Protein AF-0000000080410438 (afdb_homodimer)

Secondary structure (DSSP, 8-state):
-----------------SS-TTTTTTTTTTT-----------S-----EEEEETTEEEEHHHHHHHHHHHHHHHHHHHHHHHHHHHHHHGGGS-HHHHHHHHHHHHHTSS-HHHHHHHHHHTT--SHHHHHHHHHHHHHHHHHHHHH----HHHHHHHHHHHTEEEEEEEEEESSHHHHHHHHHHHHTT--HHHHHHHH-S-HHHHTTTTEEEEEETTSS-HHHHHHHTSTT-BT-BPPPEEETTEEEEEEEEEEEE----HHHHHHHHHHHHHHHHHHHS-HHHHHHHHHHHTT-EE-SGGGHHHHHHHHHHHHHHHHHHHHS---------/-----------------SS-S-TTTTTTTTT-----------S-----EEEEETTEEEEHHHHHHHHHHHHHHHHHHHHHHHHHHHHHHGGGS-HHHHHHHHHHHHHTSS-HHHHHHHHHHTT--SHHHHHHHHHHHHHHHHHHHHH----HHHHHHHHHHHTEEEEEEEEEESSHHHHHHHHHHHHTT--HHHHHHHH-S-HHHHTTTTEEEEEETTSS-HHHHHHHTSTT-BT-BPPPEEETTEEEEEEEEEEEE----HHHHHHHHHHHHHHHHHHHS-HHHHHHHHHHHTT-EE-SGGGHHHHHHHHHHHHHHHHHHHHS---------

Nearest PDB structures (foldseek):
  6vj4-assembly1_A-2  TM=6.585E-01  e=4.713E-17  Bacillus anthracis
  5htf-assembly1_A  TM=5.754E-01  e=9.029E-16  Listeria monocytogenes EGD-e
  5htf-assembly1_B  TM=5.781E-01  e=7.211E-15  Listeria monocytogenes EGD-e
  5tvl-assembly1_D  TM=5.453E-01  e=3.719E-14  Streptococcus pneumoniae str. Canada MDR_19A
  5tvl-assembly1_C  TM=5.413E-01  e=2.812E-13  Streptococcus pneumoniae str. Canada MDR_19A

Structure (mmCIF, N/CA/C/O backbone):
data_AF-0000000080410438-model_v1
#
loop_
_entity.id
_entity.type
_entity.pdbx_description
1 polymer 'Foldase protein PrsA'
#
loop_
_atom_site.group_PDB
_atom_site.id
_atom_site.type_symbol
_atom_site.label_atom_id
_atom_site.label_alt_id
_atom_site.label_comp_id
_atom_site.label_asym_id
_atom_site.label_entity_id
_atom_site.label_seq_id
_atom_site.pdbx_PDB_ins_code
_atom_site.Cartn_x
_atom_site.Cartn_y
_atom_site.Cartn_z
_atom_site.occupancy
_atom_site.B_iso_or_equiv
_atom_site.auth_seq_id
_atom_site.auth_comp_id
_atom_site.auth_asym_id
_atom_site.auth_atom_id
_atom_site.pdbx_PDB_model_num
ATOM 1 N N . MET A 1 1 ? 34.015 -36.234 30.697 1 20.5 1 MET A N 1
ATOM 2 C CA . MET A 1 1 ? 33.192 -35.289 31.447 1 20.5 1 MET A CA 1
ATOM 3 C C . MET A 1 1 ? 32.713 -34.153 30.55 1 20.5 1 MET A C 1
ATOM 5 O O . MET A 1 1 ? 33.515 -33.519 29.862 1 20.5 1 MET A O 1
ATOM 9 N N . SER A 1 2 ? 31.456 -34 30.269 1 19.2 2 SER A N 1
ATOM 10 C CA . SER A 1 2 ? 30.779 -33.982 28.977 1 19.2 2 SER A CA 1
ATOM 11 C C . SER A 1 2 ? 30.586 -32.555 28.474 1 19.2 2 SER A C 1
ATOM 13 O O . SER A 1 2 ? 30.468 -31.621 29.27 1 19.2 2 SER A O 1
ATOM 15 N N . ASN A 1 3 ? 31.039 -32.286 27.281 1 20.47 3 ASN A N 1
ATOM 16 C CA . ASN A 1 3 ? 31.175 -31.364 26.158 1 20.47 3 ASN A CA 1
ATOM 17 C C . ASN A 1 3 ? 29.82 -30.827 25.706 1 20.47 3 ASN A C 1
ATOM 19 O O . ASN A 1 3 ? 29.184 -31.401 24.821 1 20.47 3 ASN A O 1
ATOM 23 N N . GLY A 1 4 ? 28.988 -30.579 26.669 1 21.41 4 GLY A N 1
ATOM 24 C CA . GLY A 1 4 ? 27.605 -30.345 26.282 1 21.41 4 GLY A CA 1
ATOM 25 C C . GLY A 1 4 ? 27.459 -29.295 25.197 1 21.41 4 GLY A C 1
ATOM 26 O O . GLY A 1 4 ? 28.009 -28.197 25.311 1 21.41 4 GLY A O 1
ATOM 27 N N . MET A 1 5 ? 27.24 -29.725 23.943 1 23.32 5 MET A N 1
ATOM 28 C CA . MET A 1 5 ? 26.803 -29.248 22.634 1 23.32 5 MET A CA 1
ATOM 29 C C . MET A 1 5 ? 25.538 -28.406 22.755 1 23.32 5 MET A C 1
ATOM 31 O O . MET A 1 5 ? 24.428 -28.942 22.758 1 23.32 5 MET A O 1
ATOM 35 N N . THR A 1 6 ? 25.28 -27.749 23.751 1 24.56 6 THR A N 1
ATOM 36 C CA . THR A 1 6 ? 24.048 -26.98 23.884 1 24.56 6 THR A CA 1
ATOM 37 C C . THR A 1 6 ? 23.838 -26.079 22.67 1 24.56 6 THR A C 1
ATOM 39 O O . THR A 1 6 ? 24.539 -25.079 22.504 1 24.56 6 THR A O 1
ATOM 42 N N . ASN A 1 7 ? 23.684 -26.614 21.545 1 21.63 7 ASN A N 1
ATOM 43 C CA . ASN A 1 7 ? 23.092 -26.256 20.26 1 21.63 7 ASN A CA 1
ATOM 44 C C . ASN A 1 7 ? 21.861 -25.372 20.438 1 21.63 7 ASN A C 1
ATOM 46 O O . ASN A 1 7 ? 21.003 -25.656 21.275 1 21.63 7 ASN A O 1
ATOM 50 N N . GLU A 1 8 ? 21.847 -24.176 19.941 1 25.31 8 GLU A N 1
ATOM 51 C CA . GLU A 1 8 ? 21.476 -22.8 19.624 1 25.31 8 GLU A CA 1
ATOM 52 C C . GLU A 1 8 ? 20.144 -22.745 18.881 1 25.31 8 GLU A C 1
ATOM 54 O O . GLU A 1 8 ? 19.912 -23.523 17.953 1 25.31 8 GLU A O 1
ATOM 59 N N . PRO A 1 9 ? 19.005 -22.203 19.509 1 25.84 9 PRO A N 1
ATOM 60 C CA . PRO A 1 9 ? 17.63 -22.326 19.021 1 25.84 9 PRO A CA 1
ATOM 61 C C . PRO A 1 9 ? 17.516 -22.108 17.514 1 25.84 9 PRO A C 1
ATOM 63 O O . PRO A 1 9 ? 18.207 -21.251 16.957 1 25.84 9 PRO A O 1
ATOM 66 N N . ASN A 1 10 ? 17.39 -23.109 16.776 1 22.1 10 ASN A N 1
ATOM 67 C CA . ASN A 1 10 ? 16.962 -23.25 15.389 1 22.1 10 ASN A CA 1
ATOM 68 C C . ASN A 1 10 ? 15.738 -22.39 15.089 1 22.1 10 ASN A C 1
ATOM 70 O O . ASN A 1 10 ? 14.613 -22.763 15.429 1 22.1 10 ASN A O 1
ATOM 74 N N . LYS A 1 11 ? 15.887 -21.123 15.423 1 24.16 11 LYS A N 1
ATOM 75 C CA . LYS A 1 11 ? 14.76 -20.284 15.027 1 24.16 11 LYS A CA 1
ATOM 76 C C . LYS A 1 11 ? 14.205 -20.714 13.672 1 24.16 11 LYS A C 1
ATOM 78 O O . LYS A 1 11 ? 14.955 -20.854 12.704 1 24.16 11 LYS A O 1
ATOM 83 N N . GLN A 1 12 ? 13.316 -21.728 13.655 1 21.21 12 GLN A N 1
ATOM 84 C CA . GLN A 1 12 ? 12.568 -21.89 12.413 1 21.21 12 GLN A CA 1
ATOM 85 C C . GLN A 1 12 ? 12.676 -20.642 11.54 1 21.21 12 GLN A C 1
ATOM 87 O O . GLN A 1 12 ? 12.636 -19.519 12.046 1 21.2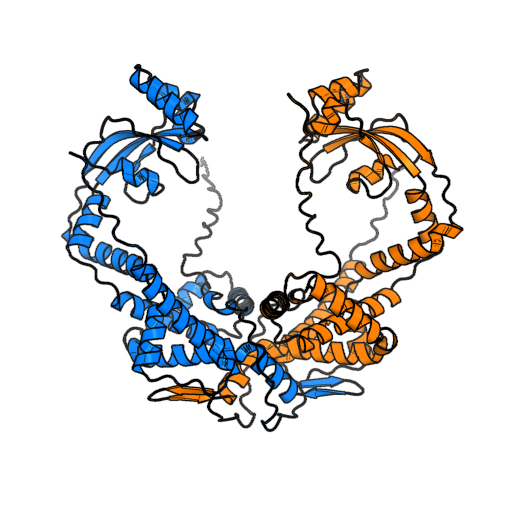1 12 GLN A O 1
ATOM 92 N N . ASN A 1 13 ? 13.247 -20.846 10.369 1 22.33 13 ASN A N 1
ATOM 93 C CA . ASN A 1 13 ? 12.982 -20.256 9.061 1 22.33 13 ASN A CA 1
ATOM 94 C C . ASN A 1 13 ? 11.501 -19.939 8.879 1 22.33 13 ASN A C 1
ATOM 96 O O . ASN A 1 13 ? 10.639 -20.721 9.285 1 22.33 13 ASN A O 1
ATOM 100 N N . LYS A 1 14 ? 11.276 -18.718 8.642 1 31.13 14 LYS A N 1
ATOM 101 C CA . LYS A 1 14 ? 9.969 -18.107 8.416 1 31.13 14 LYS A CA 1
ATOM 102 C C . LYS A 1 14 ? 9.115 -18.965 7.486 1 31.13 14 LYS A C 1
ATOM 104 O O . LYS A 1 14 ? 9 -18.672 6.294 1 31.13 14 LYS A O 1
ATOM 109 N N . LYS A 1 15 ? 9.049 -20.337 7.35 1 26.96 15 LYS A N 1
ATOM 110 C CA . LYS A 1 15 ? 8.586 -20.654 6.002 1 26.96 15 LYS A CA 1
ATOM 111 C C . LYS A 1 15 ? 7.143 -20.202 5.796 1 26.96 15 LYS A C 1
ATOM 113 O O . LYS A 1 15 ? 6.209 -20.853 6.268 1 26.96 15 LYS A O 1
ATOM 118 N N . PHE A 1 16 ? 6.653 -19.183 5.993 1 32.62 16 PHE A N 1
ATOM 119 C CA . PHE A 1 16 ? 5.347 -18.943 5.39 1 32.62 16 PHE A CA 1
ATOM 120 C C . PHE A 1 16 ? 5.301 -19.484 3.966 1 32.62 16 PHE A C 1
ATOM 122 O O . PHE A 1 16 ? 5.962 -18.95 3.072 1 32.62 16 PHE A O 1
ATOM 129 N N . SER A 1 17 ? 5.263 -20.699 3.684 1 30.16 17 SER A N 1
ATOM 130 C CA . SER A 1 17 ? 4.94 -21.173 2.343 1 30.16 17 SER A CA 1
ATOM 131 C C . SER A 1 17 ? 3.723 -20.448 1.778 1 30.16 17 SER A C 1
ATOM 133 O O . SER A 1 17 ? 2.841 -20.027 2.529 1 30.16 17 SER A O 1
ATOM 135 N N . THR A 1 18 ? 3.624 -20.331 0.123 1 38.05 18 THR A N 1
ATOM 136 C CA . THR A 1 18 ? 3.554 -19.263 -0.868 1 38.05 18 THR A CA 1
ATOM 137 C C . THR A 1 18 ? 2.113 -18.805 -1.068 1 38.05 18 THR A C 1
ATOM 139 O O . THR A 1 18 ? 1.843 -17.604 -1.147 1 38.05 18 THR A O 1
ATOM 142 N N . GLY A 1 19 ? 1.079 -19.666 -1.703 1 37.58 19 GLY A N 1
ATOM 143 C CA . GLY A 1 19 ? -0.008 -18.784 -2.097 1 37.58 19 GLY A CA 1
ATOM 144 C C . GLY A 1 19 ? -0.508 -17.91 -0.962 1 37.58 19 GLY A C 1
ATOM 145 O O . GLY A 1 19 ? -0.89 -18.415 0.096 1 37.58 19 GLY A O 1
ATOM 146 N N . ALA A 1 20 ? 0.265 -17.057 -0.066 1 40.5 20 ALA A N 1
ATOM 147 C CA . ALA A 1 20 ? 0.207 -16.09 1.027 1 40.5 20 ALA A CA 1
ATOM 148 C C . ALA A 1 20 ? -1.222 -15.922 1.536 1 40.5 20 ALA A C 1
ATOM 150 O O . ALA A 1 20 ? -2.18 -16.053 0.769 1 40.5 20 ALA A O 1
ATOM 151 N N . LEU A 1 21 ? -1.795 -16.061 2.556 1 39.18 21 LEU A N 1
ATOM 152 C CA . LEU A 1 21 ? -2.909 -15.234 3.005 1 39.18 21 LEU A CA 1
ATOM 153 C C . LEU A 1 21 ? -3.377 -14.3 1.893 1 39.18 21 LEU A C 1
ATOM 155 O O . LEU A 1 21 ? -4.246 -13.453 2.112 1 39.18 21 LEU A O 1
ATOM 159 N N . VAL A 1 22 ? -2.935 -14.433 0.427 1 41.75 22 VAL A N 1
ATOM 160 C CA . VAL A 1 22 ? -2.245 -13.536 -0.494 1 41.75 22 VAL A CA 1
ATOM 161 C C . VAL A 1 22 ? -3.115 -13.289 -1.724 1 41.75 22 VAL A C 1
ATOM 163 O O . VAL A 1 22 ? -3.135 -12.181 -2.265 1 41.75 22 VAL A O 1
ATOM 166 N N . GLY A 1 23 ? -3.868 -14.016 -2.456 1 38.9 23 GLY A N 1
ATOM 167 C CA . GLY A 1 23 ? -4.722 -13.001 -3.052 1 38.9 23 GLY A CA 1
ATOM 168 C C . GLY A 1 23 ? -5.356 -12.078 -2.028 1 38.9 23 GLY A C 1
ATOM 169 O O . GLY A 1 23 ? -6.527 -12.24 -1.68 1 38.9 23 GLY A O 1
ATOM 170 N N . ALA A 1 24 ? -5.014 -12.273 -0.898 1 35.73 24 ALA A N 1
ATOM 171 C CA . ALA A 1 24 ? -5.922 -11.847 0.163 1 35.73 24 ALA A CA 1
ATOM 172 C C . ALA A 1 24 ? -6.709 -10.607 -0.253 1 35.73 24 ALA A C 1
ATOM 174 O O . ALA A 1 24 ? -7.878 -10.455 0.11 1 35.73 24 ALA A O 1
ATOM 175 N N . SER A 1 25 ? -5.762 -9.582 -0.963 1 36.81 25 SER A N 1
ATOM 176 C CA . SER A 1 25 ? -5.374 -8.501 -1.862 1 36.81 25 SER A CA 1
ATOM 177 C C . SER A 1 25 ? -5.969 -8.697 -3.252 1 36.81 25 SER A C 1
ATOM 179 O O . SER A 1 25 ? -6.307 -7.725 -3.931 1 36.81 25 SER A O 1
ATOM 181 N N . ALA A 1 26 ? -5.593 -9.812 -3.996 1 33.51 26 ALA A N 1
ATOM 182 C CA . ALA A 1 26 ? -5.456 -9.582 -5.431 1 33.51 26 ALA A CA 1
ATOM 183 C C . ALA A 1 26 ? -6.465 -8.546 -5.919 1 33.51 26 ALA A C 1
ATOM 185 O O . ALA A 1 26 ? -6.134 -7.688 -6.742 1 33.51 26 ALA A O 1
ATOM 186 N N . ILE A 1 27 ? -7.597 -8.79 -5.535 1 33.72 27 ILE A N 1
ATOM 187 C CA . ILE A 1 27 ? -8.71 -7.932 -5.928 1 33.72 27 ILE A CA 1
ATOM 188 C C . ILE A 1 27 ? -8.837 -6.77 -4.946 1 33.72 27 ILE A C 1
ATOM 190 O O . ILE A 1 27 ? -9.448 -5.746 -5.262 1 33.72 27 ILE A O 1
ATOM 194 N N . ALA A 1 28 ? -8.445 -6.85 -3.785 1 33.36 28 ALA A N 1
ATOM 195 C CA . ALA A 1 28 ? -9.034 -5.715 -3.081 1 33.36 28 ALA A CA 1
ATOM 196 C C . ALA A 1 28 ? -8.782 -4.412 -3.834 1 33.36 28 ALA A C 1
ATOM 198 O O . ALA A 1 28 ? -9.592 -3.483 -3.769 1 33.36 28 ALA A O 1
ATOM 199 N N . LEU A 1 29 ? -7.653 -4.301 -4.486 1 32.92 29 LEU A N 1
ATOM 200 C CA . LEU A 1 29 ? -7.036 -3.114 -5.068 1 32.92 29 LEU A CA 1
ATOM 201 C C . LEU A 1 29 ? -7.701 -2.748 -6.39 1 32.92 29 LEU A C 1
ATOM 203 O O . LEU A 1 29 ? -7.394 -1.709 -6.978 1 32.92 29 LEU A O 1
ATOM 207 N N . LEU A 1 30 ? -8.089 -3.56 -7.282 1 30.68 30 LEU A N 1
ATOM 208 C CA . LEU A 1 30 ? -8.256 -2.843 -8.541 1 30.68 30 LEU A CA 1
ATOM 209 C C . LEU A 1 30 ? -9.224 -1.675 -8.377 1 30.68 30 LEU A C 1
ATOM 211 O O . LEU A 1 30 ? -10.44 -1.853 -8.474 1 30.68 30 LEU A O 1
ATOM 215 N N . ILE A 1 31 ? -8.844 -0.864 -7.345 1 30.83 31 ILE A N 1
ATOM 216 C CA . ILE A 1 31 ? -9.482 0.367 -6.891 1 30.83 31 ILE A CA 1
ATOM 217 C C . ILE A 1 31 ? -9.844 1.235 -8.095 1 30.83 31 ILE A C 1
ATOM 219 O O . ILE A 1 31 ? -10.886 1.894 -8.102 1 30.83 31 ILE A O 1
ATOM 223 N N . GLY A 1 32 ? -8.919 1.557 -9.046 1 28.65 32 GLY A N 1
ATOM 224 C CA . GLY A 1 32 ? -9.043 2.938 -9.484 1 28.65 32 GLY A CA 1
ATOM 225 C C . GLY A 1 32 ? -10.254 3.178 -10.366 1 28.65 32 GLY A C 1
ATOM 226 O O . GLY A 1 32 ? -10.394 4.25 -10.959 1 28.65 32 GLY A O 1
ATOM 227 N N . VAL A 1 33 ? -10.857 2.184 -10.862 1 27.11 33 VAL A N 1
ATOM 228 C CA . VAL A 1 33 ? -11.489 2.732 -12.058 1 27.11 33 VAL A CA 1
ATOM 229 C C . VAL A 1 33 ? -12.61 3.688 -11.658 1 27.11 33 VAL A C 1
ATOM 231 O O . VAL A 1 33 ? -13.504 3.321 -10.892 1 27.11 33 VAL A O 1
ATOM 234 N N . GLY A 1 34 ? -12.368 4.952 -11.701 1 27.59 34 GLY A N 1
ATOM 235 C CA . GLY A 1 34 ? -13.079 6.191 -11.428 1 27.59 34 GLY A CA 1
ATOM 236 C C . GLY A 1 34 ? -14.457 6.239 -12.061 1 27.59 34 GLY A C 1
ATOM 237 O O . GLY A 1 34 ? -15.068 7.307 -12.151 1 27.59 34 GLY A O 1
ATOM 238 N N . GLY A 1 35 ? -15.227 5.19 -12.276 1 25.68 35 GLY A N 1
ATOM 239 C CA . GLY A 1 35 ? -16.416 5.663 -12.965 1 25.68 35 GLY A CA 1
ATOM 240 C C . GLY A 1 35 ? -17.32 6.506 -12.085 1 25.68 35 GLY A C 1
ATOM 241 O O . GLY A 1 35 ? -17.439 6.251 -10.884 1 25.68 35 GLY A O 1
A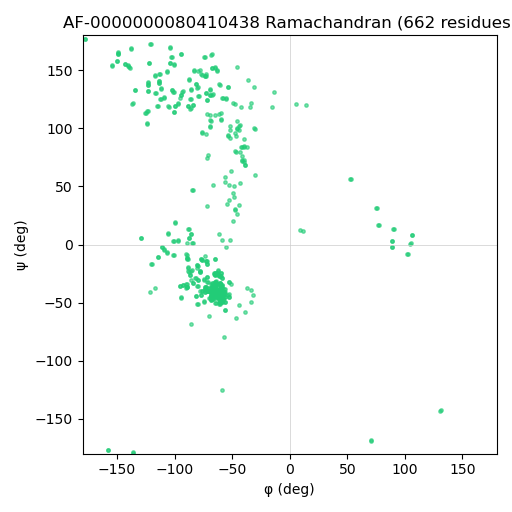TOM 242 N N . THR A 1 36 ? -17.472 7.712 -12.264 1 27.91 36 THR A N 1
ATOM 243 C CA . THR A 1 36 ? -18.354 8.737 -11.715 1 27.91 36 THR A CA 1
ATOM 244 C C . THR A 1 36 ? -19.803 8.261 -11.716 1 27.91 36 THR A C 1
ATOM 246 O O . THR A 1 36 ? -20.712 9.021 -11.377 1 27.91 36 THR A O 1
ATOM 249 N N . TYR A 1 37 ? -20.275 7.027 -11.393 1 27.54 37 TYR A N 1
ATOM 250 C CA . TYR A 1 37 ? -21.704 6.916 -11.661 1 27.54 37 TYR A CA 1
ATOM 251 C C . TYR A 1 37 ? -22.519 7.599 -10.569 1 27.54 37 TYR A C 1
ATOM 253 O O . TYR A 1 37 ? -22.055 7.738 -9.435 1 27.54 37 TYR A O 1
ATOM 261 N N . ALA A 1 38 ? -23.687 8.115 -10.878 1 27.91 38 ALA A N 1
ATOM 262 C CA . ALA A 1 38 ? -24.839 8.781 -10.276 1 27.91 38 ALA A CA 1
ATOM 263 C C . ALA A 1 38 ? -25.495 7.896 -9.221 1 27.91 38 ALA A C 1
ATOM 265 O O . ALA A 1 38 ? -25.687 6.697 -9.439 1 27.91 38 ALA A O 1
ATOM 266 N N . ALA A 1 39 ? -25.468 8.245 -7.945 1 30.03 39 ALA A N 1
ATOM 267 C CA . ALA A 1 39 ? -26.16 7.76 -6.754 1 30.03 39 ALA A CA 1
ATOM 268 C C . ALA A 1 39 ? -27.655 7.598 -7.014 1 30.03 39 ALA A C 1
ATOM 270 O O . ALA A 1 39 ? -28.353 8.577 -7.289 1 30.03 39 ALA A O 1
ATOM 271 N N . THR A 1 40 ? -28.162 6.554 -7.645 1 30.97 40 THR A N 1
ATOM 272 C CA . THR A 1 40 ? -29.612 6.402 -7.626 1 30.97 40 THR A CA 1
ATOM 273 C C . THR A 1 40 ? -30.102 6.061 -6.221 1 30.97 40 THR A C 1
ATOM 275 O O . THR A 1 40 ? -29.584 5.142 -5.583 1 30.97 40 THR A O 1
ATOM 278 N N . SER A 1 41 ? -30.744 6.922 -5.409 1 32.32 41 SER A N 1
ATOM 279 C CA . SER A 1 41 ? -31.371 7.029 -4.096 1 32.32 41 SER A CA 1
ATOM 280 C C . SER A 1 41 ? -32.512 6.028 -3.945 1 32.32 41 SER A C 1
ATOM 282 O O . SER A 1 41 ? -33.285 6.1 -2.988 1 32.32 41 SER A O 1
ATOM 284 N N . GLY A 1 42 ? -32.915 5.117 -4.741 1 34.46 42 GLY A N 1
ATOM 285 C CA . GLY A 1 42 ? -34.301 4.715 -4.559 1 34.46 42 GLY A CA 1
ATOM 286 C C . GLY A 1 42 ? -34.543 3.984 -3.253 1 34.46 42 GLY A C 1
ATOM 287 O O . GLY A 1 42 ? -35.68 3.625 -2.938 1 34.46 42 GLY A O 1
ATOM 288 N N . GLY A 1 43 ? -33.705 3.002 -2.796 1 40.08 43 GLY A N 1
ATOM 289 C CA . GLY A 1 43 ? -34.324 1.968 -1.98 1 40.08 43 GLY A CA 1
ATOM 290 C C . GLY A 1 43 ? -34.708 2.452 -0.595 1 40.08 43 GLY A C 1
ATOM 291 O O . GLY A 1 43 ? -34.299 3.536 -0.174 1 40.08 43 GLY A O 1
ATOM 292 N N . SER A 1 44 ? -35.797 2.014 0.058 1 47.59 44 SER A N 1
ATOM 293 C CA . SER A 1 44 ? -36.353 2.166 1.399 1 47.59 44 SER A CA 1
ATOM 294 C C . SER A 1 44 ? -35.263 2.089 2.462 1 47.59 44 SER A C 1
ATOM 296 O O . SER A 1 44 ? -34.588 1.065 2.594 1 47.59 44 SER A O 1
ATOM 298 N N . SER A 1 45 ? -34.541 3.224 2.768 1 58.43 45 SER A N 1
ATOM 299 C CA . SER A 1 45 ? -33.372 3.469 3.606 1 58.43 45 SER A CA 1
ATOM 300 C C . SER A 1 45 ? -33.583 2.934 5.019 1 58.43 45 SER A C 1
ATOM 302 O O . SER A 1 45 ? -34.613 3.201 5.642 1 58.43 45 SER A O 1
ATOM 304 N N . ASP A 1 46 ? -33.198 1.733 5.397 1 72.23 46 ASP A N 1
ATOM 305 C CA . ASP A 1 46 ? -33.052 1.257 6.77 1 72.23 46 ASP A CA 1
ATOM 306 C C . ASP A 1 46 ? -32.661 2.397 7.708 1 72.23 46 ASP A C 1
ATOM 308 O O . ASP A 1 46 ? -31.53 2.886 7.661 1 72.23 46 ASP A O 1
ATOM 312 N N . ASN A 1 47 ? -33.769 2.905 8.431 1 83.48 47 ASN A N 1
ATOM 313 C CA . ASN A 1 47 ? -33.564 4.073 9.281 1 83.48 47 ASN A CA 1
ATOM 314 C C . ASN A 1 47 ? -33.124 3.673 10.686 1 83.48 47 ASN A C 1
ATOM 316 O O . ASN A 1 47 ? -33.159 4.49 11.608 1 83.48 47 ASN A O 1
ATOM 320 N N . SER A 1 48 ? -32.722 2.311 10.796 1 91.05 48 SER A N 1
ATOM 321 C CA . SER A 1 48 ? -32.192 1.916 12.096 1 91.05 48 SER A CA 1
ATOM 322 C C . SER A 1 48 ? -30.937 2.709 12.447 1 91.05 48 SER A C 1
ATOM 324 O O . SER A 1 48 ? -30.115 2.997 11.575 1 91.05 48 SER A O 1
ATOM 326 N N . THR A 1 49 ? -30.889 3.113 13.731 1 95.27 49 THR A N 1
ATOM 327 C CA . THR A 1 49 ? -29.794 3.961 14.19 1 95.27 49 THR A CA 1
ATOM 328 C C . THR A 1 49 ? -28.542 3.131 14.457 1 95.27 49 THR A C 1
ATOM 330 O O . THR A 1 49 ? -28.603 2.109 15.144 1 95.27 49 THR A O 1
ATOM 333 N N . VAL A 1 50 ? -27.464 3.501 13.902 1 96.81 50 VAL A N 1
ATOM 334 C CA . VAL A 1 50 ? -26.173 2.849 14.094 1 96.81 50 VAL A CA 1
ATOM 335 C C . VAL A 1 50 ? -25.397 3.557 15.203 1 96.81 50 VAL A C 1
ATOM 337 O O . VAL A 1 50 ? -24.79 2.906 16.057 1 96.81 50 VAL A O 1
ATOM 340 N N . VAL A 1 51 ? -25.39 4.89 15.148 1 97.89 51 VAL A N 1
ATOM 341 C CA . VAL A 1 51 ? -24.769 5.739 16.16 1 97.89 51 VAL A CA 1
ATOM 342 C C . VAL A 1 51 ? -25.71 6.886 16.521 1 97.89 51 VAL A C 1
ATOM 344 O O . VAL A 1 51 ? -26.305 7.51 15.639 1 97.89 51 VAL A O 1
ATOM 347 N N . SER A 1 52 ? -25.878 7.125 17.775 1 97.94 52 SER A N 1
ATOM 348 C CA . SER A 1 52 ? -26.648 8.279 18.226 1 97.94 52 SER A CA 1
ATOM 349 C C . SER A 1 52 ? -25.777 9.249 19.017 1 97.94 52 SER A C 1
ATOM 351 O O . SER A 1 52 ? -24.794 8.842 19.64 1 97.94 52 SER A O 1
ATOM 353 N N . PHE A 1 53 ? -26.046 10.503 18.886 1 97.61 53 PHE A N 1
ATOM 354 C CA . PHE A 1 53 ? -25.392 11.566 19.639 1 97.61 53 PHE A CA 1
ATOM 355 C C . PHE A 1 53 ? -26.344 12.735 19.864 1 97.61 53 PHE A C 1
ATOM 357 O O . PHE A 1 53 ? -27.419 12.792 19.262 1 97.61 53 PHE A O 1
ATOM 364 N N . GLU A 1 54 ? -26.004 13.613 20.789 1 96.85 54 GLU A N 1
ATOM 365 C CA . GLU A 1 54 ? -26.875 14.747 21.084 1 96.85 54 GLU A CA 1
ATOM 366 C C . GLU A 1 54 ? -27.081 15.621 19.851 1 96.85 54 GLU A C 1
ATOM 368 O O . GLU A 1 54 ? -26.139 16.251 19.365 1 96.85 54 GLU A O 1
ATOM 373 N N . GLY A 1 55 ? -28.239 15.56 19.293 1 94.91 55 GLY A N 1
ATOM 374 C CA . GLY A 1 55 ? -28.576 16.433 18.18 1 94.91 55 GLY A CA 1
ATOM 375 C C . GLY A 1 55 ? -28.575 15.72 16.841 1 94.91 55 GLY A C 1
ATOM 376 O O . GLY A 1 55 ? -28.78 16.345 15.798 1 94.91 55 GLY A O 1
ATOM 377 N N . GLY A 1 56 ? -28.276 14.362 16.921 1 96.08 56 GLY A N 1
ATOM 378 C CA . GLY A 1 56 ? -28.303 13.692 15.631 1 96.08 56 GLY A CA 1
ATOM 379 C C . GLY A 1 56 ? -28.031 12.203 15.727 1 96.08 56 GLY A C 1
ATOM 380 O O . GLY A 1 56 ? -27.976 11.646 16.825 1 96.08 56 GLY A O 1
ATOM 381 N N . GLU A 1 57 ? -28.107 11.515 14.589 1 97.14 57 GLU A N 1
ATOM 382 C CA . GLU A 1 57 ? -27.821 10.086 14.505 1 97.14 57 GLU A CA 1
ATOM 383 C C . GLU A 1 57 ? -27.279 9.712 13.128 1 97.14 57 GLU A C 1
ATOM 385 O O . GLU A 1 57 ? -27.426 10.473 12.17 1 97.14 57 GLU A O 1
ATOM 390 N N . VAL A 1 58 ? -26.613 8.657 13.069 1 96.24 58 VAL A N 1
ATOM 391 C CA . VAL A 1 58 ? -26.192 7.999 11.836 1 96.24 58 VAL A CA 1
ATOM 392 C C . VAL A 1 58 ? -26.974 6.701 11.65 1 96.24 58 VAL A C 1
ATOM 394 O O . VAL A 1 58 ? -27.034 5.869 12.559 1 96.24 58 VAL A O 1
ATOM 397 N N . THR A 1 59 ? -27.606 6.564 10.474 1 95.91 59 THR A N 1
ATOM 398 C CA . THR A 1 59 ? -28.51 5.44 10.261 1 95.91 59 THR A CA 1
ATOM 399 C C . THR A 1 59 ? -27.839 4.357 9.421 1 95.91 59 THR A C 1
ATOM 401 O O . THR A 1 59 ? -26.847 4.62 8.739 1 95.91 59 THR A O 1
ATOM 404 N N . ARG A 1 60 ? -28.406 3.17 9.507 1 94 60 ARG A N 1
ATOM 405 C CA . ARG A 1 60 ? -27.913 2.046 8.718 1 94 60 ARG A CA 1
ATOM 406 C C . ARG A 1 60 ? -28.052 2.322 7.225 1 94 60 ARG A C 1
ATOM 408 O O . ARG A 1 60 ? -27.174 1.964 6.437 1 94 60 ARG A O 1
ATOM 415 N N . GLY A 1 61 ? -29.156 2.92 6.834 1 90.84 61 GLY A N 1
ATOM 416 C CA . GLY A 1 61 ? -29.388 3.252 5.438 1 90.84 61 GLY A CA 1
ATOM 417 C C . GLY A 1 61 ? -28.317 4.154 4.854 1 90.84 61 GLY A C 1
ATOM 418 O O . GLY A 1 61 ? -27.851 3.929 3.735 1 90.84 61 GLY A O 1
ATOM 419 N N . GLU A 1 62 ? -27.912 5.12 5.643 1 91.52 62 GLU A N 1
ATOM 420 C CA . GLU A 1 62 ? -26.87 6.043 5.204 1 91.52 62 GLU A CA 1
ATOM 421 C C . GLU A 1 62 ? -25.549 5.314 4.974 1 91.52 62 GLU A C 1
ATOM 423 O O . GLU A 1 62 ? -24.908 5.493 3.936 1 91.52 62 GLU A O 1
ATOM 428 N N . ILE A 1 63 ? -25.239 4.434 5.855 1 92.64 63 ILE A N 1
ATOM 429 C CA . ILE A 1 63 ? -23.979 3.706 5.754 1 92.64 63 ILE A CA 1
ATOM 430 C C . ILE A 1 63 ? -24.062 2.685 4.621 1 92.64 63 ILE A C 1
ATOM 432 O O . ILE A 1 63 ? -23.101 2.502 3.87 1 92.64 63 ILE A O 1
ATOM 436 N N . ALA A 1 64 ? -25.173 2.068 4.558 1 90.82 64 ALA A N 1
ATOM 437 C CA . ALA A 1 64 ? -25.366 1.056 3.523 1 90.82 64 ALA A CA 1
ATOM 438 C C . ALA A 1 64 ? -25.224 1.662 2.13 1 90.82 64 ALA A C 1
ATOM 440 O O . ALA A 1 64 ? -24.59 1.072 1.251 1 90.82 64 ALA A O 1
ATOM 441 N N . ASP A 1 65 ? -25.739 2.849 1.957 1 89.23 65 ASP A N 1
ATOM 442 C CA . ASP A 1 65 ? -25.666 3.508 0.656 1 89.23 65 ASP A CA 1
ATOM 443 C C . ASP A 1 65 ? -24.227 3.887 0.313 1 89.23 65 ASP A C 1
ATOM 445 O O . ASP A 1 65 ? -23.764 3.64 -0.802 1 89.23 65 ASP A O 1
ATOM 449 N N . MET A 1 66 ? -23.585 4.395 1.266 1 88.09 66 MET A N 1
ATOM 450 C CA . MET A 1 66 ? -22.203 4.805 1.036 1 88.09 66 MET A CA 1
ATOM 451 C C . MET A 1 66 ? -21.312 3.595 0.773 1 88.09 66 MET A C 1
ATOM 453 O O . MET A 1 66 ? -20.45 3.633 -0.106 1 88.09 66 MET A O 1
ATOM 457 N N . SER A 1 67 ? -21.576 2.527 1.578 1 91.19 67 SER A N 1
ATOM 458 C CA . SER A 1 67 ? -20.794 1.308 1.407 1 91.19 67 SER A CA 1
ATOM 459 C C . SER A 1 67 ? -21.046 0.676 0.042 1 91.19 67 SER A C 1
ATOM 461 O O . SER A 1 67 ? -20.11 0.23 -0.624 1 91.19 67 SER A O 1
ATOM 463 N N . TYR A 1 68 ? -22.314 0.656 -0.332 1 91.07 68 TYR A N 1
ATOM 464 C CA . TYR A 1 68 ? -22.696 0.088 -1.62 1 91.07 68 TYR A CA 1
ATOM 465 C C . TYR A 1 68 ? -22.002 0.817 -2.764 1 91.07 68 TYR A C 1
ATOM 467 O O . TYR A 1 68 ? -21.412 0.186 -3.644 1 91.07 68 TYR A O 1
ATOM 475 N N . ASP A 1 69 ? -22.05 2.089 -2.723 1 88.48 69 ASP A N 1
ATOM 476 C CA . ASP A 1 69 ? -21.481 2.897 -3.797 1 88.48 69 ASP A CA 1
ATOM 477 C C . ASP A 1 69 ? -19.981 2.646 -3.939 1 88.48 69 ASP A C 1
ATOM 479 O O . ASP A 1 69 ? -19.458 2.59 -5.054 1 88.48 69 ASP A O 1
ATOM 483 N N . ARG A 1 70 ? -19.387 2.396 -2.844 1 85.36 70 ARG A N 1
ATOM 484 C CA . ARG A 1 70 ? -17.936 2.24 -2.837 1 85.36 70 ARG A CA 1
ATOM 485 C C . ARG A 1 70 ? -17.534 0.834 -3.268 1 85.36 70 ARG A C 1
ATOM 487 O O . ARG A 1 70 ? -16.494 0.646 -3.902 1 85.36 70 ARG A O 1
ATOM 494 N N . MET A 1 71 ? -18.433 -0.166 -3.002 1 89.02 71 MET A N 1
ATOM 495 C CA . MET A 1 71 ? -17.944 -1.538 -3.101 1 89.02 71 MET A CA 1
ATOM 496 C C . MET A 1 71 ? -18.632 -2.281 -4.241 1 89.02 71 MET A C 1
ATOM 498 O O . MET A 1 71 ? -18.186 -3.356 -4.646 1 89.02 71 MET A O 1
ATOM 502 N N . VAL A 1 72 ? -19.684 -1.725 -4.825 1 92.54 72 VAL A N 1
ATOM 503 C CA . VAL A 1 72 ? -20.528 -2.467 -5.755 1 92.54 72 VAL A CA 1
ATOM 504 C C . VAL A 1 72 ? -19.707 -2.899 -6.967 1 92.54 72 VAL A C 1
ATOM 506 O O . VAL A 1 72 ? -19.851 -4.023 -7.454 1 92.54 72 VAL A O 1
ATOM 509 N N . PRO A 1 73 ? -18.8 -2.095 -7.532 1 89.85 73 PRO A N 1
ATOM 510 C CA . PRO A 1 73 ? -18.056 -2.584 -8.695 1 89.85 73 PRO A CA 1
ATOM 511 C C . PRO A 1 73 ? -17.28 -3.866 -8.402 1 89.85 73 PRO A C 1
ATOM 513 O O . PRO A 1 73 ? -17.337 -4.819 -9.183 1 89.85 73 PRO A O 1
ATOM 516 N N . GLN A 1 74 ? -16.693 -3.926 -7.289 1 89.36 74 GLN A N 1
ATOM 517 C CA . GLN A 1 74 ? -15.84 -5.062 -6.952 1 89.36 74 GLN A CA 1
ATOM 518 C C . GLN A 1 74 ? -16.67 -6.249 -6.471 1 89.36 74 GLN A C 1
ATOM 520 O O . GLN A 1 74 ? -16.458 -7.38 -6.911 1 89.36 74 GLN A O 1
ATOM 525 N N . LEU A 1 75 ? -17.648 -6.031 -5.622 1 92.63 75 LEU A N 1
ATOM 526 C CA . LEU A 1 75 ? -18.389 -7.121 -4.996 1 92.63 75 LEU A CA 1
ATOM 527 C C . LEU A 1 75 ? -19.337 -7.777 -5.995 1 92.63 75 LEU A C 1
ATOM 529 O O . LEU A 1 75 ? -19.56 -8.988 -5.942 1 92.63 75 LEU A O 1
ATOM 533 N N . ALA A 1 76 ? -19.902 -6.918 -6.867 1 95.03 76 ALA A N 1
ATOM 534 C CA . ALA A 1 76 ? -20.768 -7.491 -7.894 1 95.03 76 ALA A CA 1
ATOM 535 C C . ALA A 1 76 ? -19.998 -8.465 -8.781 1 95.03 76 ALA A C 1
ATOM 537 O O . ALA A 1 76 ? -20.488 -9.555 -9.087 1 95.03 76 ALA A O 1
ATOM 538 N N . PHE A 1 77 ? -18.826 -8.067 -9.183 1 95.25 77 PHE A N 1
ATOM 539 C CA . PHE A 1 77 ? -17.986 -8.924 -10.011 1 95.25 77 PHE A CA 1
ATOM 540 C C . PHE A 1 77 ? -17.577 -10.179 -9.249 1 95.25 77 PHE A C 1
ATOM 542 O O . PHE A 1 77 ? -17.724 -11.294 -9.755 1 95.25 77 PHE A O 1
ATOM 549 N N . GLN A 1 78 ? -17.094 -9.967 -8.108 1 93.48 78 GLN A N 1
ATOM 550 C CA . GLN A 1 78 ? -16.603 -11.078 -7.301 1 93.48 78 GLN A CA 1
ATOM 551 C C . GLN A 1 78 ? -17.705 -12.104 -7.049 1 93.48 78 GLN A C 1
ATOM 553 O O . GLN A 1 78 ? -17.492 -13.306 -7.222 1 93.48 78 GLN A O 1
ATOM 558 N N . GLU A 1 79 ? -18.849 -11.66 -6.628 1 94.24 79 GLU A N 1
ATOM 559 C CA . GLU A 1 79 ? -19.952 -12.567 -6.324 1 94.24 79 GLU A CA 1
ATOM 560 C C . GLU A 1 79 ? -20.421 -13.305 -7.575 1 94.24 79 GLU A C 1
ATOM 562 O O . GLU A 1 79 ? -20.714 -14.501 -7.523 1 94.24 79 GLU A O 1
ATOM 567 N N . THR A 1 80 ? -20.5 -12.566 -8.662 1 97.08 80 THR A N 1
ATOM 568 C CA . THR A 1 80 ? -20.895 -13.192 -9.919 1 97.08 80 THR A CA 1
ATOM 569 C C . THR A 1 80 ? -19.905 -14.283 -10.314 1 97.08 80 THR A C 1
ATOM 571 O O . THR A 1 80 ? -20.302 -15.413 -10.606 1 97.08 80 THR A O 1
ATOM 574 N N . MET A 1 81 ? -18.599 -13.935 -10.277 1 96.63 81 MET A N 1
ATOM 575 C CA . MET A 1 81 ? -17.568 -14.883 -10.689 1 96.63 81 MET A CA 1
ATOM 576 C C . MET A 1 81 ? -17.514 -16.075 -9.739 1 96.63 81 MET A C 1
ATOM 578 O O . MET A 1 81 ? -17.331 -17.213 -10.173 1 96.63 81 MET A O 1
ATOM 582 N N . ASN A 1 82 ? -17.669 -15.826 -8.487 1 95.88 82 ASN A N 1
ATOM 583 C CA . ASN A 1 82 ? -17.695 -16.925 -7.528 1 95.88 82 ASN A CA 1
ATOM 584 C C . ASN A 1 82 ? -18.816 -17.913 -7.837 1 95.88 82 ASN A C 1
ATOM 586 O O . ASN A 1 82 ? -18.609 -19.127 -7.795 1 95.88 82 ASN A O 1
ATOM 590 N N . GLU A 1 83 ? -19.967 -17.384 -8.124 1 96.43 83 GLU A N 1
ATOM 591 C CA . GLU A 1 83 ? -21.104 -18.246 -8.431 1 96.43 83 GLU A CA 1
ATOM 592 C C . GLU A 1 83 ? -20.86 -19.049 -9.705 1 96.43 83 GLU A C 1
ATOM 594 O O . GLU A 1 83 ? -21.136 -20.25 -9.751 1 96.43 83 GLU A O 1
ATOM 599 N N . LEU A 1 84 ? -20.318 -18.391 -10.722 1 97.74 84 LEU A N 1
ATOM 600 C CA . LEU A 1 84 ? -20.097 -19.054 -12.002 1 97.74 84 LEU A CA 1
ATOM 601 C C . LEU A 1 84 ? -18.981 -20.089 -11.893 1 97.74 84 LEU A C 1
ATOM 603 O O . LEU A 1 84 ? -19.07 -21.168 -12.483 1 97.74 84 LEU A O 1
ATOM 607 N N . LEU A 1 85 ? -17.913 -19.731 -11.141 1 97.47 85 LEU A N 1
ATOM 608 C CA . LEU A 1 85 ? -16.838 -20.688 -10.903 1 97.47 85 LEU A CA 1
ATOM 609 C C . LEU A 1 85 ? -17.358 -21.917 -10.166 1 97.47 85 LEU A C 1
ATOM 611 O O . LEU A 1 85 ? -16.972 -23.045 -10.483 1 97.47 85 LEU A O 1
ATOM 615 N N . GLU A 1 86 ? -18.222 -21.711 -9.224 1 96.77 86 GLU A N 1
ATOM 616 C CA . GLU A 1 86 ? -18.813 -22.825 -8.489 1 96.77 86 GLU A CA 1
ATOM 617 C C . GLU A 1 86 ? -19.65 -23.71 -9.407 1 96.77 86 GLU A C 1
ATOM 619 O O . GLU A 1 86 ? -19.587 -24.938 -9.321 1 96.77 86 GLU A O 1
ATOM 624 N N . LYS A 1 87 ? -20.36 -23.139 -10.295 1 96.23 87 LYS A N 1
ATOM 625 C CA . LYS A 1 87 ? -21.208 -23.871 -11.231 1 96.23 87 LYS A CA 1
ATOM 626 C C . LYS A 1 87 ? -20.369 -24.698 -12.201 1 96.23 87 LYS A C 1
ATOM 628 O O . LYS A 1 87 ? -20.705 -25.847 -12.496 1 96.23 87 LYS A O 1
ATOM 633 N N . GLU A 1 88 ? -19.293 -24.142 -12.636 1 96.24 88 GLU A N 1
ATOM 634 C CA . GLU A 1 88 ? -18.522 -24.767 -13.706 1 96.24 88 GLU A CA 1
ATOM 635 C C . GLU A 1 88 ? -17.476 -25.727 -13.145 1 96.24 88 GLU A C 1
ATOM 637 O O . GLU A 1 88 ? -17.213 -26.779 -13.732 1 96.24 88 GLU A O 1
ATOM 642 N N . TYR A 1 89 ? -16.928 -25.34 -11.927 1 95.92 89 TYR A N 1
ATOM 643 C CA . TYR A 1 89 ? -15.752 -26.074 -11.471 1 95.92 89 TYR A CA 1
ATOM 644 C C . TYR A 1 89 ? -15.936 -26.563 -10.039 1 95.92 89 TYR A C 1
ATOM 646 O O . TYR A 1 89 ? -14.992 -27.06 -9.421 1 95.92 89 TYR A O 1
ATOM 654 N N . GLY A 1 90 ? -17.088 -26.4 -9.448 1 96.4 90 GLY A N 1
ATOM 655 C CA . GLY A 1 90 ? -17.345 -26.771 -8.066 1 96.4 90 GLY A CA 1
ATOM 656 C C . GLY A 1 90 ? -16.977 -28.209 -7.755 1 96.4 90 GLY A C 1
ATOM 657 O O . GLY A 1 90 ? -16.481 -28.507 -6.667 1 96.4 90 GLY A O 1
ATOM 658 N N . ASP A 1 91 ? -17.117 -29.076 -8.728 1 95.41 91 ASP A N 1
ATOM 659 C CA . ASP A 1 91 ? -16.869 -30.502 -8.541 1 95.41 91 ASP A CA 1
ATOM 660 C C . ASP A 1 91 ? -15.371 -30.801 -8.521 1 95.41 91 ASP A C 1
ATOM 662 O O . ASP A 1 91 ? -14.954 -31.88 -8.093 1 95.41 91 ASP A O 1
ATOM 666 N N . LYS A 1 92 ? -14.617 -29.791 -8.922 1 93.32 92 LYS A N 1
ATOM 667 C CA . LYS A 1 92 ? -13.174 -30.003 -9.001 1 93.32 92 LYS A CA 1
ATOM 668 C C . LYS A 1 92 ? -12.496 -29.664 -7.676 1 93.32 92 LYS A C 1
ATOM 670 O O . LYS A 1 92 ? -11.322 -29.981 -7.475 1 93.32 92 LYS A O 1
ATOM 675 N N . VAL A 1 93 ? -13.275 -29.014 -6.771 1 94.92 93 VAL A N 1
ATOM 676 C CA . VAL A 1 93 ? -12.701 -28.598 -5.496 1 94.92 93 VAL A CA 1
ATOM 677 C C . VAL A 1 93 ? -13.521 -29.18 -4.346 1 94.92 93 VAL A C 1
ATOM 679 O O . VAL A 1 93 ? -14.573 -28.644 -3.992 1 94.92 93 VAL A O 1
ATOM 682 N N . GLU A 1 94 ? -12.969 -30.144 -3.771 1 95.27 94 GLU A N 1
ATOM 683 C CA . GLU A 1 94 ? -13.645 -30.783 -2.645 1 95.27 94 GLU A CA 1
ATOM 684 C C . GLU A 1 94 ? -13.522 -29.942 -1.378 1 95.27 94 GLU A C 1
ATOM 686 O O . GLU A 1 94 ? -12.478 -29.336 -1.128 1 95.27 94 GLU A O 1
ATOM 691 N N . GLN A 1 95 ? -14.551 -30.004 -0.584 1 94.29 95 GLN A N 1
ATOM 692 C CA . GLN A 1 95 ? -14.58 -29.204 0.635 1 94.29 95 GLN A CA 1
ATOM 693 C C . GLN A 1 95 ? -13.472 -29.626 1.597 1 94.29 95 GLN A C 1
ATOM 695 O O . GLN A 1 95 ? -12.911 -28.792 2.31 1 94.29 95 GLN A O 1
ATOM 700 N N . GLU A 1 96 ? -13.206 -30.878 1.602 1 95.56 96 GLU A N 1
ATOM 701 C CA . GLU A 1 96 ? -12.158 -31.384 2.483 1 95.56 96 GLU A CA 1
ATOM 702 C C . GLU A 1 96 ? -10.812 -30.737 2.168 1 95.56 96 GLU A C 1
ATOM 704 O O . GLU A 1 96 ? -10.037 -30.43 3.077 1 95.56 96 GLU A O 1
ATOM 709 N N . LYS A 1 97 ? -10.575 -30.542 0.906 1 93.68 97 LYS A N 1
ATOM 710 C CA . LYS A 1 97 ? -9.323 -29.913 0.496 1 93.68 97 LYS A CA 1
ATOM 711 C C . LYS A 1 97 ? -9.274 -28.451 0.929 1 93.68 97 LYS A C 1
ATOM 713 O O . LYS A 1 97 ? -8.211 -27.94 1.289 1 93.68 97 LYS A O 1
ATOM 718 N N . VAL A 1 98 ? -10.445 -27.797 0.904 1 95.38 98 VAL A N 1
ATOM 719 C CA . VAL A 1 98 ? -10.528 -26.407 1.34 1 95.38 98 VAL A CA 1
ATOM 720 C C . VAL A 1 98 ? -10.22 -26.314 2.833 1 95.38 98 VAL A C 1
ATOM 722 O O . VAL A 1 98 ? -9.462 -25.442 3.264 1 95.38 98 VAL A O 1
ATOM 725 N N . ASP A 1 99 ? -10.77 -27.238 3.578 1 95.68 99 ASP A N 1
ATOM 726 C CA . ASP A 1 99 ? -10.545 -27.258 5.021 1 95.68 99 ASP A CA 1
ATOM 727 C C . ASP A 1 99 ? -9.078 -27.533 5.344 1 95.68 99 ASP A C 1
ATOM 729 O O . ASP A 1 99 ? -8.521 -26.945 6.273 1 95.68 99 ASP A O 1
ATOM 733 N N . GLU A 1 100 ? -8.533 -28.436 4.613 1 94.72 100 GLU A N 1
ATOM 734 C CA . GLU A 1 100 ? -7.121 -28.758 4.797 1 94.72 100 GLU A CA 1
ATOM 735 C C . GLU A 1 100 ? -6.238 -27.543 4.53 1 94.72 100 GLU A C 1
ATOM 737 O O . GLU A 1 100 ? -5.335 -27.24 5.313 1 94.72 100 GLU A O 1
ATOM 742 N N . GLU A 1 101 ? -6.545 -26.928 3.405 1 92.61 101 GLU A N 1
ATOM 743 C CA . GLU A 1 101 ? -5.775 -25.734 3.072 1 92.61 101 GLU A CA 1
ATOM 744 C C . GLU A 1 101 ? -5.967 -24.642 4.12 1 92.61 101 GLU A C 1
ATOM 746 O O . GLU A 1 101 ? -5.025 -23.921 4.454 1 92.61 101 GLU A O 1
ATOM 751 N N . PHE A 1 102 ? -7.192 -24.494 4.584 1 94.1 102 PHE A N 1
ATOM 752 C CA . PHE A 1 102 ? -7.49 -23.533 5.64 1 94.1 102 PHE A CA 1
ATOM 753 C C . PHE A 1 102 ? -6.655 -23.819 6.883 1 94.1 102 PHE A C 1
ATOM 755 O O . PHE A 1 102 ? -6.033 -22.912 7.44 1 94.1 102 PHE A O 1
ATOM 762 N N . SER A 1 103 ? -6.62 -25.055 7.277 1 93.58 103 SER A N 1
ATOM 763 C CA . SER A 1 103 ? -5.883 -25.454 8.471 1 93.58 103 SER A CA 1
ATOM 764 C C . SER A 1 103 ? -4.388 -25.202 8.308 1 93.58 103 SER A C 1
ATOM 766 O O . SER A 1 103 ? -3.731 -24.713 9.23 1 93.58 103 SER A O 1
ATOM 768 N N . LYS A 1 104 ? -3.893 -25.529 7.2 1 92.4 104 LYS A N 1
ATOM 769 C CA . LYS A 1 104 ? -2.481 -25.29 6.916 1 92.4 104 LYS A CA 1
ATOM 770 C C . LYS A 1 104 ? -2.144 -23.805 7.015 1 92.4 104 LYS A C 1
ATOM 772 O O . LYS A 1 104 ? -1.099 -23.435 7.553 1 92.4 104 LYS A O 1
ATOM 777 N N . THR A 1 105 ? -3.047 -22.998 6.535 1 92.23 105 THR A N 1
ATOM 778 C CA . THR A 1 105 ? -2.828 -21.556 6.569 1 92.23 105 THR A CA 1
ATOM 779 C C . THR A 1 105 ? -2.889 -21.034 8.002 1 92.23 105 THR A C 1
ATOM 781 O O . THR A 1 105 ? -2.061 -20.215 8.405 1 92.23 105 THR A O 1
ATOM 784 N N . GLU A 1 106 ? -3.878 -21.486 8.684 1 91.93 106 GLU A N 1
ATOM 785 C CA . GLU A 1 106 ? -4.052 -21.071 10.072 1 91.93 106 GLU A CA 1
ATOM 786 C C . GLU A 1 106 ? -2.835 -21.44 10.915 1 91.93 106 GLU A C 1
ATOM 788 O O . GLU A 1 106 ? -2.417 -20.671 11.783 1 91.93 106 GLU A O 1
ATOM 793 N N . GLU A 1 107 ? -2.217 -22.576 10.592 1 91.98 107 GLU A N 1
ATOM 794 C CA . GLU A 1 107 ? -1.1 -23.103 11.37 1 91.98 107 GLU A CA 1
ATOM 795 C C . GLU A 1 107 ? 0.158 -22.262 11.17 1 91.98 107 GLU A C 1
ATOM 797 O O . GLU A 1 107 ? 1.11 -22.366 11.945 1 91.98 107 GLU A O 1
ATOM 802 N N . GLN A 1 108 ? 0.146 -21.537 10.205 1 87.66 108 GLN A N 1
ATOM 803 C CA . GLN A 1 108 ? 1.308 -20.699 9.932 1 87.66 108 GLN A CA 1
ATOM 804 C C . GLN A 1 108 ? 1.355 -19.499 10.874 1 87.66 108 GLN A C 1
ATOM 806 O O . GLN A 1 108 ? 2.354 -18.778 10.921 1 87.66 108 GLN A O 1
ATOM 811 N N . PHE A 1 109 ? 0.264 -19.323 11.507 1 89.4 109 PHE A N 1
ATOM 812 C CA . PHE A 1 109 ? 0.186 -18.225 12.463 1 89.4 109 PHE A CA 1
ATOM 813 C C . PHE A 1 109 ? 0.357 -18.735 13.889 1 89.4 109 PHE A C 1
ATOM 815 O O . PHE A 1 109 ? 0.108 -19.91 14.167 1 89.4 109 PHE A O 1
ATOM 822 N N . ASN A 1 110 ? 0.81 -17.826 14.739 1 88.61 110 ASN A N 1
ATOM 823 C CA . ASN A 1 110 ? 1.161 -18.215 16.1 1 88.61 110 ASN A CA 1
ATOM 824 C C . ASN A 1 110 ? -0.082 -18.456 16.952 1 88.61 110 ASN A C 1
ATOM 826 O O . ASN A 1 110 ? -0.005 -19.095 18.003 1 88.61 110 ASN A O 1
ATOM 830 N N . SER A 1 111 ? -1.166 -17.732 16.633 1 90.44 111 SER A N 1
ATOM 831 C CA . SER A 1 111 ? -2.404 -17.867 17.393 1 90.44 111 SER A CA 1
ATOM 832 C C . SER A 1 111 ? -3.623 -17.609 16.515 1 90.44 111 SER A C 1
ATOM 834 O O . SER A 1 111 ? -3.5 -17.065 15.416 1 90.44 111 SER A O 1
ATOM 836 N N . LYS A 1 112 ? -4.754 -18.033 17.107 1 88.9 112 LYS A N 1
ATOM 837 C CA . LYS A 1 112 ? -6.013 -17.79 16.408 1 88.9 112 LYS A CA 1
ATOM 838 C C . LYS A 1 112 ? -6.299 -16.296 16.292 1 88.9 112 LYS A C 1
ATOM 840 O O . LYS A 1 112 ? -6.828 -15.836 15.278 1 88.9 112 LYS A O 1
ATOM 845 N N . GLU A 1 113 ? -5.868 -15.622 17.245 1 87.22 113 GLU A N 1
ATOM 846 C CA . GLU A 1 113 ? -6.071 -14.177 17.265 1 87.22 113 GLU A CA 1
ATOM 847 C C . GLU A 1 113 ? -5.245 -13.489 16.181 1 87.22 113 GLU A C 1
ATOM 849 O O . GLU A 1 113 ? -5.735 -12.587 15.499 1 87.22 113 GLU A O 1
ATOM 854 N N . GLU A 1 114 ? -4.081 -13.91 16.115 1 86.75 114 GLU A N 1
ATOM 855 C CA . GLU A 1 114 ? -3.205 -13.359 15.085 1 86.75 114 GLU A CA 1
ATOM 856 C C . GLU A 1 114 ? -3.743 -13.653 13.688 1 86.75 114 GLU A C 1
ATOM 858 O O . GLU A 1 114 ? -3.677 -12.8 12.8 1 86.75 114 GLU A O 1
ATOM 863 N N . PHE A 1 115 ? -4.19 -14.879 13.599 1 89.84 115 PHE A N 1
ATOM 864 C CA . PHE A 1 115 ? -4.78 -15.277 12.326 1 89.84 115 PHE A CA 1
ATOM 865 C C . PHE A 1 115 ? -5.991 -14.413 11.997 1 89.84 115 PHE A C 1
ATOM 867 O O . PHE A 1 115 ? -6.123 -13.92 10.875 1 89.84 115 PHE A O 1
ATOM 874 N N . GLU A 1 116 ? -6.822 -14.089 12.898 1 87.51 116 GLU A N 1
ATOM 875 C CA . GLU A 1 116 ? -8.011 -13.264 12.706 1 87.51 116 GLU A CA 1
ATOM 876 C C . GLU A 1 116 ? -7.635 -11.822 12.376 1 87.51 116 GLU A C 1
ATOM 878 O O . GLU A 1 116 ? -8.284 -11.18 11.548 1 87.51 116 GLU A O 1
ATOM 883 N N . GLN A 1 117 ? -6.64 -11.389 12.959 1 80.86 117 GLN A N 1
ATOM 884 C CA . GLN A 1 117 ? -6.17 -10.036 12.678 1 80.86 117 GLN A CA 1
ATOM 885 C C . GLN A 1 117 ? -5.654 -9.919 11.247 1 80.86 117 GLN A C 1
ATOM 887 O O . GLN A 1 117 ? -5.91 -8.922 10.569 1 80.86 117 GLN A O 1
ATOM 892 N N . ALA A 1 118 ? -5.005 -10.972 10.891 1 81.88 118 ALA A N 1
ATOM 893 C CA . ALA A 1 118 ? -4.495 -10.992 9.522 1 81.88 118 ALA A CA 1
ATOM 894 C C . ALA A 1 118 ? -5.638 -10.995 8.511 1 81.88 118 ALA A C 1
ATOM 896 O O . ALA A 1 118 ? -5.562 -10.325 7.478 1 81.88 118 ALA A O 1
ATOM 897 N N . ILE A 1 119 ? -6.669 -11.687 8.807 1 86.58 119 ILE A N 1
ATOM 898 C CA . ILE A 1 119 ? -7.844 -11.771 7.947 1 86.58 119 ILE A CA 1
ATOM 899 C C . ILE A 1 119 ? -8.502 -10.398 7.837 1 86.58 119 ILE A C 1
ATOM 901 O O . ILE A 1 119 ? -8.86 -9.96 6.741 1 86.58 119 ILE A O 1
ATOM 905 N N . GLN A 1 120 ? -8.491 -9.72 8.918 1 76.83 120 GLN A N 1
ATOM 906 C CA . GLN A 1 120 ? -9.085 -8.387 8.934 1 76.83 120 GLN A CA 1
ATOM 907 C C . GLN A 1 120 ? -8.231 -7.395 8.151 1 76.83 120 GLN A C 1
ATOM 909 O O . GLN A 1 120 ? -8.759 -6.563 7.41 1 76.83 120 GLN A O 1
ATOM 914 N N . GLN A 1 121 ? -6.98 -7.538 8.322 1 75.26 121 GLN A N 1
ATOM 915 C CA . GLN A 1 121 ? -6.057 -6.652 7.621 1 75.26 121 GLN A CA 1
ATOM 916 C C . GLN A 1 121 ? -6.144 -6.85 6.11 1 75.26 121 GLN A C 1
ATOM 918 O O . GLN A 1 121 ? -5.897 -5.919 5.341 1 75.26 121 GLN A O 1
ATOM 923 N N . ALA A 1 122 ? -6.568 -8.058 5.881 1 76.56 122 ALA A N 1
ATOM 924 C CA . ALA A 1 122 ? -6.728 -8.367 4.463 1 76.56 122 ALA A CA 1
ATOM 925 C C . ALA A 1 122 ? -8.081 -7.885 3.946 1 76.56 122 ALA A C 1
ATOM 927 O O . ALA A 1 122 ? -8.4 -8.059 2.767 1 76.56 122 ALA A O 1
ATOM 928 N N . GLY A 1 123 ? -8.827 -7.274 4.816 1 72.06 123 GLY A N 1
ATOM 929 C CA . GLY A 1 123 ? -10.084 -6.671 4.4 1 72.06 123 GLY A CA 1
ATOM 930 C C . GLY A 1 123 ? -11.262 -7.621 4.498 1 72.06 123 GLY A C 1
ATOM 931 O O . GLY A 1 123 ? -12.309 -7.385 3.892 1 72.06 123 GLY A O 1
ATOM 932 N N . MET A 1 124 ? -11.008 -8.728 5.198 1 81.39 124 MET A N 1
ATOM 933 C CA . MET A 1 124 ? -12.09 -9.692 5.377 1 81.39 124 MET A CA 1
ATOM 934 C C . MET A 1 124 ? -12.668 -9.605 6.786 1 81.39 124 MET A C 1
ATOM 936 O O . MET A 1 124 ? -11.982 -9.182 7.718 1 81.39 124 MET A O 1
ATOM 940 N N . THR A 1 125 ? -13.915 -10.045 6.929 1 76.67 125 THR A N 1
ATOM 941 C CA . THR A 1 125 ? -14.641 -9.797 8.17 1 76.67 125 THR A CA 1
ATOM 942 C C . THR A 1 125 ? -14.406 -10.927 9.168 1 76.67 125 THR A C 1
ATOM 944 O O . THR A 1 125 ? -14.421 -10.703 10.381 1 76.67 125 THR A O 1
ATOM 947 N N . ASN A 1 126 ? -14.329 -12.136 8.602 1 84.62 126 ASN A N 1
ATOM 948 C CA . ASN A 1 126 ? -14.233 -13.286 9.495 1 84.62 126 ASN A CA 1
ATOM 949 C C . ASN A 1 126 ? -13.624 -14.494 8.788 1 84.62 126 ASN A C 1
ATOM 951 O O . ASN A 1 126 ? -13.284 -14.421 7.606 1 84.62 126 ASN A O 1
ATOM 955 N N . THR A 1 127 ? -13.566 -15.591 9.501 1 88.85 127 THR A N 1
ATOM 956 C CA . THR A 1 127 ? -12.939 -16.811 9.004 1 88.85 127 THR A CA 1
ATOM 957 C C . THR A 1 127 ? -13.798 -17.459 7.923 1 88.85 127 THR A C 1
ATOM 959 O O . THR A 1 127 ? -13.275 -18.105 7.012 1 88.85 127 THR A O 1
ATOM 962 N N . ASP A 1 128 ? -15.063 -17.249 7.996 1 88.62 128 ASP A N 1
ATOM 963 C CA . ASP A 1 128 ? -15.943 -17.8 6.97 1 88.62 128 ASP A CA 1
ATOM 964 C C . ASP A 1 128 ? -15.693 -17.136 5.617 1 88.62 128 ASP A C 1
ATOM 966 O O . ASP A 1 128 ? -15.648 -17.812 4.587 1 88.62 128 ASP A O 1
ATOM 970 N N . GLU A 1 129 ? -15.531 -15.852 5.714 1 86.6 129 GLU A N 1
ATOM 971 C CA . GLU A 1 129 ? -15.223 -15.13 4.483 1 86.6 129 GLU A CA 1
ATOM 972 C C . GLU A 1 129 ? -13.882 -15.572 3.904 1 86.6 129 GLU A C 1
ATOM 974 O O . GLU A 1 129 ? -13.724 -15.656 2.685 1 86.6 129 GLU A O 1
ATOM 979 N N . PHE A 1 130 ? -12.922 -15.809 4.762 1 89.8 130 PHE A N 1
ATOM 980 C CA . PHE A 1 130 ? -11.619 -16.282 4.309 1 89.8 130 PHE A CA 1
ATOM 981 C C . PHE A 1 130 ? -11.742 -17.641 3.63 1 89.8 130 PHE A C 1
ATOM 983 O O . PHE A 1 130 ? -11.142 -17.872 2.579 1 89.8 130 PHE A O 1
ATOM 990 N N . LYS A 1 131 ? -12.495 -18.524 4.188 1 93.45 131 LYS A N 1
ATOM 991 C CA . LYS A 1 131 ? -12.697 -19.851 3.612 1 93.45 131 LYS A CA 1
ATOM 992 C C . LYS A 1 131 ? -13.34 -19.759 2.231 1 93.45 131 LYS A C 1
ATOM 994 O O . LYS A 1 131 ? -12.961 -20.492 1.314 1 93.45 131 LYS A O 1
ATOM 999 N N . GLU A 1 132 ? -14.299 -18.869 2.137 1 90.94 132 GLU A N 1
ATOM 1000 C CA . GLU A 1 132 ? -14.939 -18.659 0.842 1 90.94 132 GLU A CA 1
ATOM 1001 C C . GLU A 1 132 ? -13.942 -18.137 -0.189 1 90.94 132 GLU A C 1
ATOM 1003 O O . GLU A 1 132 ? -13.958 -18.563 -1.346 1 90.94 132 GLU A O 1
ATOM 1008 N N . ALA A 1 133 ? -13.144 -17.237 0.275 1 90.68 133 ALA A N 1
ATOM 1009 C CA . ALA A 1 133 ? -12.122 -16.688 -0.613 1 90.68 133 ALA A CA 1
ATOM 1010 C C . ALA A 1 133 ? -11.126 -17.765 -1.034 1 90.68 133 ALA A C 1
ATOM 1012 O O . ALA A 1 133 ? -10.711 -17.816 -2.194 1 90.68 133 ALA A O 1
ATOM 1013 N N . LEU A 1 134 ? -10.782 -18.575 -0.093 1 93.26 134 LEU A N 1
ATOM 1014 C CA . LEU A 1 134 ? -9.876 -19.688 -0.36 1 93.26 134 LEU A CA 1
ATOM 1015 C C . LEU A 1 134 ? -10.469 -20.633 -1.399 1 93.26 134 LEU A C 1
ATOM 1017 O O . LEU A 1 134 ? -9.79 -21.017 -2.355 1 93.26 134 LEU A O 1
ATOM 1021 N N . ARG A 1 135 ? -11.711 -21.033 -1.19 1 95.69 135 ARG A N 1
ATOM 1022 C CA . ARG A 1 135 ? -12.366 -21.901 -2.162 1 95.69 135 ARG A CA 1
ATOM 1023 C C . ARG A 1 135 ? -12.414 -21.246 -3.538 1 95.69 135 ARG A C 1
ATOM 1025 O O . ARG A 1 135 ? -12.16 -21.899 -4.552 1 95.69 135 ARG A O 1
ATOM 1032 N N . GLY A 1 136 ? -12.741 -19.933 -3.588 1 94.84 136 GLY A N 1
ATOM 1033 C CA . GLY A 1 136 ? -12.746 -19.214 -4.852 1 94.84 136 GLY A CA 1
ATOM 1034 C C . GLY A 1 136 ? -11.417 -19.277 -5.58 1 94.84 136 GLY A C 1
ATOM 1035 O O . GLY A 1 136 ? -11.376 -19.507 -6.79 1 94.84 136 GLY A O 1
ATOM 1036 N N . GLN A 1 137 ? -10.375 -19.128 -4.842 1 93.38 137 GLN A N 1
ATOM 1037 C CA . GLN A 1 137 ? -9.042 -19.185 -5.432 1 93.38 137 GLN A CA 1
ATOM 1038 C C . GLN A 1 137 ? -8.738 -20.579 -5.973 1 93.38 137 GLN A C 1
ATOM 1040 O O . GLN A 1 137 ? -8.158 -20.72 -7.051 1 93.38 137 GLN A O 1
ATOM 1045 N N . MET A 1 138 ? -9.115 -21.577 -5.206 1 93.89 138 MET A N 1
ATOM 1046 C CA . MET A 1 138 ? -8.882 -22.956 -5.624 1 93.89 138 MET A CA 1
ATOM 1047 C C . MET A 1 138 ? -9.688 -23.289 -6.876 1 93.89 138 MET A C 1
ATOM 1049 O O . MET A 1 138 ? -9.233 -24.054 -7.727 1 93.89 138 MET A O 1
ATOM 1053 N N . LEU A 1 139 ? -10.874 -22.693 -6.995 1 96.25 139 LEU A N 1
ATOM 1054 C CA . LEU A 1 139 ? -11.681 -22.875 -8.196 1 96.25 139 LEU A CA 1
ATOM 1055 C C . LEU A 1 139 ? -11.01 -22.231 -9.405 1 96.25 139 LEU A C 1
ATOM 1057 O O . LEU A 1 139 ? -11.004 -22.805 -10.496 1 96.25 139 LEU A O 1
ATOM 1061 N N . VAL A 1 140 ? -10.427 -21.062 -9.202 1 95.84 140 VAL A N 1
ATOM 1062 C CA . VAL A 1 140 ? -9.705 -20.396 -10.282 1 95.84 140 VAL A CA 1
ATOM 1063 C C . VAL A 1 140 ? -8.514 -21.25 -10.71 1 95.84 140 VAL A C 1
ATOM 1065 O O . VAL A 1 140 ? -8.265 -21.425 -11.905 1 95.84 140 VAL A O 1
ATOM 1068 N N . ASP A 1 141 ? -7.829 -21.797 -9.723 1 92.54 141 ASP A N 1
ATOM 1069 C CA . ASP A 1 141 ? -6.678 -22.644 -10.02 1 92.54 141 ASP A CA 1
ATOM 1070 C C . ASP A 1 141 ? -7.096 -23.886 -10.804 1 92.54 141 ASP A C 1
ATOM 1072 O O . ASP A 1 141 ? -6.402 -24.304 -11.732 1 92.54 141 ASP A O 1
ATOM 1076 N N . ALA A 1 142 ? -8.213 -24.462 -10.376 1 92.58 142 ALA A N 1
ATOM 1077 C CA . ALA A 1 142 ? -8.743 -25.616 -11.098 1 92.58 142 ALA A CA 1
ATOM 1078 C C . ALA A 1 142 ? -9.095 -25.248 -12.537 1 92.58 142 ALA A C 1
ATOM 1080 O O . ALA A 1 142 ? -8.809 -26.006 -13.466 1 92.58 142 ALA A O 1
ATOM 1081 N N . ALA A 1 143 ? -9.666 -24.079 -12.727 1 94.97 143 ALA A N 1
ATOM 1082 C CA . ALA A 1 143 ? -10.019 -23.602 -14.062 1 94.97 143 ALA A CA 1
ATOM 1083 C C . ALA A 1 143 ? -8.773 -23.405 -14.921 1 94.97 143 ALA A C 1
ATOM 1085 O O . ALA A 1 143 ? -8.743 -23.81 -16.085 1 94.97 143 ALA A O 1
ATOM 1086 N N . LYS A 1 144 ? -7.767 -22.806 -14.335 1 94.36 144 LYS A N 1
ATOM 1087 C CA . LYS A 1 144 ? -6.517 -22.574 -15.052 1 94.36 144 LYS A CA 1
ATOM 1088 C C . LYS A 1 144 ? -5.875 -23.891 -15.48 1 94.36 144 LYS A C 1
ATOM 1090 O O . LYS A 1 144 ? -5.339 -23.996 -16.585 1 94.36 144 LYS A O 1
ATOM 1095 N N . SER A 1 145 ? -5.935 -24.863 -14.574 1 90.41 145 SER A N 1
ATOM 1096 C CA . SER A 1 145 ? -5.335 -26.162 -14.862 1 90.41 145 SER A CA 1
ATOM 1097 C C . SER A 1 145 ? -6.001 -26.825 -16.063 1 90.41 145 SER A C 1
ATOM 1099 O O . SER A 1 145 ? -5.359 -27.578 -16.798 1 90.41 145 SER A O 1
ATOM 1101 N N . GLU A 1 146 ? -7.21 -26.464 -16.265 1 89.1 146 GLU A N 1
ATOM 1102 C CA . GLU A 1 146 ? -7.94 -27.065 -17.377 1 89.1 146 GLU A CA 1
ATOM 1103 C C . GLU A 1 146 ? -7.58 -26.395 -18.7 1 89.1 146 GLU A C 1
ATOM 1105 O O . GLU A 1 146 ? -7.83 -26.951 -19.771 1 89.1 146 GLU A O 1
ATOM 1110 N N . LEU A 1 147 ? -7.026 -25.244 -18.528 1 88.83 147 LEU A N 1
ATOM 1111 C CA . LEU A 1 147 ? -6.698 -24.506 -19.743 1 88.83 147 LEU A CA 1
ATOM 1112 C C . LEU A 1 147 ? -5.298 -24.861 -20.234 1 88.83 147 LEU A C 1
ATOM 1114 O O . LEU A 1 147 ? -4.9 -24.46 -21.33 1 88.83 147 LEU A O 1
ATOM 1118 N N . VAL A 1 148 ? -4.576 -25.591 -19.426 1 89.78 148 VAL A N 1
ATOM 1119 C CA . VAL A 1 148 ? -3.202 -25.891 -19.815 1 89.78 148 VAL A CA 1
ATOM 1120 C C . VAL A 1 148 ? -3.056 -27.386 -20.086 1 89.78 148 VAL A C 1
ATOM 1122 O O . VAL A 1 148 ? -3.706 -28.208 -19.435 1 89.78 148 VAL A O 1
ATOM 1125 N N . GLU A 1 149 ? -2.352 -27.742 -21.08 1 88.97 149 GLU A N 1
ATOM 1126 C CA . GLU A 1 149 ? -2.032 -29.123 -21.428 1 88.97 149 GLU A CA 1
ATOM 1127 C C . GLU A 1 149 ? -0.545 -29.41 -21.239 1 88.97 149 GLU A C 1
ATOM 1129 O O . GLU A 1 149 ? 0.302 -28.606 -21.632 1 88.97 149 GLU A O 1
ATOM 1134 N N . VAL A 1 150 ? -0.36 -30.465 -20.43 1 91.53 150 VAL A N 1
ATOM 1135 C CA . VAL A 1 150 ? 1.009 -30.949 -20.284 1 91.53 150 VAL A CA 1
ATOM 1136 C C . VAL A 1 150 ? 1.223 -32.172 -21.173 1 91.53 150 VAL A C 1
ATOM 1138 O O . VAL A 1 150 ? 0.621 -33.224 -20.946 1 91.53 150 VAL A O 1
ATOM 1141 N N . THR A 1 151 ? 2.17 -32.042 -22.114 1 93.13 151 THR A N 1
ATOM 1142 C CA . THR A 1 151 ? 2.418 -33.136 -23.047 1 93.13 151 THR A CA 1
ATOM 1143 C C . THR A 1 151 ? 3.559 -34.02 -22.552 1 93.13 151 THR A C 1
ATOM 1145 O O . THR A 1 151 ? 4.299 -33.637 -21.644 1 93.13 151 THR A O 1
ATOM 1148 N N . ASP A 1 152 ? 3.599 -35.147 -23.137 1 92.94 152 ASP A N 1
ATOM 1149 C CA . ASP A 1 152 ? 4.713 -36.036 -22.821 1 92.94 152 ASP A CA 1
ATOM 1150 C C . ASP A 1 152 ? 6.049 -35.391 -23.182 1 92.94 152 ASP A C 1
ATOM 1152 O O . ASP A 1 152 ? 7.051 -35.601 -22.496 1 92.94 152 ASP A O 1
ATOM 1156 N N . GLU A 1 153 ? 5.988 -34.633 -24.202 1 93.52 153 GLU A N 1
ATOM 1157 C CA . GLU A 1 153 ? 7.191 -33.915 -24.612 1 93.52 153 GLU A CA 1
ATOM 1158 C C . GLU A 1 153 ? 7.647 -32.938 -23.531 1 93.52 153 GLU A C 1
ATOM 1160 O O . GLU A 1 153 ? 8.845 -32.804 -23.274 1 93.52 153 GLU A O 1
ATOM 1165 N N . ASP A 1 154 ? 6.67 -32.278 -22.924 1 93.65 154 ASP A N 1
ATOM 1166 C CA . ASP A 1 154 ? 6.983 -31.367 -21.827 1 93.65 154 ASP A CA 1
ATOM 1167 C C . ASP A 1 154 ? 7.662 -32.106 -20.676 1 93.65 154 ASP A C 1
ATOM 1169 O O . ASP A 1 154 ? 8.64 -31.615 -20.108 1 93.65 154 ASP A O 1
ATOM 1173 N N . ILE A 1 155 ? 7.166 -33.239 -20.367 1 93.89 155 ILE A N 1
ATOM 1174 C CA . ILE A 1 155 ? 7.651 -34.03 -19.242 1 93.89 155 ILE A CA 1
ATOM 1175 C C . ILE A 1 155 ? 9.07 -34.518 -19.526 1 93.89 155 ILE A C 1
ATOM 1177 O O . ILE A 1 155 ? 9.95 -34.423 -18.667 1 93.89 155 ILE A O 1
ATOM 1181 N N . GLU A 1 156 ? 9.289 -34.992 -20.731 1 92.45 156 GLU A N 1
ATOM 1182 C CA . GLU A 1 156 ? 10.607 -35.489 -21.117 1 92.45 156 GLU A CA 1
ATOM 1183 C C . GLU A 1 156 ? 11.648 -34.374 -21.085 1 92.45 156 GLU A C 1
ATOM 1185 O O . GLU A 1 156 ? 12.773 -34.58 -20.626 1 92.45 156 GLU A O 1
ATOM 1190 N N . ALA A 1 157 ? 11.238 -33.25 -21.511 1 88.44 157 ALA A N 1
ATOM 1191 C CA . ALA A 1 157 ? 12.155 -32.114 -21.523 1 88.44 157 ALA A CA 1
ATOM 1192 C C . ALA A 1 157 ? 12.528 -31.695 -20.103 1 88.44 157 ALA A C 1
ATOM 1194 O O . ALA A 1 157 ? 13.697 -31.429 -19.814 1 88.44 157 ALA A O 1
ATOM 1195 N N . GLN A 1 158 ? 11.512 -31.638 -19.311 1 89.17 158 GLN A N 1
ATOM 1196 C CA . GLN A 1 158 ? 11.763 -31.274 -17.92 1 89.17 158 GLN A CA 1
ATOM 1197 C C . GLN A 1 158 ? 12.6 -32.338 -17.216 1 89.17 158 GLN A C 1
ATOM 1199 O O . GLN A 1 158 ? 13.486 -32.013 -16.422 1 89.17 158 GLN A O 1
ATOM 1204 N N . PHE A 1 159 ? 12.378 -33.569 -17.452 1 91.16 159 PHE A N 1
ATOM 1205 C CA . PHE A 1 159 ? 13.15 -34.668 -16.884 1 91.16 159 PHE A CA 1
ATOM 1206 C C . PHE A 1 159 ? 14.61 -34.583 -17.313 1 91.16 159 PHE A C 1
ATOM 1208 O O . PHE A 1 159 ? 15.514 -34.799 -16.503 1 91.16 159 PHE A O 1
ATOM 1215 N N . ALA A 1 160 ? 14.817 -34.22 -18.545 1 87.16 160 ALA A N 1
ATOM 1216 C CA . ALA A 1 160 ? 16.177 -34.117 -19.067 1 87.16 160 ALA A CA 1
ATOM 1217 C C . ALA A 1 160 ? 16.974 -33.055 -18.315 1 87.16 160 ALA A C 1
ATOM 1219 O O . ALA A 1 160 ? 18.163 -33.24 -18.042 1 87.16 160 ALA A O 1
ATOM 1220 N N . LYS A 1 161 ? 16.278 -32.058 -17.931 1 84.25 161 LYS A N 1
ATOM 1221 C CA . LYS A 1 161 ? 16.931 -30.986 -17.187 1 84.25 161 LYS A CA 1
ATOM 1222 C C . LYS A 1 161 ? 17.194 -31.4 -15.741 1 84.25 161 LYS A C 1
ATOM 1224 O O . LYS A 1 161 ? 18.265 -31.126 -15.196 1 84.25 161 LYS A O 1
ATOM 1229 N N . GLU A 1 162 ? 16.288 -32.05 -15.212 1 87.43 162 GLU A N 1
ATOM 1230 C CA . GLU A 1 162 ? 16.39 -32.39 -13.796 1 87.43 162 GLU A CA 1
ATOM 1231 C C . GLU A 1 162 ? 17.341 -33.563 -13.576 1 87.43 162 GLU A C 1
ATOM 1233 O O . GLU A 1 162 ? 17.857 -33.753 -12.473 1 87.43 162 GLU A O 1
ATOM 1238 N N . ASN A 1 1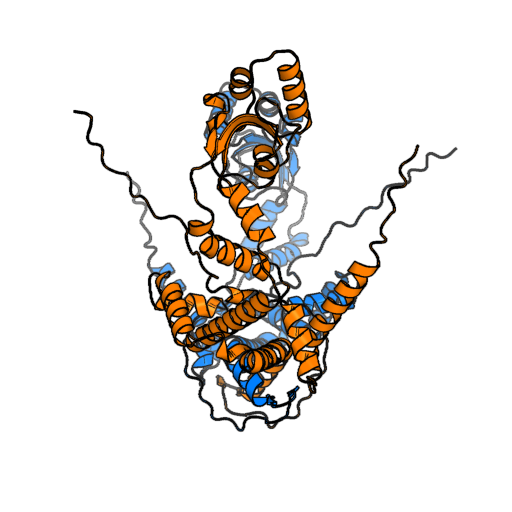63 ? 17.521 -34.311 -14.587 1 90.9 163 ASN A N 1
ATOM 1239 C CA . ASN A 1 163 ? 18.33 -35.519 -14.468 1 90.9 163 ASN A CA 1
ATOM 1240 C C . ASN A 1 163 ? 19.814 -35.221 -14.666 1 90.9 163 ASN A C 1
ATOM 1242 O O . ASN A 1 163 ? 20.622 -36.14 -14.813 1 90.9 163 ASN A O 1
ATOM 1246 N N . VAL A 1 164 ? 20.139 -33.944 -14.717 1 91.86 164 VAL A N 1
ATOM 1247 C CA . VAL A 1 164 ? 21.531 -33.576 -14.949 1 91.86 164 VAL A CA 1
ATOM 1248 C C . VAL A 1 164 ? 22.027 -32.687 -13.811 1 91.86 164 VAL A C 1
ATOM 1250 O O . VAL A 1 164 ? 21.265 -31.889 -13.26 1 91.86 164 VAL A O 1
ATOM 1253 N N . GLU A 1 165 ? 23.161 -32.91 -13.371 1 94.02 165 GLU A N 1
ATOM 1254 C CA . GLU A 1 165 ? 23.906 -32.012 -12.494 1 94.02 165 GLU A CA 1
ATOM 1255 C C . GLU A 1 165 ? 25.137 -31.448 -13.198 1 94.02 165 GLU A C 1
ATOM 1257 O O . GLU A 1 165 ? 25.801 -32.155 -13.96 1 94.02 165 GLU A O 1
ATOM 1262 N N . VAL A 1 166 ? 25.343 -30.221 -12.918 1 95 166 VAL A N 1
ATOM 1263 C CA . VAL A 1 166 ? 26.508 -29.603 -13.541 1 95 166 VAL A CA 1
ATOM 1264 C C . VAL A 1 166 ? 27.429 -29.034 -12.464 1 95 166 VAL A C 1
ATOM 1266 O O . VAL A 1 166 ? 26.965 -28.599 -11.408 1 95 166 VAL A O 1
ATOM 1269 N N . LYS A 1 167 ? 28.646 -29.19 -12.637 1 96.2 167 LYS A N 1
ATOM 1270 C CA . LYS A 1 167 ? 29.672 -28.497 -11.863 1 96.2 167 LYS A CA 1
ATOM 1271 C C . LYS A 1 167 ? 30.185 -27.269 -12.608 1 96.2 167 LYS A C 1
ATOM 1273 O O . LYS A 1 167 ? 30.61 -27.368 -13.761 1 96.2 167 LYS A O 1
ATOM 1278 N N . ALA A 1 168 ? 30.04 -26.135 -11.954 1 96.68 168 ALA A N 1
ATOM 1279 C CA . ALA A 1 168 ? 30.449 -24.925 -12.662 1 96.68 168 ALA A CA 1
ATOM 1280 C C . ALA A 1 168 ? 31.18 -23.964 -11.728 1 96.68 168 ALA A C 1
ATOM 1282 O O . ALA A 1 168 ? 31.074 -24.077 -10.504 1 96.68 168 ALA A O 1
ATOM 1283 N N . SER A 1 169 ? 32.011 -23.193 -12.311 1 97.31 169 SER A N 1
ATOM 1284 C CA . SER A 1 169 ? 32.644 -22.038 -11.683 1 97.31 169 SER A CA 1
ATOM 1285 C C . SER A 1 169 ? 32.179 -20.736 -12.326 1 97.31 169 SER A C 1
ATOM 1287 O O . SER A 1 169 ? 31.798 -20.717 -13.498 1 97.31 169 SER A O 1
ATOM 1289 N N . HIS A 1 170 ? 32.107 -19.73 -11.464 1 98.06 170 HIS A N 1
ATOM 1290 C CA . HIS A 1 170 ? 31.719 -18.469 -12.087 1 98.06 170 HIS A CA 1
ATOM 1291 C C . HIS A 1 170 ? 32.497 -17.3 -11.493 1 98.06 170 HIS A C 1
ATOM 1293 O O . HIS A 1 170 ? 33.081 -17.421 -10.414 1 98.06 170 HIS A O 1
ATOM 1299 N N . ILE A 1 171 ? 32.655 -16.257 -12.239 1 97.25 171 ILE A N 1
ATOM 1300 C CA . ILE A 1 171 ? 33.158 -14.953 -11.82 1 97.25 171 ILE A CA 1
ATOM 1301 C C . ILE A 1 171 ? 32.058 -13.904 -11.971 1 97.25 171 ILE A C 1
ATOM 1303 O O . ILE A 1 171 ? 31.498 -13.735 -13.057 1 97.25 171 ILE A O 1
ATOM 1307 N N . LEU A 1 172 ? 31.701 -13.298 -10.859 1 97.57 172 LEU A N 1
ATOM 1308 C CA . LEU A 1 172 ? 30.65 -12.285 -10.851 1 97.57 172 LEU A CA 1
ATOM 1309 C C . LEU A 1 172 ? 31.248 -10.883 -10.815 1 97.57 172 LEU A C 1
ATOM 1311 O O . LEU A 1 172 ? 32.122 -10.596 -9.993 1 97.57 172 LEU A O 1
ATOM 1315 N N . VAL A 1 173 ? 30.74 -10.048 -11.722 1 96.06 173 VAL A N 1
ATOM 1316 C CA . VAL A 1 173 ? 31.197 -8.662 -11.726 1 96.06 173 VAL A CA 1
ATOM 1317 C C . VAL A 1 173 ? 30.009 -7.727 -11.939 1 96.06 173 VAL A C 1
ATOM 1319 O O . VAL A 1 173 ? 28.921 -8.17 -12.315 1 96.06 173 VAL A O 1
ATOM 1322 N N . GLU A 1 174 ? 30.185 -6.574 -11.765 1 92.96 174 GLU A N 1
ATOM 1323 C CA . GLU A 1 174 ? 29.089 -5.609 -11.759 1 92.96 174 GLU A CA 1
ATOM 1324 C C . GLU A 1 174 ? 28.735 -5.167 -13.177 1 92.96 174 GLU A C 1
ATOM 1326 O O . GLU A 1 174 ? 27.574 -4.88 -13.471 1 92.96 174 GLU A O 1
ATOM 1331 N N . THR A 1 175 ? 29.763 -5.11 -14.059 1 93.32 175 THR A N 1
ATOM 1332 C CA . THR A 1 175 ? 29.505 -4.544 -15.379 1 93.32 175 THR A CA 1
ATOM 1333 C C . THR A 1 175 ? 29.848 -5.549 -16.475 1 93.32 175 THR A C 1
ATOM 1335 O O . THR A 1 175 ? 30.653 -6.458 -16.261 1 93.32 175 THR A O 1
ATOM 1338 N N . GLU A 1 176 ? 29.224 -5.357 -17.597 1 95.38 176 GLU A N 1
ATOM 1339 C CA . GLU A 1 176 ? 29.487 -6.216 -18.747 1 95.38 176 GLU A CA 1
ATOM 1340 C C . GLU A 1 176 ? 30.923 -6.056 -19.238 1 95.38 176 GLU A C 1
ATOM 1342 O O . GLU A 1 176 ? 31.546 -7.026 -19.675 1 95.38 176 GLU A O 1
ATOM 1347 N N . GLU A 1 177 ? 31.391 -4.828 -19.142 1 94.54 177 GLU A N 1
ATOM 1348 C CA . GLU A 1 177 ? 32.754 -4.537 -19.577 1 94.54 177 GLU A CA 1
ATOM 1349 C C . GLU A 1 177 ? 33.772 -5.344 -18.776 1 94.54 177 GLU A C 1
ATOM 1351 O O . GLU A 1 177 ? 34.725 -5.886 -19.34 1 94.54 177 GLU A O 1
ATOM 1356 N N . GLU A 1 178 ? 33.562 -5.387 -17.54 1 95.69 178 GLU A N 1
ATOM 1357 C CA . GLU A 1 178 ? 34.448 -6.168 -16.682 1 95.69 178 GLU A CA 1
ATOM 1358 C C . GLU A 1 178 ? 34.4 -7.65 -17.041 1 95.69 178 GLU A C 1
ATOM 1360 O O . GLU A 1 178 ? 35.432 -8.324 -17.057 1 95.69 178 GLU A O 1
ATOM 1365 N N . ALA A 1 179 ? 33.251 -8.084 -17.331 1 97.41 179 ALA A N 1
ATOM 1366 C CA . ALA A 1 179 ? 33.085 -9.488 -17.695 1 97.41 179 ALA A CA 1
ATOM 1367 C C . ALA A 1 179 ? 33.819 -9.809 -18.994 1 97.41 179 ALA A C 1
ATOM 1369 O O . ALA A 1 179 ? 34.49 -10.839 -19.097 1 97.41 179 ALA A O 1
ATOM 1370 N N . GLN A 1 180 ? 33.713 -8.962 -19.94 1 96.98 180 GLN A N 1
ATOM 1371 C CA . GLN A 1 180 ? 34.384 -9.158 -21.22 1 96.98 180 GLN A CA 1
ATOM 1372 C C . GLN A 1 180 ? 35.901 -9.156 -21.052 1 96.98 180 GLN A C 1
ATOM 1374 O O . GLN A 1 180 ? 36.604 -9.932 -21.704 1 96.98 180 GLN A O 1
ATOM 1379 N N . ALA A 1 181 ? 36.304 -8.262 -20.25 1 96.44 181 ALA A N 1
ATOM 1380 C CA . ALA A 1 181 ? 37.736 -8.206 -19.967 1 96.44 181 ALA A CA 1
ATOM 1381 C C . ALA A 1 181 ? 38.226 -9.517 -19.359 1 96.44 181 ALA A C 1
ATOM 1383 O O . ALA A 1 181 ? 39.312 -9.997 -19.694 1 96.44 181 ALA A O 1
ATOM 1384 N N . ILE A 1 182 ? 37.452 -10.006 -18.506 1 97.1 182 ILE A N 1
ATOM 1385 C CA . ILE A 1 182 ? 37.803 -11.262 -17.852 1 97.1 182 ILE A CA 1
ATOM 1386 C C . ILE A 1 182 ? 37.84 -12.388 -18.883 1 97.1 182 ILE A C 1
ATOM 1388 O O . ILE A 1 182 ? 38.758 -13.211 -18.88 1 97.1 182 ILE A O 1
ATOM 1392 N N . ILE A 1 183 ? 36.895 -12.451 -19.752 1 97.25 183 ILE A N 1
ATOM 1393 C CA . ILE A 1 183 ? 36.835 -13.483 -20.782 1 97.25 183 ILE A CA 1
ATOM 1394 C C . ILE A 1 183 ? 38.074 -13.4 -21.669 1 97.25 183 ILE A C 1
ATOM 1396 O O . ILE A 1 183 ? 38.661 -14.425 -22.025 1 97.25 183 ILE A O 1
ATOM 1400 N N . LYS A 1 184 ? 38.494 -12.202 -21.996 1 96.18 184 LYS A N 1
ATOM 1401 C CA . LYS A 1 184 ? 39.713 -12.008 -22.777 1 96.18 184 LYS A CA 1
ATOM 1402 C C . LYS A 1 184 ? 40.932 -12.55 -22.037 1 96.18 184 LYS A C 1
ATOM 1404 O O . LYS A 1 184 ? 41.771 -13.233 -22.628 1 96.18 184 LYS A O 1
ATOM 1409 N N . GLU A 1 185 ? 40.964 -12.233 -20.814 1 95.92 185 GLU A N 1
ATOM 1410 C CA . GLU A 1 185 ? 42.073 -12.714 -19.996 1 95.92 185 GLU A CA 1
ATOM 1411 C C . GLU A 1 185 ? 42.1 -14.239 -19.945 1 95.92 185 GLU A C 1
ATOM 1413 O O . GLU A 1 185 ? 43.169 -14.849 -20.014 1 95.92 185 GLU A O 1
ATOM 1418 N N . LEU A 1 186 ? 41.044 -14.789 -19.835 1 96.13 186 LEU A N 1
ATOM 1419 C CA . LEU A 1 186 ? 40.944 -16.244 -19.791 1 96.13 186 LEU A CA 1
ATOM 1420 C C . LEU A 1 186 ? 41.342 -16.857 -21.129 1 96.13 186 LEU A C 1
ATOM 1422 O O . LEU A 1 186 ? 42.027 -17.882 -21.169 1 96.13 186 LEU A O 1
ATOM 1426 N N . ASN A 1 187 ? 40.913 -16.265 -22.181 1 93.74 187 ASN A N 1
ATOM 1427 C CA . ASN A 1 187 ? 41.262 -16.746 -23.513 1 93.74 187 ASN A CA 1
ATOM 1428 C C . ASN A 1 187 ? 42.76 -16.626 -23.777 1 93.74 187 ASN A C 1
ATOM 1430 O O . ASN A 1 187 ? 43.316 -17.38 -24.578 1 93.74 187 ASN A O 1
ATOM 1434 N N . ASP A 1 188 ? 43.361 -15.704 -23.065 1 93.92 188 ASP A N 1
ATOM 1435 C CA . ASP A 1 188 ? 44.799 -15.493 -23.207 1 93.92 188 ASP A CA 1
ATOM 1436 C C . ASP A 1 188 ? 45.584 -16.419 -22.28 1 93.92 188 ASP A C 1
ATOM 1438 O O . ASP A 1 188 ? 46.798 -16.268 -22.127 1 93.92 188 ASP A O 1
ATOM 1442 N N . GLY A 1 189 ? 44.892 -17.263 -21.645 1 92.47 189 GLY A N 1
ATOM 1443 C CA . GLY A 1 189 ? 45.571 -18.293 -20.874 1 92.47 189 GLY A CA 1
ATOM 1444 C C . GLY A 1 189 ? 45.508 -18.055 -19.377 1 92.47 189 GLY A C 1
ATOM 1445 O O . GLY A 1 189 ? 46.174 -18.748 -18.604 1 92.47 189 GLY A O 1
ATOM 1446 N N . GLY A 1 190 ? 44.734 -17.089 -18.977 1 93.66 190 GLY A N 1
ATOM 1447 C CA . GLY A 1 190 ? 44.585 -16.863 -17.548 1 93.66 190 GLY A CA 1
ATOM 1448 C C . GLY A 1 190 ? 43.902 -18.012 -16.83 1 93.66 190 GLY A C 1
ATOM 1449 O O . GLY A 1 190 ? 43.112 -18.744 -17.43 1 93.66 190 GLY A O 1
ATOM 1450 N N . ASP A 1 191 ? 44.282 -18.099 -15.556 1 95.21 191 ASP A N 1
ATOM 1451 C CA . ASP A 1 191 ? 43.69 -19.155 -14.74 1 95.21 191 ASP A CA 1
ATOM 1452 C C . ASP A 1 191 ? 42.358 -18.706 -14.143 1 95.21 191 ASP A C 1
ATOM 1454 O O . ASP A 1 191 ? 42.28 -17.652 -13.508 1 95.21 191 ASP A O 1
ATOM 1458 N N . PHE A 1 192 ? 41.364 -19.488 -14.399 1 97.02 192 PHE A N 1
ATOM 1459 C CA . PHE A 1 192 ? 40.014 -19.13 -13.98 1 97.02 192 PHE A CA 1
ATOM 1460 C C . PHE A 1 192 ? 39.953 -18.917 -12.473 1 97.02 192 PHE A C 1
ATOM 1462 O O . PHE A 1 192 ? 39.378 -17.933 -12.002 1 97.02 192 PHE A O 1
ATOM 1469 N N . ALA A 1 193 ? 40.507 -19.76 -11.696 1 96.18 193 ALA A N 1
ATOM 1470 C CA . ALA A 1 193 ? 40.459 -19.711 -10.237 1 96.18 193 ALA A CA 1
ATOM 1471 C C . ALA A 1 193 ? 41.158 -18.462 -9.707 1 96.18 193 ALA A C 1
ATOM 1473 O O . ALA A 1 193 ? 40.661 -17.808 -8.787 1 96.18 193 ALA A O 1
ATOM 1474 N N . ASP A 1 194 ? 42.248 -18.153 -10.287 1 96.23 194 ASP A N 1
ATOM 1475 C CA . ASP A 1 194 ? 43.011 -16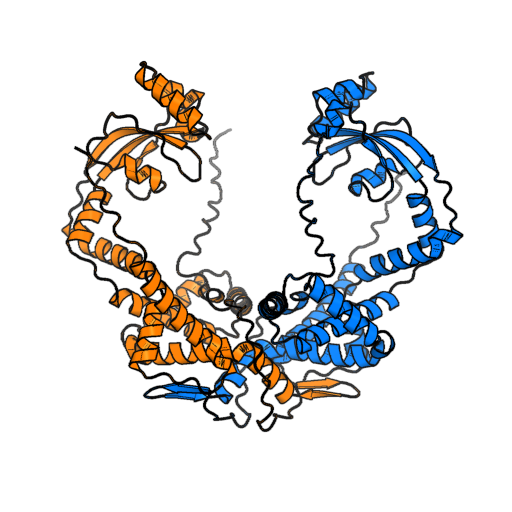.988 -9.849 1 96.23 194 ASP A CA 1
ATOM 1476 C C . ASP A 1 194 ? 42.243 -15.696 -10.119 1 96.23 194 ASP A C 1
ATOM 1478 O O . ASP A 1 194 ? 42.184 -14.813 -9.261 1 96.23 194 ASP A O 1
ATOM 1482 N N . ILE A 1 195 ? 41.684 -15.729 -11.309 1 96.96 195 ILE A N 1
ATOM 1483 C CA . ILE A 1 195 ? 40.958 -14.522 -11.686 1 96.96 195 ILE A CA 1
ATOM 1484 C C . ILE A 1 195 ? 39.715 -14.373 -10.81 1 96.96 195 ILE A C 1
ATOM 1486 O O . ILE A 1 195 ? 39.361 -13.263 -10.407 1 96.96 195 ILE A O 1
ATOM 1490 N N . ALA A 1 196 ? 39.032 -15.436 -10.517 1 96.96 196 ALA A N 1
ATOM 1491 C CA . ALA A 1 196 ? 37.863 -15.415 -9.642 1 96.96 196 ALA A CA 1
ATOM 1492 C C . ALA A 1 196 ? 38.222 -14.879 -8.259 1 96.96 196 ALA A C 1
ATOM 1494 O O . ALA A 1 196 ? 37.499 -14.049 -7.701 1 96.96 196 ALA A O 1
ATOM 1495 N N . LYS A 1 197 ? 39.314 -15.266 -7.709 1 95.08 197 LYS A N 1
ATOM 1496 C CA . LYS A 1 197 ? 39.768 -14.823 -6.394 1 95.08 197 LYS A CA 1
ATOM 1497 C C . LYS A 1 197 ? 40.041 -13.322 -6.383 1 95.08 197 LYS A C 1
ATOM 1499 O O . LYS A 1 197 ? 39.749 -12.639 -5.399 1 95.08 197 LYS A O 1
ATOM 1504 N N . GLU A 1 198 ? 40.435 -12.937 -7.47 1 93.57 198 GLU A N 1
ATOM 1505 C CA . GLU A 1 198 ? 40.905 -11.556 -7.541 1 93.57 198 GLU A CA 1
ATOM 1506 C C . GLU A 1 198 ? 39.762 -10.601 -7.874 1 93.57 198 GLU A C 1
ATOM 1508 O O . GLU A 1 198 ? 39.693 -9.496 -7.332 1 93.57 198 GLU A O 1
ATOM 1513 N N . LYS A 1 199 ? 38.898 -11.11 -8.717 1 94.64 199 LYS A N 1
ATOM 1514 C CA . LYS A 1 199 ? 38.065 -10.096 -9.358 1 94.64 199 LYS A CA 1
ATOM 1515 C C . LYS A 1 199 ? 36.587 -10.333 -9.064 1 94.64 199 LYS A C 1
ATOM 1517 O O . LYS A 1 199 ? 35.759 -9.44 -9.259 1 94.64 199 LYS A O 1
ATOM 1522 N N . SER A 1 200 ? 36.287 -11.486 -8.635 1 96.39 200 SER A N 1
ATOM 1523 C CA . SER A 1 200 ? 34.873 -11.798 -8.455 1 96.39 200 SER A CA 1
ATOM 1524 C C . SER A 1 200 ? 34.276 -11.006 -7.297 1 96.39 200 SER A C 1
ATOM 1526 O O . SER A 1 200 ? 34.885 -10.901 -6.23 1 96.39 200 SER A O 1
ATOM 1528 N N . THR A 1 201 ? 33.121 -10.434 -7.561 1 93.3 201 THR A N 1
ATOM 1529 C CA . THR A 1 201 ? 32.419 -9.716 -6.503 1 93.3 201 THR A CA 1
ATOM 1530 C C . THR A 1 201 ? 31.714 -10.69 -5.564 1 93.3 201 THR A C 1
ATOM 1532 O O . THR A 1 201 ? 31.312 -10.315 -4.46 1 93.3 201 THR A O 1
ATOM 1535 N N . ASP A 1 202 ? 31.447 -11.864 -6.103 1 92.44 202 ASP A N 1
ATOM 1536 C CA . ASP A 1 202 ? 30.973 -12.924 -5.22 1 92.44 202 ASP A CA 1
ATOM 1537 C C . ASP A 1 202 ? 32.122 -13.518 -4.408 1 92.44 202 ASP A C 1
ATOM 1539 O O . ASP A 1 202 ? 32.755 -14.486 -4.834 1 92.44 202 ASP A O 1
ATOM 1543 N N . THR A 1 203 ? 32.256 -13.038 -3.271 1 87.9 203 THR A N 1
ATOM 1544 C CA . THR A 1 203 ? 33.422 -13.404 -2.473 1 87.9 203 THR A CA 1
ATOM 1545 C C . THR A 1 203 ? 33.32 -14.851 -2 1 87.9 203 THR A C 1
ATOM 1547 O O . THR A 1 203 ? 34.338 -15.515 -1.794 1 87.9 203 THR A O 1
ATOM 1550 N N . GLY A 1 204 ? 32.159 -15.327 -1.757 1 87.84 204 GLY A N 1
ATOM 1551 C CA . GLY A 1 204 ? 31.97 -16.702 -1.324 1 87.84 204 GLY A CA 1
ATOM 1552 C C . GLY A 1 204 ? 32.573 -17.716 -2.279 1 87.84 204 GLY A C 1
ATOM 1553 O O . GLY A 1 204 ? 33.435 -18.506 -1.89 1 87.84 204 GLY A O 1
ATOM 1554 N N . SER A 1 205 ? 32.168 -17.655 -3.471 1 92.86 205 SER A N 1
ATOM 1555 C CA . SER A 1 205 ? 32.696 -18.574 -4.474 1 92.86 205 SER A CA 1
ATOM 1556 C C . SER A 1 205 ? 34.066 -18.123 -4.97 1 92.86 205 SER A C 1
ATOM 1558 O O . SER A 1 205 ? 34.884 -18.946 -5.384 1 92.86 205 SER A O 1
ATOM 1560 N N . GLY A 1 206 ? 34.329 -16.82 -4.99 1 91.99 206 GLY A N 1
ATOM 1561 C CA . GLY A 1 206 ? 35.613 -16.292 -5.421 1 91.99 206 GLY A CA 1
ATOM 1562 C C . GLY A 1 206 ? 36.789 -16.917 -4.695 1 91.99 206 GLY A C 1
ATOM 1563 O O . GLY A 1 206 ? 37.772 -17.317 -5.323 1 91.99 206 GLY A O 1
ATOM 1564 N N . GLU A 1 207 ? 36.634 -17.015 -3.421 1 91.72 207 GLU A N 1
ATOM 1565 C CA . GLU A 1 207 ? 37.705 -17.567 -2.597 1 91.72 207 GLU A CA 1
ATOM 1566 C C . GLU A 1 207 ? 37.981 -19.024 -2.956 1 91.72 207 GLU A C 1
ATOM 1568 O O . GLU A 1 207 ? 39.085 -19.526 -2.731 1 91.72 207 GLU A O 1
ATOM 1573 N N . LYS A 1 208 ? 37.033 -19.662 -3.488 1 93.89 208 LYS A N 1
ATOM 1574 C CA . LYS A 1 208 ? 37.178 -21.055 -3.9 1 93.89 208 LYS A CA 1
ATOM 1575 C C . LYS A 1 208 ? 37.438 -21.161 -5.4 1 93.89 208 LYS A C 1
ATOM 1577 O O . LYS A 1 208 ? 37.09 -22.165 -6.026 1 93.89 208 LYS A O 1
ATOM 1582 N N . GLY A 1 209 ? 37.87 -20.038 -5.979 1 94.66 209 GLY A N 1
ATOM 1583 C CA . GLY A 1 209 ? 38.181 -20.028 -7.4 1 94.66 209 GLY A CA 1
ATOM 1584 C C . GLY A 1 209 ? 36.947 -19.971 -8.28 1 94.66 209 GLY A C 1
ATOM 1585 O O . GLY A 1 209 ? 36.981 -20.403 -9.434 1 94.66 209 GLY A O 1
ATOM 1586 N N . GLY A 1 210 ? 35.855 -19.591 -7.662 1 96.48 210 GLY A N 1
ATOM 1587 C CA . GLY A 1 210 ? 34.6 -19.485 -8.388 1 96.48 210 GLY A CA 1
ATOM 1588 C C . GLY A 1 210 ? 33.809 -20.779 -8.404 1 96.48 210 GLY A C 1
ATOM 1589 O O . GLY A 1 210 ? 32.758 -20.863 -9.043 1 96.48 210 GLY A O 1
ATOM 1590 N N . ASP A 1 211 ? 34.309 -21.782 -7.725 1 96.03 211 ASP A N 1
ATOM 1591 C CA . ASP A 1 211 ? 33.726 -23.121 -7.751 1 96.03 211 ASP A CA 1
ATOM 1592 C C . ASP A 1 211 ? 32.38 -23.148 -7.031 1 96.03 211 ASP A C 1
ATOM 1594 O O . ASP A 1 211 ? 32.288 -22.77 -5.861 1 96.03 211 ASP A O 1
ATOM 1598 N N . LEU A 1 212 ? 31.378 -23.651 -7.653 1 96.07 212 LEU A N 1
ATOM 1599 C CA . LEU A 1 212 ? 30.039 -23.723 -7.078 1 96.07 212 LEU A CA 1
ATOM 1600 C C . LEU A 1 212 ? 29.666 -25.164 -6.748 1 96.07 212 LEU A C 1
ATOM 1602 O O . LEU A 1 212 ? 28.597 -25.42 -6.188 1 96.07 212 LEU A O 1
ATOM 1606 N N . GLY A 1 213 ? 30.579 -26.072 -7.132 1 94.32 213 GLY A N 1
ATOM 1607 C CA . GLY A 1 213 ? 30.246 -27.48 -6.98 1 94.32 213 GLY A CA 1
ATOM 1608 C C . GLY A 1 213 ? 29.175 -27.947 -7.947 1 94.32 213 GLY A C 1
ATOM 1609 O O . GLY A 1 213 ? 28.958 -27.325 -8.989 1 94.32 213 GLY A O 1
ATOM 1610 N N . TYR A 1 214 ? 28.659 -29.174 -7.697 1 95.26 214 TYR A N 1
ATOM 1611 C CA . TYR A 1 214 ? 27.569 -29.72 -8.497 1 95.26 214 TYR A CA 1
ATOM 1612 C C . TYR A 1 214 ? 26.229 -29.139 -8.062 1 95.26 214 TYR A C 1
ATOM 1614 O O . TYR A 1 214 ? 25.982 -28.959 -6.867 1 95.26 214 TYR A O 1
ATOM 1622 N N . PHE A 1 215 ? 25.436 -28.767 -8.979 1 94.24 215 PHE A N 1
ATOM 1623 C CA . PHE A 1 215 ? 24.08 -28.326 -8.673 1 94.24 215 PHE A CA 1
ATOM 1624 C C . PHE A 1 215 ? 23.107 -28.78 -9.755 1 94.24 215 PHE A C 1
ATOM 1626 O O . PHE A 1 215 ? 23.51 -29.043 -10.889 1 94.24 215 PHE A O 1
ATOM 1633 N N . SER A 1 216 ? 21.879 -28.88 -9.307 1 90.73 216 SER A N 1
ATOM 1634 C CA . SER A 1 216 ? 20.801 -29.276 -10.207 1 90.73 216 SER A CA 1
ATOM 1635 C C . SER A 1 216 ? 19.948 -28.078 -10.608 1 90.73 216 SER A C 1
ATOM 1637 O O . SER A 1 216 ? 20.113 -26.983 -10.067 1 90.73 216 SER A O 1
ATOM 1639 N N . ALA A 1 217 ? 19.136 -28.378 -11.562 1 87.13 217 ALA A N 1
ATOM 1640 C CA . ALA A 1 217 ? 18.222 -27.326 -12 1 87.13 217 ALA A CA 1
ATOM 1641 C C . ALA A 1 217 ? 17.437 -26.757 -10.822 1 87.13 217 ALA A C 1
ATOM 1643 O O . ALA A 1 217 ? 17.006 -27.501 -9.938 1 87.13 217 ALA A O 1
ATOM 1644 N N . GLY A 1 218 ? 17.336 -25.486 -10.773 1 87.52 218 GLY A N 1
ATOM 1645 C CA . GLY A 1 218 ? 16.572 -24.828 -9.725 1 87.52 218 GLY A CA 1
ATOM 1646 C C . GLY A 1 218 ? 17.444 -24.227 -8.639 1 87.52 218 GLY A C 1
ATOM 1647 O O . GLY A 1 218 ? 16.957 -23.484 -7.785 1 87.52 218 GLY A O 1
ATOM 1648 N N . ALA A 1 219 ? 18.672 -24.485 -8.67 1 88.29 219 ALA A N 1
ATOM 1649 C CA . ALA A 1 219 ? 19.586 -24.053 -7.616 1 88.29 219 ALA A CA 1
ATOM 1650 C C . ALA A 1 219 ? 20.131 -22.656 -7.901 1 88.29 219 ALA A C 1
ATOM 1652 O O . ALA A 1 219 ? 20.599 -21.968 -6.991 1 88.29 219 ALA A O 1
ATOM 1653 N N . MET A 1 220 ? 20.11 -22.272 -9.141 1 90.97 220 MET A N 1
ATOM 1654 C CA . MET A 1 220 ? 20.67 -20.988 -9.554 1 90.97 220 MET A CA 1
ATOM 1655 C C . MET A 1 220 ? 19.611 -20.126 -10.233 1 90.97 220 MET A C 1
ATOM 1657 O O . MET A 1 220 ? 18.52 -20.607 -10.545 1 90.97 220 MET A O 1
ATOM 1661 N N . VAL A 1 221 ? 20.046 -18.895 -10.467 1 90.57 221 VAL A N 1
ATOM 1662 C CA . VAL A 1 221 ? 19.125 -18 -11.16 1 90.57 221 VAL A CA 1
ATOM 1663 C C . VAL A 1 221 ? 18.927 -18.475 -12.598 1 90.57 221 VAL A C 1
ATOM 1665 O O . VAL A 1 221 ? 19.832 -19.063 -13.194 1 90.57 221 VAL A O 1
ATOM 1668 N N . PRO A 1 222 ? 17.847 -18.211 -13.157 1 89.81 222 PRO A N 1
ATOM 1669 C CA . PRO A 1 222 ? 17.464 -18.767 -14.457 1 89.81 222 PRO A CA 1
ATOM 1670 C C . PRO A 1 222 ? 18.488 -18.471 -15.55 1 89.81 222 PRO A C 1
ATOM 1672 O O . PRO A 1 222 ? 18.813 -19.351 -16.352 1 89.81 222 PRO A O 1
ATOM 1675 N N . GLU A 1 223 ? 18.954 -17.262 -15.622 1 93.18 223 GLU A N 1
ATOM 1676 C CA . GLU A 1 223 ? 19.907 -16.877 -16.659 1 93.18 223 GLU A CA 1
ATOM 1677 C C . GLU A 1 223 ? 21.182 -17.71 -16.574 1 93.18 223 GLU A C 1
ATOM 1679 O O . GLU A 1 223 ? 21.753 -18.087 -17.6 1 93.18 223 GLU A O 1
ATOM 1684 N N . PHE A 1 224 ? 21.518 -17.984 -15.375 1 94.94 224 PHE A N 1
ATOM 1685 C CA . PHE A 1 224 ? 22.684 -18.823 -15.126 1 94.94 224 PHE A CA 1
ATOM 1686 C C . PHE A 1 224 ? 22.428 -20.254 -15.585 1 94.94 224 PHE A C 1
ATOM 1688 O O . PHE A 1 224 ? 23.246 -20.838 -16.299 1 94.94 224 PHE A O 1
ATOM 1695 N N . GLU A 1 225 ? 21.356 -20.717 -15.216 1 92.57 225 GLU A N 1
ATOM 1696 C CA . GLU A 1 225 ? 21.017 -22.103 -15.522 1 92.57 225 GLU A CA 1
ATOM 1697 C C . GLU A 1 225 ? 20.818 -22.305 -17.021 1 92.57 225 GLU A C 1
ATOM 1699 O O . GLU A 1 225 ? 21.12 -23.375 -17.554 1 92.57 225 GLU A O 1
ATOM 1704 N N . GLU A 1 226 ? 20.317 -21.314 -17.699 1 91.17 226 GLU A N 1
ATOM 1705 C CA . GLU A 1 226 ? 20.112 -21.408 -19.141 1 91.17 226 GLU A CA 1
ATOM 1706 C C . GLU A 1 226 ? 21.414 -21.74 -19.863 1 91.17 226 GLU A C 1
ATOM 1708 O O . GLU A 1 226 ? 21.425 -22.547 -20.796 1 91.17 226 GLU A O 1
ATOM 1713 N N . TYR A 1 227 ? 22.447 -21.2 -19.426 1 94.37 227 TYR A N 1
ATOM 1714 C CA . TYR A 1 227 ? 23.738 -21.503 -20.034 1 94.37 227 TYR A CA 1
ATOM 1715 C C . TYR A 1 227 ? 24.286 -22.828 -19.518 1 94.37 227 TYR A C 1
ATOM 1717 O O . TYR A 1 227 ? 24.679 -23.693 -20.305 1 94.37 227 TYR A O 1
ATOM 1725 N N . ALA A 1 228 ? 24.329 -22.997 -18.22 1 94.22 228 ALA A N 1
ATOM 1726 C CA . ALA A 1 228 ? 25.046 -24.092 -17.571 1 94.22 228 ALA A CA 1
ATOM 1727 C C . ALA A 1 228 ? 24.487 -25.445 -18.001 1 94.22 228 ALA A C 1
ATOM 1729 O O . ALA A 1 228 ? 25.208 -26.445 -18.017 1 94.22 228 ALA A O 1
ATOM 1730 N N . PHE A 1 229 ? 23.257 -25.46 -18.352 1 91.65 229 PHE A N 1
ATOM 1731 C CA . PHE A 1 229 ? 22.642 -26.75 -18.646 1 91.65 229 PHE A CA 1
ATOM 1732 C C . PHE A 1 229 ? 22.562 -26.981 -20.15 1 91.65 229 PHE A C 1
ATOM 1734 O O . PHE A 1 229 ? 22.022 -27.995 -20.599 1 91.65 229 PHE A O 1
ATOM 1741 N N . GLN A 1 230 ? 23.104 -26.026 -20.9 1 88.76 230 GLN A N 1
ATOM 1742 C CA . GLN A 1 230 ? 23.214 -26.272 -22.334 1 88.76 230 GLN A CA 1
ATOM 1743 C C . GLN A 1 230 ? 24.132 -27.456 -22.62 1 88.76 230 GLN A C 1
ATOM 1745 O O . GLN A 1 230 ? 25.05 -27.738 -21.846 1 88.76 230 GLN A O 1
ATOM 1750 N N . GLU A 1 231 ? 23.701 -28.035 -23.748 1 85.63 231 GLU A N 1
ATOM 1751 C CA . GLU A 1 231 ? 24.562 -29.131 -24.182 1 85.63 231 GLU A CA 1
ATOM 1752 C C . GLU A 1 231 ? 25.871 -28.606 -24.767 1 85.63 231 GLU A C 1
ATOM 1754 O O . GLU A 1 231 ? 25.918 -27.495 -25.299 1 85.63 231 GLU A O 1
ATOM 1759 N N . ASP A 1 232 ? 26.957 -29.22 -24.609 1 90.46 232 ASP A N 1
ATOM 1760 C CA . ASP A 1 232 ? 28.241 -29.016 -25.273 1 90.46 232 ASP A CA 1
ATOM 1761 C C . ASP A 1 232 ? 28.947 -27.774 -24.735 1 90.46 232 ASP A C 1
ATOM 1763 O O . ASP A 1 232 ? 29.639 -27.075 -25.479 1 90.46 232 ASP A O 1
ATOM 1767 N N . VAL A 1 233 ? 28.72 -27.459 -23.428 1 93.46 233 VAL A N 1
ATOM 1768 C CA . VAL A 1 233 ? 29.381 -26.27 -22.898 1 93.46 233 VAL A CA 1
ATOM 1769 C C . VAL A 1 233 ? 30.449 -26.68 -21.887 1 93.46 233 VAL A C 1
ATOM 1771 O O . VAL A 1 233 ? 31.148 -25.828 -21.333 1 93.46 233 VAL A O 1
ATOM 1774 N N . VAL A 1 234 ? 30.539 -27.912 -21.672 1 95.02 234 VAL A N 1
ATOM 1775 C CA . VAL A 1 234 ? 31.543 -28.376 -20.72 1 95.02 234 VAL A CA 1
ATOM 1776 C C . VAL A 1 234 ? 32.931 -27.934 -21.177 1 95.02 234 VAL A C 1
ATOM 1778 O O . VAL A 1 234 ? 33.309 -28.149 -22.331 1 95.02 234 VAL A O 1
ATOM 1781 N N . GLY A 1 235 ? 33.611 -27.279 -20.3 1 93.47 235 GLY A N 1
ATOM 1782 C CA . GLY A 1 235 ? 34.973 -26.858 -20.588 1 93.47 235 GLY A CA 1
ATOM 1783 C C . GLY A 1 235 ? 35.049 -25.498 -21.254 1 93.47 235 GLY A C 1
ATOM 1784 O O . GLY A 1 235 ? 36.137 -24.942 -21.422 1 93.47 235 GLY A O 1
ATOM 1785 N N . LYS A 1 236 ? 33.889 -24.912 -21.511 1 94.24 236 LYS A N 1
ATOM 1786 C CA . LYS A 1 236 ? 33.87 -23.64 -22.227 1 94.24 236 LYS A CA 1
ATOM 1787 C C . LYS A 1 236 ? 33.53 -22.486 -21.288 1 94.24 236 LYS A C 1
ATOM 1789 O O . LYS A 1 236 ? 32.838 -22.677 -20.286 1 94.24 236 LYS A O 1
ATOM 1794 N N . VAL A 1 237 ? 34.073 -21.379 -21.634 1 95.93 237 VAL A N 1
ATOM 1795 C CA . VAL A 1 237 ? 33.765 -20.155 -20.903 1 95.93 237 VAL A CA 1
ATOM 1796 C C . VAL A 1 237 ? 32.612 -19.422 -21.586 1 95.93 237 VAL A C 1
ATOM 1798 O O . VAL A 1 237 ? 32.59 -19.29 -22.812 1 95.93 237 VAL A O 1
ATOM 1801 N N . SER A 1 238 ? 31.678 -19.044 -20.879 1 96.75 238 SER A N 1
ATOM 1802 C CA . SER A 1 238 ? 30.487 -18.399 -21.422 1 96.75 238 SER A CA 1
ATOM 1803 C C . SER A 1 238 ? 30.781 -16.966 -21.851 1 96.75 238 SER A C 1
ATOM 1805 O O . SER A 1 238 ? 31.759 -16.366 -21.4 1 96.75 238 SER A O 1
ATOM 1807 N N . ASP A 1 239 ? 29.847 -16.447 -22.723 1 95.88 239 ASP A N 1
ATOM 1808 C CA . ASP A 1 239 ? 29.712 -14.995 -22.804 1 95.88 239 ASP A CA 1
ATOM 1809 C C . ASP A 1 239 ? 29.145 -14.424 -21.507 1 95.88 239 ASP A C 1
ATOM 1811 O O . ASP A 1 239 ? 28.697 -15.172 -20.636 1 95.88 239 ASP A O 1
ATOM 1815 N N . PRO A 1 240 ? 29.288 -13.111 -21.329 1 97.38 240 PRO A N 1
ATOM 1816 C CA . PRO A 1 240 ? 28.709 -12.541 -20.111 1 97.38 240 PRO A CA 1
ATOM 1817 C C . PRO A 1 240 ? 27.22 -12.848 -19.966 1 97.38 240 PRO A C 1
ATOM 1819 O O . PRO A 1 240 ? 26.447 -12.627 -20.902 1 97.38 240 PRO A O 1
ATOM 1822 N N . VAL A 1 241 ? 26.814 -13.418 -18.871 1 96.49 241 VAL A N 1
ATOM 1823 C CA . VAL A 1 241 ? 25.418 -13.73 -18.584 1 96.49 241 VAL A CA 1
ATOM 1824 C C . VAL A 1 241 ? 24.866 -12.738 -17.563 1 96.49 241 VAL A C 1
ATOM 1826 O O . VAL A 1 241 ? 25.356 -12.662 -16.434 1 96.49 241 VAL A O 1
ATOM 1829 N N . GLN A 1 242 ? 23.927 -12.018 -17.873 1 96.17 242 GLN A N 1
ATOM 1830 C CA . GLN A 1 242 ? 23.37 -10.989 -17.001 1 96.17 242 GLN A CA 1
ATOM 1831 C C . GLN A 1 242 ? 22.32 -11.574 -16.06 1 96.17 242 GLN A C 1
ATOM 1833 O O . GLN A 1 242 ? 21.45 -12.335 -16.489 1 96.17 242 GLN A O 1
ATOM 1838 N N . SER A 1 243 ? 22.379 -11.247 -14.762 1 93.26 243 SER A N 1
ATOM 1839 C CA . SER A 1 243 ? 21.367 -11.546 -13.755 1 93.26 243 SER A CA 1
ATOM 1840 C C . SER A 1 243 ? 21.108 -10.341 -12.857 1 93.26 243 SER A C 1
ATOM 1842 O O . SER A 1 243 ? 21.671 -9.266 -13.074 1 93.26 243 SER A O 1
ATOM 1844 N N . GLN A 1 244 ? 20.251 -10.469 -11.915 1 89.13 244 GLN A N 1
ATOM 1845 C CA . GLN A 1 244 ? 19.945 -9.4 -10.971 1 89.13 244 GLN A CA 1
ATOM 1846 C C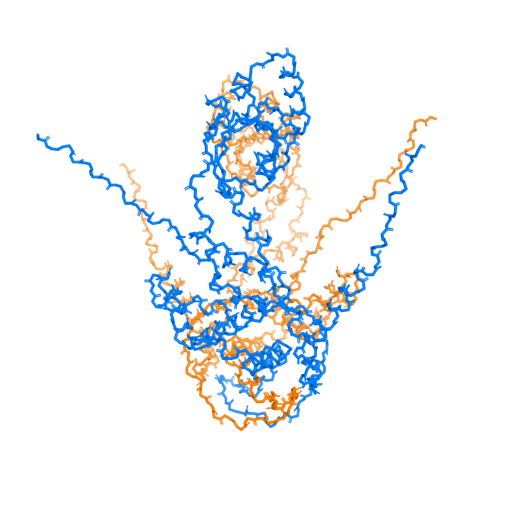 . GLN A 1 244 ? 21.158 -9.064 -10.109 1 89.13 244 GLN A C 1
ATOM 1848 O O . GLN A 1 244 ? 21.215 -7.994 -9.499 1 89.13 244 GLN A O 1
ATOM 1853 N N . PHE A 1 245 ? 22.126 -9.875 -10.146 1 91.09 245 PHE A N 1
ATOM 1854 C CA . PHE A 1 245 ? 23.282 -9.702 -9.275 1 91.09 245 PHE A CA 1
ATOM 1855 C C . PHE A 1 245 ? 24.447 -9.082 -10.038 1 91.09 245 PHE A C 1
ATOM 1857 O O . PHE A 1 245 ? 25.469 -8.731 -9.444 1 91.09 245 PHE A O 1
ATOM 1864 N N . GLY A 1 246 ? 24.253 -9.002 -11.416 1 94.23 246 GLY A N 1
ATOM 1865 C CA . GLY A 1 246 ? 25.315 -8.513 -12.281 1 94.23 246 GLY A CA 1
ATOM 1866 C C . GLY A 1 246 ? 25.568 -9.408 -13.479 1 94.23 246 GLY A C 1
ATOM 1867 O O . GLY A 1 246 ? 24.625 -9.898 -14.105 1 94.23 246 GLY A O 1
ATOM 1868 N N . PHE A 1 247 ? 26.894 -9.469 -13.756 1 96.39 247 PHE A N 1
ATOM 1869 C CA . PHE A 1 247 ? 27.264 -10.269 -14.918 1 96.39 247 PHE A CA 1
ATOM 1870 C C . PHE A 1 247 ? 28.126 -11.456 -14.505 1 96.39 247 PHE A C 1
ATOM 1872 O O . PHE A 1 247 ? 29.11 -11.294 -13.78 1 96.39 247 PHE A O 1
ATOM 1879 N N . HIS A 1 248 ? 27.753 -12.608 -14.976 1 97.92 248 HIS A N 1
ATOM 1880 C CA . HIS A 1 248 ? 28.455 -13.852 -14.684 1 97.92 248 HIS A CA 1
ATOM 1881 C C . HIS A 1 248 ? 29.324 -14.284 -15.86 1 97.92 248 HIS A C 1
ATOM 1883 O O . HIS A 1 248 ? 28.903 -14.19 -17.016 1 97.92 248 HIS A O 1
ATOM 1889 N N . VAL A 1 249 ? 30.561 -14.644 -15.607 1 97.88 249 VAL A N 1
ATOM 1890 C CA . VAL A 1 249 ? 31.379 -15.465 -16.494 1 97.88 249 VAL A CA 1
ATOM 1891 C C . VAL A 1 249 ? 31.396 -16.908 -15.993 1 97.88 249 VAL A C 1
ATOM 1893 O O . VAL A 1 249 ? 31.887 -17.185 -14.896 1 97.88 249 VAL A O 1
ATOM 1896 N N . ILE A 1 250 ? 30.8 -17.82 -16.797 1 97.98 250 ILE A N 1
ATOM 1897 C CA . ILE A 1 250 ? 30.533 -19.174 -16.323 1 97.98 250 ILE A CA 1
ATOM 1898 C C . ILE A 1 250 ? 31.424 -20.166 -17.067 1 97.98 250 ILE A C 1
ATOM 1900 O O . ILE A 1 250 ? 31.601 -20.06 -18.283 1 97.98 250 ILE A O 1
ATOM 1904 N N . LYS A 1 251 ? 32.016 -21.048 -16.393 1 97.23 251 LYS A N 1
ATOM 1905 C CA . LYS A 1 251 ? 32.719 -22.196 -16.959 1 97.23 251 LYS A CA 1
ATOM 1906 C C . LYS A 1 251 ? 32.17 -23.506 -16.401 1 97.23 251 LYS A C 1
ATOM 1908 O O . LYS A 1 251 ? 32.278 -23.771 -15.202 1 97.23 251 LYS A O 1
ATOM 1913 N N . VAL A 1 252 ? 31.58 -24.318 -17.244 1 96.95 252 VAL A N 1
ATOM 1914 C CA . VAL A 1 252 ? 31.063 -25.622 -16.841 1 96.95 252 VAL A CA 1
ATOM 1915 C C . VAL A 1 252 ? 32.188 -26.654 -16.865 1 96.95 252 VAL A C 1
ATOM 1917 O O . VAL A 1 252 ? 32.83 -26.858 -17.897 1 96.95 252 VAL A O 1
ATOM 1920 N N . MET A 1 253 ? 32.401 -27.2 -15.718 1 95.82 253 MET A N 1
ATOM 1921 C CA . MET A 1 253 ? 33.547 -28.092 -15.568 1 95.82 253 MET A CA 1
ATOM 1922 C C . MET A 1 253 ? 33.147 -29.541 -15.828 1 95.82 253 MET A C 1
ATOM 1924 O O . MET A 1 253 ? 33.965 -30.343 -16.281 1 95.82 253 MET A O 1
ATOM 1928 N N . ASP A 1 254 ? 31.953 -29.858 -15.445 1 95.56 254 ASP A N 1
ATOM 1929 C CA . ASP A 1 254 ? 31.513 -31.245 -15.56 1 95.56 254 ASP A CA 1
ATOM 1930 C C . ASP A 1 254 ? 29.993 -31.331 -15.671 1 95.56 254 ASP A C 1
ATOM 1932 O O . ASP A 1 254 ? 29.283 -30.397 -15.293 1 95.56 254 ASP A O 1
ATOM 1936 N N . ARG A 1 255 ? 29.584 -32.373 -16.272 1 94.6 255 ARG A N 1
ATOM 1937 C CA . ARG A 1 255 ? 28.169 -32.698 -16.425 1 94.6 255 ARG A CA 1
ATOM 1938 C C . ARG A 1 255 ? 27.915 -34.177 -16.155 1 94.6 255 ARG A C 1
ATOM 1940 O O . ARG A 1 255 ? 28.559 -35.042 -16.752 1 94.6 255 ARG A O 1
ATOM 1947 N N . LYS A 1 256 ? 27.069 -34.356 -15.18 1 92.02 256 LYS A N 1
ATOM 1948 C CA . LYS A 1 256 ? 26.752 -35.731 -14.807 1 92.02 256 LYS A CA 1
ATOM 1949 C C . LYS A 1 256 ? 25.251 -35.993 -14.893 1 92.02 256 LYS A C 1
ATOM 1951 O O . LYS A 1 256 ? 24.445 -35.141 -14.515 1 92.02 256 LYS A O 1
ATOM 1956 N N . GLU A 1 257 ? 24.945 -37.105 -15.546 1 89.81 257 GLU A N 1
ATOM 1957 C CA . GLU A 1 257 ? 23.549 -37.531 -15.533 1 89.81 257 GLU A CA 1
ATOM 1958 C C . GLU A 1 257 ? 23.211 -38.275 -14.244 1 89.81 257 GLU A C 1
ATOM 1960 O O . GLU A 1 257 ? 24.016 -39.067 -13.749 1 89.81 257 GLU A O 1
ATOM 1965 N N . LYS A 1 258 ? 22.065 -37.897 -13.832 1 86.33 258 LYS A N 1
ATOM 1966 C CA . LYS A 1 258 ? 21.6 -38.639 -12.664 1 86.33 258 LYS A CA 1
ATOM 1967 C C . LYS A 1 258 ? 20.949 -39.958 -13.073 1 86.33 258 LYS A C 1
ATOM 1969 O O . LYS A 1 258 ? 20.661 -40.173 -14.252 1 86.33 258 LYS A O 1
ATOM 1974 N N . ASP A 1 259 ? 21.034 -40.987 -12.218 1 85.71 259 ASP A N 1
ATOM 1975 C CA . ASP A 1 259 ? 20.411 -42.275 -12.506 1 85.71 259 ASP A CA 1
ATOM 1976 C C . ASP A 1 259 ? 18.943 -42.282 -12.084 1 85.71 259 ASP A C 1
ATOM 1978 O O . ASP A 1 259 ? 18.506 -43.171 -11.351 1 85.71 259 ASP A O 1
ATOM 1982 N N . LEU A 1 260 ? 18.245 -41.139 -12.511 1 85.6 260 LEU A N 1
ATOM 1983 C CA . LEU A 1 260 ? 16.814 -41.113 -12.227 1 85.6 260 LEU A CA 1
ATOM 1984 C C . LEU A 1 260 ? 16.026 -41.791 -13.342 1 85.6 260 LEU A C 1
ATOM 1986 O O . LEU A 1 260 ? 16.422 -41.74 -14.508 1 85.6 260 LEU A O 1
ATOM 1990 N N . LYS A 1 261 ? 15.035 -42.481 -13.053 1 91.64 261 LYS A N 1
ATOM 1991 C CA . LYS A 1 261 ? 14.143 -43.105 -14.026 1 91.64 261 LYS A CA 1
ATOM 1992 C C . LYS A 1 261 ? 12.933 -42.22 -14.309 1 91.64 261 LYS A C 1
ATOM 1994 O O . LYS A 1 261 ? 12.258 -41.767 -13.383 1 91.64 261 LYS A O 1
ATOM 1999 N N . LEU A 1 262 ? 12.666 -41.967 -15.512 1 91.9 262 LEU A N 1
ATOM 2000 C CA . LEU A 1 262 ? 11.548 -41.125 -15.925 1 91.9 262 LEU A CA 1
ATOM 2001 C C . LEU A 1 262 ? 10.242 -41.616 -15.31 1 91.9 262 LEU A C 1
ATOM 2003 O O . LEU A 1 262 ? 9.438 -40.814 -14.827 1 91.9 262 LEU A O 1
ATOM 2007 N N . GLU A 1 263 ? 10.041 -42.885 -15.319 1 91.39 263 GLU A N 1
ATOM 2008 C CA . GLU A 1 263 ? 8.795 -43.487 -14.853 1 91.39 263 GLU A CA 1
ATOM 2009 C C . GLU A 1 263 ? 8.527 -43.141 -13.392 1 91.39 263 GLU A C 1
ATOM 2011 O O . GLU A 1 263 ? 7.372 -42.999 -12.984 1 91.39 263 GLU A O 1
ATOM 2016 N N . ASP A 1 264 ? 9.579 -42.893 -12.663 1 91.8 264 ASP A N 1
ATOM 2017 C CA . ASP A 1 264 ? 9.451 -42.609 -11.237 1 91.8 264 ASP A CA 1
ATOM 2018 C C . ASP A 1 264 ? 9.171 -41.127 -10.995 1 91.8 264 ASP A C 1
ATOM 2020 O O . ASP A 1 264 ? 8.658 -40.751 -9.939 1 91.8 264 ASP A O 1
ATOM 2024 N N . GLU A 1 265 ? 9.574 -40.37 -12.021 1 91.74 265 GLU A N 1
ATOM 2025 C CA . GLU A 1 265 ? 9.488 -38.926 -11.824 1 91.74 265 GLU A CA 1
ATOM 2026 C C . GLU A 1 265 ? 8.333 -38.328 -12.622 1 91.74 265 GLU A C 1
ATOM 2028 O O . GLU A 1 265 ? 7.997 -37.154 -12.454 1 91.74 265 GLU A O 1
ATOM 2033 N N . LYS A 1 266 ? 7.749 -39.1 -13.392 1 92.75 266 LYS A N 1
ATOM 2034 C CA . LYS A 1 266 ? 6.783 -38.636 -14.384 1 92.75 266 LYS A CA 1
ATOM 2035 C C . LYS A 1 266 ? 5.624 -37.898 -13.72 1 92.75 266 LYS A C 1
ATOM 2037 O O . LYS A 1 266 ? 5.282 -36.783 -14.119 1 92.75 266 LYS A O 1
ATOM 2042 N N . ASP A 1 267 ? 5.05 -38.486 -12.715 1 91.01 267 ASP A N 1
ATOM 2043 C CA . ASP A 1 267 ? 3.882 -37.9 -12.064 1 91.01 267 ASP A CA 1
ATOM 2044 C C . ASP A 1 267 ? 4.243 -36.593 -11.362 1 91.01 267 ASP A C 1
ATOM 2046 O O . ASP A 1 267 ? 3.511 -35.606 -11.462 1 91.01 267 ASP A O 1
ATOM 2050 N N . ARG A 1 268 ? 5.309 -36.626 -10.712 1 91.63 268 ARG A N 1
ATOM 2051 C CA . ARG A 1 268 ? 5.758 -35.426 -10.013 1 91.63 268 ARG A CA 1
ATOM 2052 C C . ARG A 1 268 ? 6.026 -34.289 -10.994 1 91.63 268 ARG A C 1
ATOM 2054 O O . ARG A 1 268 ? 5.606 -33.153 -10.765 1 91.63 268 ARG A O 1
ATOM 2061 N N . ILE A 1 269 ? 6.669 -34.572 -12.065 1 92.28 269 ILE A N 1
ATOM 2062 C CA . ILE A 1 269 ? 7.009 -33.579 -13.078 1 92.28 269 ILE A CA 1
ATOM 2063 C C . ILE A 1 269 ? 5.735 -33.06 -13.741 1 92.28 269 ILE A C 1
ATOM 2065 O O . ILE A 1 269 ? 5.597 -31.858 -13.979 1 92.28 269 ILE A O 1
ATOM 2069 N N . ARG A 1 270 ? 4.871 -33.987 -14.018 1 91.22 270 ARG A N 1
ATOM 2070 C CA . ARG A 1 270 ? 3.606 -33.579 -14.62 1 91.22 270 ARG A CA 1
ATOM 2071 C C . ARG A 1 270 ? 2.871 -32.583 -13.729 1 91.22 270 ARG A C 1
ATOM 2073 O O . ARG A 1 270 ? 2.394 -31.551 -14.205 1 91.22 270 ARG A O 1
ATOM 2080 N N . GLU A 1 271 ? 2.835 -32.809 -12.521 1 88.12 271 GLU A N 1
ATOM 2081 C CA . GLU A 1 271 ? 2.153 -31.936 -11.571 1 88.12 271 GLU A CA 1
ATOM 2082 C C . GLU A 1 271 ? 2.85 -30.582 -11.468 1 88.12 271 GLU A C 1
ATOM 2084 O O . GLU A 1 271 ? 2.192 -29.54 -11.443 1 88.12 271 GLU A O 1
ATOM 2089 N N . ALA A 1 272 ? 4.07 -30.623 -11.391 1 87.64 272 ALA A N 1
ATOM 2090 C CA . ALA A 1 272 ? 4.835 -29.384 -11.286 1 87.64 272 ALA A CA 1
ATOM 2091 C C . ALA A 1 272 ? 4.643 -28.514 -12.525 1 87.64 272 ALA A C 1
ATOM 2093 O O . ALA A 1 272 ? 4.426 -27.305 -12.414 1 87.64 272 ALA A O 1
ATOM 2094 N N . LEU A 1 273 ? 4.733 -29.16 -13.642 1 90.71 273 LEU A N 1
ATOM 2095 C CA . LEU A 1 273 ? 4.564 -28.431 -14.894 1 90.71 273 LEU A CA 1
ATOM 2096 C C . LEU A 1 273 ? 3.145 -27.89 -15.021 1 90.71 273 LEU A C 1
ATOM 2098 O O . LEU A 1 273 ? 2.944 -26.76 -15.471 1 90.71 273 LEU A O 1
ATOM 2102 N N . ALA A 1 274 ? 2.229 -28.723 -14.675 1 87.98 274 ALA A N 1
ATOM 2103 C CA . ALA A 1 274 ? 0.836 -28.286 -14.724 1 87.98 274 ALA A CA 1
ATOM 2104 C C . ALA A 1 274 ? 0.617 -27.053 -13.852 1 87.98 274 ALA A C 1
ATOM 2106 O O . ALA A 1 274 ? -0.048 -26.101 -14.269 1 87.98 274 ALA A O 1
ATOM 2107 N N . THR A 1 275 ? 1.198 -27.042 -12.716 1 88.47 275 THR A N 1
ATOM 2108 C CA . THR A 1 275 ? 1.079 -25.925 -11.786 1 88.47 275 THR A CA 1
ATOM 2109 C C . THR A 1 275 ? 1.751 -24.677 -12.351 1 88.47 275 THR A C 1
ATOM 2111 O O . THR A 1 275 ? 1.186 -23.582 -12.296 1 88.47 275 THR A O 1
ATOM 2114 N N . GLU A 1 276 ? 2.856 -24.933 -12.793 1 87.37 276 GLU A N 1
ATOM 2115 C CA . GLU A 1 276 ? 3.599 -23.815 -13.367 1 87.37 276 GLU A CA 1
ATOM 2116 C C . GLU A 1 276 ? 2.854 -23.206 -14.551 1 87.37 276 GLU A C 1
ATOM 2118 O O . GLU A 1 276 ? 2.68 -21.987 -14.621 1 87.37 276 GLU A O 1
ATOM 2123 N N . LYS A 1 277 ? 2.453 -24.03 -15.486 1 90.63 277 LYS A N 1
ATOM 2124 C CA . LYS A 1 277 ? 1.732 -23.55 -16.661 1 90.63 277 LYS A CA 1
ATOM 2125 C C . LYS A 1 277 ? 0.418 -22.883 -16.266 1 90.63 277 LYS A C 1
ATOM 2127 O O . LYS A 1 277 ? 0.05 -21.846 -16.822 1 90.63 277 LYS A O 1
ATOM 2132 N N . ALA A 1 278 ? -0.207 -23.445 -15.344 1 91.39 278 ALA A N 1
ATOM 2133 C CA . ALA A 1 278 ? -1.471 -22.884 -14.877 1 91.39 278 ALA A CA 1
ATOM 2134 C C . ALA A 1 278 ? -1.261 -21.513 -14.239 1 91.39 278 ALA A C 1
ATOM 2136 O O . ALA A 1 278 ? -2.096 -20.618 -14.389 1 91.39 278 ALA A O 1
ATOM 2137 N N . ALA A 1 279 ? -0.172 -21.422 -13.524 1 86.86 279 ALA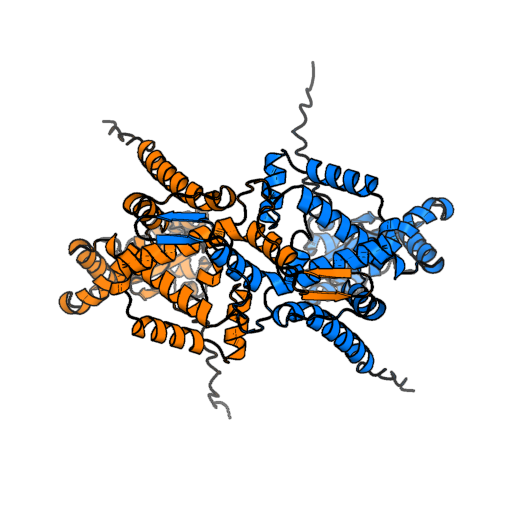 A N 1
ATOM 2138 C CA . ALA A 1 279 ? 0.123 -20.167 -12.837 1 86.86 279 ALA A CA 1
ATOM 2139 C C . ALA A 1 279 ? 0.317 -19.029 -13.835 1 86.86 279 ALA A C 1
ATOM 2141 O O . ALA A 1 279 ? 0.105 -17.86 -13.502 1 86.86 279 ALA A O 1
ATOM 2142 N N . SER A 1 280 ? 0.628 -19.328 -14.997 1 87.89 280 SER A N 1
ATOM 2143 C CA . SER A 1 280 ? 0.919 -18.31 -16.003 1 87.89 280 SER A CA 1
ATOM 2144 C C . SER A 1 280 ? -0.347 -17.883 -16.739 1 87.89 280 SER A C 1
ATOM 2146 O O . SER A 1 280 ? -0.346 -16.878 -17.453 1 87.89 280 SER A O 1
ATOM 2148 N N . VAL A 1 281 ? -1.348 -18.636 -16.538 1 88.45 281 VAL A N 1
ATOM 2149 C CA . VAL A 1 281 ? -2.609 -18.3 -17.191 1 88.45 281 VAL A CA 1
ATOM 2150 C C . VAL A 1 281 ? -3.233 -17.081 -16.513 1 88.45 281 VAL A C 1
ATOM 2152 O O . VAL A 1 281 ? -3.338 -17.032 -15.286 1 88.45 281 VAL A O 1
ATOM 2155 N N . ASP A 1 282 ? -3.649 -16.069 -17.32 1 88.35 282 ASP A N 1
ATOM 2156 C CA . ASP A 1 282 ? -4.366 -14.904 -16.811 1 88.35 282 ASP A CA 1
ATOM 2157 C C . ASP A 1 282 ? -5.791 -15.271 -16.403 1 88.35 282 ASP A C 1
ATOM 2159 O O . ASP A 1 282 ? -6.572 -15.757 -17.223 1 88.35 282 ASP A O 1
ATOM 2163 N N . ALA A 1 283 ? -6.112 -14.999 -15.253 1 91.6 283 ALA A N 1
ATOM 2164 C CA . ALA A 1 283 ? -7.432 -15.324 -14.719 1 91.6 283 ALA A CA 1
ATOM 2165 C C . ALA A 1 283 ? -8.533 -14.646 -15.529 1 91.6 283 ALA A C 1
ATOM 2167 O O . ALA A 1 283 ? -9.664 -15.136 -15.585 1 91.6 283 ALA A O 1
ATOM 2168 N N . ASN A 1 284 ? -8.245 -13.561 -16.192 1 92.69 284 ASN A N 1
ATOM 2169 C CA . ASN A 1 284 ? -9.23 -12.817 -16.97 1 92.69 284 ASN A CA 1
ATOM 2170 C C . ASN A 1 284 ? -9.745 -13.636 -18.151 1 92.69 284 ASN A C 1
ATOM 2172 O O . ASN A 1 284 ? -10.879 -13.448 -18.594 1 92.69 284 ASN A O 1
ATOM 2176 N N . LYS A 1 285 ? -8.95 -14.512 -18.58 1 91.27 285 LYS A N 1
ATOM 2177 C CA . LYS A 1 285 ? -9.407 -15.388 -19.654 1 91.27 285 LYS A CA 1
ATOM 2178 C C . LYS A 1 285 ? -10.556 -16.277 -19.187 1 91.27 285 LYS A C 1
ATOM 2180 O O . LYS A 1 285 ? -11.55 -16.441 -19.898 1 91.27 285 LYS A O 1
ATOM 2185 N N . ILE A 1 286 ? -10.387 -16.778 -18.036 1 94.36 286 ILE A N 1
ATOM 2186 C CA . ILE A 1 286 ? -11.421 -17.624 -17.45 1 94.36 286 ILE A CA 1
ATOM 2187 C C . ILE A 1 286 ? -12.694 -16.809 -17.235 1 94.36 286 ILE A C 1
ATOM 2189 O O . ILE A 1 286 ? -13.788 -17.248 -17.598 1 94.36 286 ILE A O 1
ATOM 2193 N N . TYR A 1 287 ? -12.571 -15.614 -16.695 1 96.32 287 TYR A N 1
ATOM 2194 C CA . TYR A 1 287 ? -13.714 -14.758 -16.4 1 96.32 287 TYR A CA 1
ATOM 2195 C C . TYR A 1 287 ? -14.46 -14.385 -17.676 1 96.32 287 TYR A C 1
ATOM 2197 O O . TYR A 1 287 ? -15.692 -14.408 -17.711 1 96.32 287 TYR A O 1
ATOM 2205 N N . ALA A 1 288 ? -13.727 -14.08 -18.664 1 94.3 288 ALA A N 1
ATOM 2206 C CA . ALA A 1 288 ? -14.342 -13.706 -19.935 1 94.3 288 ALA A CA 1
ATOM 2207 C C . ALA A 1 288 ? -15.149 -14.864 -20.515 1 94.3 288 ALA A C 1
ATOM 2209 O O . ALA A 1 288 ? -16.26 -14.667 -21.013 1 94.3 288 ALA A O 1
ATOM 2210 N N . GLU A 1 289 ? -14.561 -16.04 -20.452 1 94.23 289 GLU A N 1
ATOM 2211 C CA . GLU A 1 289 ? -15.259 -17.219 -20.956 1 94.23 289 GLU A CA 1
ATOM 2212 C C . GLU A 1 289 ? -16.56 -17.457 -20.195 1 94.23 289 GLU A C 1
ATOM 2214 O O . GLU A 1 289 ? -17.587 -17.779 -20.796 1 94.23 289 GLU A O 1
ATOM 2219 N N . LEU A 1 290 ? -16.501 -17.271 -18.948 1 96.61 290 LEU A N 1
ATOM 2220 C CA . LEU A 1 290 ? -17.69 -17.475 -18.128 1 96.61 290 LEU A CA 1
ATOM 2221 C C . LEU A 1 290 ? -18.744 -16.413 -18.423 1 96.61 290 LEU A C 1
ATOM 2223 O O . LEU A 1 290 ? -19.939 -16.714 -18.472 1 96.61 290 LEU A O 1
ATOM 2227 N N . ILE A 1 291 ? -18.313 -15.141 -18.577 1 96.91 291 ILE A N 1
ATOM 2228 C CA . ILE A 1 291 ? -19.22 -14.04 -18.884 1 96.91 291 ILE A CA 1
ATOM 2229 C C . ILE A 1 291 ? -19.982 -14.341 -20.172 1 96.91 291 ILE A C 1
ATOM 2231 O O . ILE A 1 291 ? -21.197 -14.144 -20.243 1 96.91 291 ILE A O 1
ATOM 2235 N N . GLU A 1 292 ? -19.292 -14.88 -21.126 1 95.09 292 GLU A N 1
ATOM 2236 C CA . GLU A 1 292 ? -19.899 -15.204 -22.413 1 95.09 292 GLU A CA 1
ATOM 2237 C C . GLU A 1 292 ? -20.781 -16.445 -22.312 1 95.09 292 GLU A C 1
ATOM 2239 O O . GLU A 1 292 ? -21.93 -16.435 -22.757 1 95.09 292 GLU A O 1
ATOM 2244 N N . LYS A 1 293 ? -20.259 -17.474 -21.735 1 96.14 293 LYS A N 1
ATOM 2245 C CA . LYS A 1 293 ? -20.941 -18.763 -21.666 1 96.14 293 LYS A CA 1
ATOM 2246 C C . LYS A 1 293 ? -22.278 -18.64 -20.942 1 96.14 293 LYS A C 1
ATOM 2248 O O . LYS A 1 293 ? -23.268 -19.253 -21.346 1 96.14 293 LYS A O 1
ATOM 2253 N N . TYR A 1 294 ? -22.299 -17.798 -19.923 1 97.65 294 TYR A N 1
ATOM 2254 C CA . TYR A 1 294 ? -23.495 -17.722 -19.091 1 97.65 294 TYR A CA 1
ATOM 2255 C C . TYR A 1 294 ? -24.284 -16.452 -19.385 1 97.65 294 TYR A C 1
ATOM 2257 O O . TYR A 1 294 ? -25.19 -16.088 -18.631 1 97.65 294 TYR A O 1
ATOM 2265 N N . ASN A 1 295 ? -24.008 -15.703 -20.348 1 97.18 295 ASN A N 1
ATOM 2266 C CA . ASN A 1 295 ? -24.718 -14.506 -20.788 1 97.18 295 ASN A CA 1
ATOM 2267 C C . ASN A 1 295 ? -24.903 -13.513 -19.645 1 97.18 295 ASN A C 1
ATOM 2269 O O . ASN A 1 295 ? -26.022 -13.078 -19.37 1 97.18 295 ASN A O 1
ATOM 2273 N N . VAL A 1 296 ? -23.788 -13.13 -19.055 1 97.78 296 VAL A N 1
ATOM 2274 C CA . VAL A 1 296 ? -23.809 -12.21 -17.922 1 97.78 296 VAL A CA 1
ATOM 2275 C C . VAL A 1 296 ? -24.29 -10.835 -18.382 1 97.78 296 VAL A C 1
ATOM 2277 O O . VAL A 1 296 ? -23.789 -10.294 -19.371 1 97.78 296 VAL A O 1
ATOM 2280 N N . ASP A 1 297 ? -25.308 -10.27 -17.636 1 97.41 297 ASP A N 1
ATOM 2281 C CA . ASP A 1 297 ? -25.887 -8.958 -17.911 1 97.41 297 ASP A CA 1
ATOM 2282 C C . ASP A 1 297 ? -25.83 -8.063 -16.675 1 97.41 297 ASP A C 1
ATOM 2284 O O . ASP A 1 297 ? -26.511 -8.325 -15.681 1 97.41 297 ASP A O 1
ATOM 2288 N N . VAL A 1 298 ? -25.016 -7.025 -16.794 1 97.23 298 VAL A N 1
ATOM 2289 C CA . VAL A 1 298 ? -24.858 -6.091 -15.685 1 97.23 298 VAL A CA 1
ATOM 2290 C C . VAL A 1 298 ? -25.949 -5.024 -15.748 1 97.23 298 VAL A C 1
ATOM 2292 O O . VAL A 1 298 ? -25.965 -4.197 -16.664 1 97.23 298 VAL A O 1
ATOM 2295 N N . LYS A 1 299 ? -26.804 -4.974 -14.73 1 96.36 299 LYS A N 1
ATOM 2296 C CA . LYS A 1 299 ? -27.98 -4.11 -14.755 1 96.36 299 LYS A CA 1
ATOM 2297 C C . LYS A 1 299 ? -27.701 -2.782 -14.055 1 96.36 299 LYS A C 1
ATOM 2299 O O . LYS A 1 299 ? -28.277 -1.753 -14.413 1 96.36 299 LYS A O 1
ATOM 2304 N N . ASP A 1 300 ? -26.906 -2.867 -13.015 1 94.05 300 ASP A N 1
ATOM 2305 C CA . ASP A 1 300 ? -26.503 -1.649 -12.32 1 94.05 300 ASP A CA 1
ATOM 2306 C C . ASP A 1 300 ? -25.243 -1.052 -12.944 1 94.05 300 ASP A C 1
ATOM 2308 O O . ASP A 1 300 ? -24.179 -1.674 -12.924 1 94.05 300 ASP A O 1
ATOM 2312 N N . ALA A 1 301 ? -25.351 0.113 -13.418 1 90.85 301 ALA A N 1
ATOM 2313 C CA . ALA A 1 301 ? -24.252 0.769 -14.121 1 90.85 301 ALA A CA 1
ATOM 2314 C C . ALA A 1 301 ? -23.023 0.893 -13.224 1 90.85 301 ALA A C 1
ATOM 2316 O O . ALA A 1 301 ? -21.889 0.855 -13.706 1 90.85 301 ALA A O 1
ATOM 2317 N N . LYS A 1 302 ? -23.188 0.981 -11.926 1 88.65 302 LYS A N 1
ATOM 2318 C CA . LYS A 1 302 ? -22.072 1.141 -10.998 1 88.65 302 LYS A CA 1
ATOM 2319 C C . LYS A 1 302 ? -21.27 -0.152 -10.876 1 88.65 302 LYS A C 1
ATOM 2321 O O . LYS A 1 302 ? -20.14 -0.143 -10.383 1 88.65 302 LYS A O 1
ATOM 2326 N N . ALA A 1 303 ? -21.842 -1.232 -11.355 1 93.38 303 ALA A N 1
ATOM 2327 C CA . ALA A 1 303 ? -21.21 -2.539 -11.196 1 93.38 303 ALA A CA 1
ATOM 2328 C C . ALA A 1 303 ? -20.416 -2.919 -12.443 1 93.38 303 ALA A C 1
ATOM 2330 O O . ALA A 1 303 ? -19.762 -3.965 -12.475 1 93.38 303 ALA A O 1
ATOM 2331 N N . SER A 1 304 ? -20.312 -2.091 -13.413 1 93.75 304 SER A N 1
ATOM 2332 C CA . SER A 1 304 ? -19.887 -2.517 -14.742 1 93.75 304 SER A CA 1
ATOM 2333 C C . SER A 1 304 ? -18.369 -2.461 -14.882 1 93.75 304 SER A C 1
ATOM 2335 O O . SER A 1 304 ? -17.796 -3.118 -15.753 1 93.75 304 SER A O 1
ATOM 2337 N N . THR A 1 305 ? -17.727 -1.697 -14.017 1 87.88 305 THR A N 1
ATOM 2338 C CA . THR A 1 305 ? -16.33 -1.32 -14.204 1 87.88 305 THR A CA 1
ATOM 2339 C C . THR A 1 305 ? -15.452 -2.559 -14.359 1 87.88 305 THR A C 1
ATOM 2341 O O . THR A 1 305 ? -14.678 -2.662 -15.313 1 87.88 305 THR A O 1
ATOM 2344 N N . GLN A 1 306 ? -15.591 -3.529 -13.457 1 89.56 306 GLN A N 1
ATOM 2345 C CA . GLN A 1 306 ? -14.727 -4.704 -13.475 1 89.56 306 GLN A CA 1
ATOM 2346 C C . GLN A 1 306 ? -15.077 -5.627 -14.639 1 89.56 306 GLN A C 1
ATOM 2348 O O . GLN A 1 306 ? -14.193 -6.245 -15.236 1 89.56 306 GLN A O 1
ATOM 2353 N N . PHE A 1 307 ? -16.315 -5.721 -14.931 1 95.17 307 PHE A N 1
ATOM 2354 C CA . PHE A 1 307 ? -16.747 -6.533 -16.062 1 95.17 307 PHE A CA 1
ATOM 2355 C C . PHE A 1 307 ? -16.203 -5.972 -17.371 1 95.17 307 PHE A C 1
ATOM 2357 O O . PHE A 1 307 ? -15.731 -6.723 -18.226 1 95.17 307 PHE A O 1
ATOM 2364 N N . ASP A 1 308 ? -16.232 -4.648 -17.449 1 90.86 308 ASP A N 1
ATOM 2365 C CA . ASP A 1 308 ? -15.715 -3.973 -18.635 1 90.86 308 ASP A CA 1
ATOM 2366 C C . ASP A 1 308 ? -14.204 -4.155 -18.756 1 90.86 308 ASP A C 1
ATOM 2368 O O . ASP A 1 308 ? -13.683 -4.355 -19.855 1 90.86 308 ASP A O 1
ATOM 2372 N N . ALA A 1 309 ? -13.564 -4.104 -17.635 1 86.35 309 ALA A N 1
ATOM 2373 C CA . ALA A 1 309 ? -12.112 -4.267 -17.635 1 86.35 309 ALA A CA 1
ATOM 2374 C C . ALA A 1 309 ? -11.714 -5.639 -18.171 1 86.35 309 ALA A C 1
ATOM 2376 O O . ALA A 1 309 ? -10.731 -5.765 -18.904 1 86.35 309 ALA A O 1
ATOM 2377 N N . VAL A 1 310 ? -12.44 -6.636 -17.796 1 91.69 310 VAL A N 1
ATOM 2378 C CA . VAL A 1 310 ? -12.175 -7.997 -18.252 1 91.69 310 VAL A CA 1
ATOM 2379 C C . VAL A 1 310 ? -12.374 -8.084 -19.764 1 91.69 310 VAL A C 1
ATOM 2381 O O . VAL A 1 310 ? -11.553 -8.672 -20.472 1 91.69 310 VAL A O 1
ATOM 2384 N N . LYS A 1 311 ? -13.383 -7.471 -20.248 1 87.7 311 LYS A N 1
ATOM 2385 C CA . LYS A 1 311 ? -13.676 -7.489 -21.678 1 87.7 311 LYS A CA 1
ATOM 2386 C C . LYS A 1 311 ? -12.61 -6.734 -22.467 1 87.7 311 LYS A C 1
ATOM 2388 O O . LYS A 1 311 ? -12.188 -7.181 -23.536 1 87.7 311 LYS A O 1
ATOM 2393 N N . ASP A 1 312 ? -12.14 -5.645 -21.853 1 84.02 312 ASP A N 1
ATOM 2394 C CA . ASP A 1 312 ? -11.134 -4.821 -22.517 1 84.02 312 ASP A CA 1
ATOM 2395 C C . ASP A 1 312 ? -9.781 -5.527 -22.549 1 84.02 312 ASP A C 1
ATOM 2397 O O . ASP A 1 312 ? -9.044 -5.424 -23.532 1 84.02 312 ASP A O 1
ATOM 2401 N N . ALA A 1 313 ? -9.514 -6.161 -21.427 1 77.53 313 ALA A N 1
ATOM 2402 C CA . ALA A 1 313 ? -8.24 -6.872 -21.356 1 77.53 313 ALA A CA 1
ATOM 2403 C C . ALA A 1 313 ? -8.154 -7.953 -22.429 1 77.53 313 ALA A C 1
ATOM 2405 O O . ALA A 1 313 ? -7.101 -8.146 -23.042 1 77.53 313 ALA A O 1
ATOM 2406 N N . LEU A 1 314 ? -9.177 -8.575 -22.687 1 76.49 314 LEU A N 1
ATOM 2407 C CA . LEU A 1 314 ? -9.177 -9.645 -23.679 1 76.49 314 LEU A CA 1
ATOM 2408 C C . LEU A 1 314 ? -9.087 -9.077 -25.091 1 76.49 314 LEU A C 1
ATOM 2410 O O . LEU A 1 314 ? -8.407 -9.643 -25.95 1 76.49 314 LEU A O 1
ATOM 2414 N N . LYS A 1 315 ? -9.741 -8.003 -25.306 1 76.05 315 LYS A N 1
ATOM 2415 C CA . LYS A 1 315 ? -9.645 -7.352 -26.609 1 76.05 315 LYS A CA 1
ATOM 2416 C C . LYS A 1 315 ? -8.217 -6.898 -26.894 1 76.05 315 LYS A C 1
ATOM 2418 O O . LYS A 1 315 ? -7.728 -7.036 -28.017 1 76.05 315 LYS A O 1
ATOM 2423 N N . ALA A 1 316 ? -7.627 -6.416 -25.803 1 68.74 316 ALA A N 1
ATOM 2424 C CA . ALA A 1 316 ? -6.256 -5.937 -25.964 1 68.74 316 ALA A CA 1
ATOM 2425 C C . ALA A 1 316 ? -5.304 -7.092 -26.265 1 68.74 316 ALA A C 1
ATOM 2427 O O . ALA A 1 316 ? -4.37 -6.943 -27.057 1 68.74 316 ALA A O 1
ATOM 2428 N N . GLU A 1 317 ? -5.548 -8.178 -25.608 1 67.35 317 GLU A N 1
ATOM 2429 C CA . GLU A 1 317 ? -4.723 -9.359 -25.844 1 67.35 317 GLU A CA 1
ATOM 2430 C C . GLU A 1 317 ? -4.928 -9.901 -27.256 1 67.35 317 GLU A C 1
ATOM 2432 O O . GLU A 1 317 ? -3.974 -10.343 -27.901 1 67.35 317 GLU A O 1
ATOM 2437 N N . GLU A 1 318 ? -6.167 -9.798 -27.676 1 64.84 318 GLU A N 1
ATOM 2438 C CA . GLU A 1 318 ? -6.458 -10.254 -29.032 1 64.84 318 GLU A CA 1
ATOM 2439 C C . GLU A 1 318 ? -5.834 -9.329 -30.072 1 64.84 318 GLU A C 1
ATOM 2441 O O . GLU A 1 318 ? -5.356 -9.788 -31.112 1 64.84 318 GLU A O 1
ATOM 2446 N N . GLU A 1 319 ? -5.866 -8.006 -29.724 1 60.58 319 GLU A N 1
ATOM 2447 C CA . GLU A 1 319 ? -5.295 -7.035 -30.653 1 60.58 319 GLU A CA 1
ATOM 2448 C C . GLU A 1 319 ? -3.771 -7.033 -30.583 1 60.58 319 GLU A C 1
ATOM 2450 O O . GLU A 1 319 ? -3.098 -6.796 -31.588 1 60.58 319 GLU A O 1
ATOM 2455 N N . GLY A 1 320 ? -3.144 -7.075 -29.436 1 55.61 320 GLY A N 1
ATOM 2456 C CA . GLY A 1 320 ? -1.695 -7.146 -29.337 1 55.61 320 GLY A CA 1
ATOM 2457 C C . GLY A 1 320 ? -1.108 -8.362 -30.028 1 55.61 320 GLY A C 1
ATOM 2458 O O . GLY A 1 320 ? 0.001 -8.304 -30.563 1 55.61 320 GLY A O 1
ATOM 2459 N N . THR A 1 321 ? -1.717 -9.504 -30.005 1 52 321 THR A N 1
ATOM 2460 C CA . THR A 1 321 ? -1.288 -10.672 -30.768 1 52 321 THR A CA 1
ATOM 2461 C C . THR A 1 321 ? -1.423 -10.417 -32.267 1 52 321 THR A C 1
ATOM 2463 O O . THR A 1 321 ? -0.665 -10.971 -33.067 1 52 321 THR A O 1
ATOM 2466 N N . GLU A 1 322 ? -2.271 -9.522 -32.733 1 44.93 322 GLU A N 1
ATOM 2467 C CA . GLU A 1 322 ? -2.38 -9.267 -34.166 1 44.93 322 GLU A CA 1
ATOM 2468 C C . GLU A 1 322 ? -1.271 -8.335 -34.647 1 44.93 322 GLU A C 1
ATOM 2470 O O . GLU A 1 322 ? -0.804 -8.451 -35.782 1 44.93 322 GLU A O 1
ATOM 2475 N N . GLU A 1 323 ? -0.83 -7.36 -33.88 1 42.77 323 GLU A N 1
ATOM 2476 C CA . GLU A 1 323 ? 0.107 -6.379 -34.42 1 42.77 323 GLU A CA 1
ATOM 2477 C C . GLU A 1 323 ? 1.534 -6.92 -34.42 1 42.77 323 GLU A C 1
ATOM 2479 O O . GLU A 1 323 ? 2.45 -6.269 -34.927 1 42.77 323 GLU A O 1
ATOM 2484 N N . ALA A 1 324 ? 1.865 -7.859 -33.704 1 41.14 324 ALA A N 1
ATOM 2485 C CA . ALA A 1 324 ? 3.253 -8.251 -33.932 1 41.14 324 ALA A CA 1
ATOM 2486 C C . ALA A 1 324 ? 3.416 -8.93 -35.289 1 41.14 324 ALA A C 1
ATOM 2488 O O . ALA A 1 324 ? 2.955 -10.057 -35.486 1 41.14 324 ALA A O 1
ATOM 2489 N N . PRO A 1 325 ? 3.428 -8.15 -36.338 1 37.36 325 PRO A N 1
ATOM 2490 C CA . PRO A 1 325 ? 3.729 -8.735 -37.646 1 37.36 325 PRO A CA 1
ATOM 2491 C C . PRO A 1 325 ? 4.98 -9.61 -37.628 1 37.36 325 PRO A C 1
ATOM 2493 O O . PRO A 1 325 ? 5.94 -9.305 -36.916 1 37.36 325 PRO A O 1
ATOM 2496 N N . ALA A 1 326 ? 4.894 -10.87 -37.989 1 40.15 326 ALA A N 1
ATOM 2497 C CA . ALA A 1 326 ? 5.991 -11.752 -38.38 1 40.15 326 ALA A CA 1
ATOM 2498 C C . ALA A 1 326 ? 7.027 -11.003 -39.214 1 40.15 326 ALA A C 1
ATOM 2500 O O . ALA A 1 326 ? 6.757 -10.623 -40.356 1 40.15 326 ALA A O 1
ATOM 2501 N N . GLU A 1 327 ? 7.797 -10.057 -38.714 1 35.42 327 GLU A N 1
ATOM 2502 C CA . GLU A 1 327 ? 8.949 -9.673 -39.525 1 35.42 327 GLU A CA 1
ATOM 2503 C C . GLU A 1 327 ? 9.711 -10.9 -40.018 1 35.42 327 GLU A C 1
ATOM 2505 O O . GLU A 1 327 ? 10.149 -11.729 -39.217 1 35.42 327 GLU A O 1
ATOM 2510 N N . GLU A 1 328 ? 9.481 -11.399 -41.197 1 32.67 328 GLU A N 1
ATOM 2511 C CA . GLU A 1 328 ? 10.276 -12.248 -42.079 1 32.67 328 GLU A CA 1
ATOM 2512 C C . GLU A 1 328 ? 11.746 -11.837 -42.061 1 32.67 328 GLU A C 1
ATOM 2514 O O . GLU A 1 328 ? 12.081 -10.696 -42.384 1 32.67 328 GLU A O 1
ATOM 2519 N N . SER A 1 329 ? 12.539 -12.339 -41.081 1 33.24 329 SER A N 1
ATOM 2520 C CA . SER A 1 329 ? 13.986 -12.416 -41.252 1 33.24 329 SER A CA 1
ATOM 2521 C C . SER A 1 329 ? 14.354 -12.845 -42.669 1 33.24 329 SER A C 1
ATOM 2523 O O . SER A 1 329 ? 14.059 -13.97 -43.078 1 33.24 329 SER A O 1
ATOM 2525 N N . THR A 1 330 ? 14.213 -12.035 -43.678 1 31.87 330 THR A N 1
ATOM 2526 C CA . THR A 1 330 ? 14.896 -12.218 -44.954 1 31.87 330 THR A CA 1
ATOM 2527 C C . THR A 1 330 ? 16.372 -12.54 -44.736 1 31.87 330 THR A C 1
ATOM 2529 O O . THR A 1 330 ? 17.065 -11.831 -44.004 1 31.87 330 THR A O 1
ATOM 2532 N N . GLU A 1 331 ? 16.718 -13.899 -44.845 1 26.43 331 GLU A N 1
ATOM 2533 C CA . GLU A 1 331 ? 18.022 -14.496 -45.116 1 26.43 331 GLU A CA 1
ATOM 2534 C C . GLU A 1 331 ? 18.755 -13.744 -46.223 1 26.43 331 GLU A C 1
ATOM 2536 O O . GLU A 1 331 ? 18.247 -13.623 -47.34 1 26.43 331 GLU A O 1
ATOM 2541 N N . GLN A 1 332 ? 19.391 -12.629 -46.012 1 24.26 332 GLN A N 1
ATOM 2542 C CA . GLN A 1 332 ? 20.452 -12.247 -46.938 1 24.26 332 GLN A CA 1
ATOM 2543 C C . GLN A 1 332 ? 21.371 -13.427 -47.239 1 24.26 332 GLN A C 1
ATOM 2545 O O . GLN A 1 332 ? 21.938 -14.028 -46.325 1 24.26 332 GLN A O 1
ATOM 2550 N N . GLN A 1 333 ? 21.219 -14.035 -48.555 1 22.49 333 GLN A N 1
ATOM 2551 C CA . GLN A 1 333 ? 22.286 -14.524 -49.422 1 22.49 333 GLN A CA 1
ATOM 2552 C C . GLN A 1 333 ? 23.318 -13.433 -49.693 1 22.49 333 GLN A C 1
ATOM 2554 O O . GLN A 1 333 ? 22.959 -12.282 -49.951 1 22.49 333 GLN A O 1
ATOM 2559 N N . MET B 1 1 ? 31.42 29.735 -34.067 1 17.38 1 MET B N 1
ATOM 2560 C CA . MET B 1 1 ? 31.874 28.522 -33.393 1 17.38 1 MET B CA 1
ATOM 2561 C C . MET B 1 1 ? 30.987 28.202 -32.194 1 17.38 1 MET B C 1
ATOM 2563 O O . MET B 1 1 ? 29.936 28.818 -32.011 1 17.38 1 MET B O 1
ATOM 2567 N N . SER B 1 2 ? 31.53 28.472 -30.955 1 17.5 2 SER B N 1
ATOM 2568 C CA . SER B 1 2 ? 31.183 27.757 -29.731 1 17.5 2 SER B CA 1
ATOM 2569 C C . SER B 1 2 ? 29.768 28.095 -29.276 1 17.5 2 SER B C 1
ATOM 2571 O O . SER B 1 2 ? 28.986 27.2 -28.946 1 17.5 2 SER B O 1
ATOM 2573 N N . ASN B 1 3 ? 29.366 29.419 -28.913 1 19.09 3 ASN B N 1
ATOM 2574 C CA . ASN B 1 3 ? 28.939 29.562 -27.526 1 19.09 3 ASN B CA 1
ATOM 2575 C C . ASN B 1 3 ? 27.444 29.298 -27.369 1 19.09 3 ASN B C 1
ATOM 2577 O O . ASN B 1 3 ? 26.834 29.724 -26.386 1 19.09 3 ASN B O 1
ATOM 2581 N N . GLY B 1 4 ? 26.781 28.986 -28.304 1 21.42 4 GLY B N 1
ATOM 2582 C CA . GLY B 1 4 ? 25.335 29.081 -28.187 1 21.42 4 GLY B CA 1
ATOM 2583 C C . GLY B 1 4 ? 24.786 28.367 -26.966 1 21.42 4 GLY B C 1
ATOM 2584 O O . GLY B 1 4 ? 25.041 27.177 -26.77 1 21.42 4 GLY B O 1
ATOM 2585 N N . MET B 1 5 ? 24.512 29.161 -25.845 1 24 5 MET B N 1
ATOM 2586 C CA . MET B 1 5 ? 24.012 28.789 -24.524 1 24 5 MET B CA 1
ATOM 2587 C C . MET B 1 5 ? 22.708 28.006 -24.637 1 24 5 MET B C 1
ATOM 2589 O O . MET B 1 5 ? 21.643 28.592 -24.835 1 24 5 MET B O 1
ATOM 2593 N N . THR B 1 6 ? 22.332 27.198 -25.471 1 24.68 6 THR B N 1
ATOM 2594 C CA . THR B 1 6 ? 20.998 26.631 -25.63 1 24.68 6 THR B CA 1
ATOM 2595 C C . THR B 1 6 ? 20.499 26.044 -24.313 1 24.68 6 THR B C 1
ATOM 2597 O O . THR B 1 6 ? 21.116 25.131 -23.761 1 24.68 6 THR B O 1
ATOM 2600 N N . ASN B 1 7 ? 19.762 26.778 -23.423 1 21.94 7 ASN B N 1
ATOM 2601 C CA . ASN B 1 7 ? 18.982 26.743 -22.19 1 21.94 7 ASN B CA 1
ATOM 2602 C C . ASN B 1 7 ? 18.074 25.518 -22.136 1 21.94 7 ASN B C 1
ATOM 2604 O O . ASN B 1 7 ? 17.323 25.255 -23.077 1 21.94 7 ASN B O 1
ATOM 2608 N N . GLU B 1 8 ? 18.296 24.648 -21.111 1 24.69 8 GLU B N 1
ATOM 2609 C CA . GLU B 1 8 ? 18.113 23.385 -20.402 1 24.69 8 GLU B CA 1
ATOM 2610 C C . GLU B 1 8 ? 16.73 23.306 -19.763 1 24.69 8 GLU B C 1
ATOM 2612 O O . GLU B 1 8 ? 16.32 24.218 -19.042 1 24.69 8 GLU B O 1
ATOM 2617 N N . PRO B 1 9 ? 15.649 22.724 -20.296 1 25.85 9 PRO B N 1
ATOM 2618 C CA . PRO B 1 9 ? 14.288 22.693 -19.756 1 25.85 9 PRO B CA 1
ATOM 2619 C C . PRO B 1 9 ? 14.253 22.395 -18.259 1 25.85 9 PRO B C 1
ATOM 2621 O O . PRO B 1 9 ? 14.934 21.478 -17.792 1 25.85 9 PRO B O 1
ATOM 2624 N N . ASN B 1 10 ? 14.129 23.446 -17.423 1 21.46 10 ASN B N 1
ATOM 2625 C CA . ASN B 1 10 ? 13.762 23.45 -16.011 1 21.46 10 ASN B CA 1
ATOM 2626 C C . ASN B 1 10 ? 12.514 22.611 -15.754 1 21.46 10 ASN B C 1
ATOM 2628 O O . ASN B 1 10 ? 11.393 23.081 -15.957 1 21.46 10 ASN B O 1
ATOM 2632 N N . LYS B 1 11 ? 12.462 21.44 -16.197 1 24.47 11 LYS B N 1
ATOM 2633 C CA . LYS B 1 11 ? 11.389 20.554 -15.752 1 24.47 11 LYS B CA 1
ATOM 2634 C C . LYS B 1 11 ? 11.101 20.743 -14.265 1 24.47 11 LYS B C 1
ATOM 2636 O O . LYS B 1 11 ? 12.014 20.685 -13.439 1 24.47 11 LYS B O 1
ATOM 2641 N N . GLN B 1 12 ? 10.147 21.675 -13.865 1 21.09 12 GLN B N 1
ATOM 2642 C CA . GLN B 1 12 ? 9.53 21.776 -12.547 1 21.09 12 GLN B CA 1
ATOM 2643 C C . GLN B 1 12 ? 9.796 20.523 -11.717 1 21.09 12 GLN B C 1
ATOM 2645 O O . GLN B 1 12 ? 9.812 19.411 -12.25 1 21.09 12 GLN B O 1
ATOM 2650 N N . ASN B 1 13 ? 10.234 20.762 -10.471 1 22.39 13 ASN B N 1
ATOM 2651 C CA . ASN B 1 13 ? 10.106 20.296 -9.095 1 22.39 13 ASN B CA 1
ATOM 2652 C C . ASN B 1 13 ? 8.716 19.728 -8.823 1 22.39 13 ASN B C 1
ATOM 2654 O O . ASN B 1 13 ? 7.722 20.225 -9.357 1 22.39 13 ASN B O 1
ATOM 2658 N N . LYS B 1 14 ? 8.788 18.628 -8.163 1 30.73 14 LYS B N 1
ATOM 2659 C CA . LYS B 1 14 ? 7.752 17.719 -7.681 1 30.73 14 LYS B CA 1
ATOM 2660 C C . LYS B 1 14 ? 6.659 18.477 -6.933 1 30.73 14 LYS B C 1
ATOM 2662 O O . LYS B 1 14 ? 6.043 17.94 -6.011 1 30.73 14 LYS B O 1
ATOM 2667 N N . LYS B 1 15 ? 6.308 19.944 -7.006 1 27.1 15 LYS B N 1
ATOM 2668 C CA . LYS B 1 15 ? 5.778 20.378 -5.716 1 27.1 15 LYS B CA 1
ATOM 2669 C C . LYS B 1 15 ? 4.378 19.82 -5.481 1 27.1 15 LYS B C 1
ATOM 2671 O O . LYS B 1 15 ? 3.394 20.362 -5.991 1 27.1 15 LYS B O 1
ATOM 2676 N N . PHE B 1 16 ? 3.967 19 -5.741 1 33.93 16 PHE B N 1
ATOM 2677 C CA . PHE B 1 16 ? 2.647 18.737 -5.18 1 33.93 16 PHE B CA 1
ATOM 2678 C C . PHE B 1 16 ? 2.593 19.141 -3.711 1 33.93 16 PHE B C 1
ATOM 2680 O O . PHE B 1 16 ? 3.163 18.462 -2.854 1 33.93 16 PHE B O 1
ATOM 2687 N N . SER B 1 17 ? 2.564 20.499 -3.316 1 31.19 17 SER B N 1
ATOM 2688 C CA . SER B 1 17 ? 2.456 20.917 -1.922 1 31.19 17 SER B CA 1
ATOM 2689 C C . SER B 1 17 ? 1.186 20.373 -1.277 1 31.19 17 SER B C 1
ATOM 2691 O O . SER B 1 17 ? 1.235 19.787 -0.194 1 31.19 17 SER B O 1
ATOM 2693 N N . THR B 1 18 ? 0.435 21.436 -0.719 1 36.57 18 THR B N 1
ATOM 2694 C CA . THR B 1 18 ? -0.708 21.338 0.182 1 36.57 18 THR B CA 1
ATOM 2695 C C . THR B 1 18 ? -1.574 20.131 -0.172 1 36.57 18 THR B C 1
ATOM 2697 O O . THR B 1 18 ? -1.75 19.811 -1.349 1 36.57 18 THR B O 1
ATOM 2700 N N . GLY B 1 19 ? -2.013 19.585 1.228 1 39.65 19 GLY B N 1
ATOM 2701 C CA . GLY B 1 19 ? -2.404 18.311 1.809 1 39.65 19 GLY B CA 1
ATOM 2702 C C . GLY B 1 19 ? -3.089 17.389 0.818 1 39.65 19 GLY B C 1
ATOM 2703 O O . GLY B 1 19 ? -4.102 17.756 0.218 1 39.65 19 GLY B O 1
ATOM 2704 N N . ALA B 1 20 ? -2.187 16.893 -0.646 1 41.88 20 ALA B N 1
ATOM 2705 C CA . ALA B 1 20 ? -2.314 15.762 -1.56 1 41.88 20 ALA B CA 1
ATOM 2706 C C . ALA B 1 20 ? -3.644 15.042 -1.361 1 41.88 20 ALA B C 1
ATOM 2708 O O . ALA B 1 20 ? -4.13 14.923 -0.234 1 41.88 20 ALA B O 1
ATOM 2709 N N . LEU B 1 21 ? -4.354 15.009 -2.337 1 41.52 21 LEU B N 1
ATOM 2710 C CA . LEU B 1 21 ? -5.499 14.112 -2.451 1 41.52 21 LEU B CA 1
ATOM 2711 C C . LEU B 1 21 ? -5.826 13.475 -1.104 1 41.52 21 LEU B C 1
ATOM 2713 O O . LEU B 1 21 ? -6.688 12.597 -1.021 1 41.52 21 LEU B O 1
ATOM 2717 N N . VAL B 1 22 ? -5.307 13.862 0.14 1 42.37 22 VAL B N 1
ATOM 2718 C CA . VAL B 1 22 ? -4.289 13.208 0.954 1 42.37 22 VAL B CA 1
ATOM 2719 C C . VAL B 1 22 ? -4.897 12.759 2.281 1 42.37 22 VAL B C 1
ATOM 2721 O O . VAL B 1 22 ? -4.551 11.696 2.802 1 42.37 22 VAL B O 1
ATOM 2724 N N . GLY B 1 23 ? -5.779 13.305 3.05 1 40.4 23 GLY B N 1
ATOM 2725 C CA . GLY B 1 23 ? -6.228 12.095 3.72 1 40.4 23 GLY B CA 1
ATOM 2726 C C . GLY B 1 23 ? -6.708 11.024 2.76 1 40.4 23 GLY B C 1
ATOM 2727 O O . GLY B 1 23 ? -7.239 9.995 3.185 1 40.4 23 GLY B O 1
ATOM 2728 N N . ALA B 1 24 ? -6.709 11.263 1.659 1 35.81 24 ALA B N 1
ATOM 2729 C CA . ALA B 1 24 ? -7.539 10.335 0.896 1 35.81 24 ALA B CA 1
ATOM 2730 C C . ALA B 1 24 ? -7.505 8.938 1.508 1 35.81 24 ALA B C 1
ATOM 2732 O O . ALA B 1 24 ? -8.485 8.193 1.428 1 35.81 24 ALA B O 1
ATOM 2733 N N . SER B 1 25 ? -6.282 8.546 1.982 1 37.14 25 SER B N 1
ATOM 2734 C CA . SER B 1 25 ? -5.451 7.617 2.741 1 37.14 25 SER B CA 1
ATOM 2735 C C . SER B 1 25 ? -5.94 7.486 4.179 1 37.14 25 SER B C 1
ATOM 2737 O O . SER B 1 25 ? -5.97 6.385 4.732 1 37.14 25 SER B O 1
ATOM 2739 N N . ALA B 1 26 ? -5.553 8.64 5.272 1 33.77 26 ALA B N 1
ATOM 2740 C CA . ALA B 1 26 ? -4.908 8.319 6.543 1 33.77 26 ALA B CA 1
ATOM 2741 C C . ALA B 1 26 ? -5.729 7.307 7.335 1 33.77 26 ALA B C 1
ATOM 2743 O O . ALA B 1 26 ? -5.172 6.427 7.996 1 33.77 26 ALA B O 1
ATOM 2744 N N . ILE B 1 27 ? -6.965 7.541 7.284 1 33.07 27 ILE B N 1
ATOM 2745 C CA . ILE B 1 27 ? -7.795 6.469 7.823 1 33.07 27 ILE B CA 1
ATOM 2746 C C . ILE B 1 27 ? -8.086 5.442 6.731 1 33.07 27 ILE B C 1
ATOM 2748 O O . ILE B 1 27 ? -8.523 4.326 7.02 1 33.07 27 ILE B O 1
ATOM 2752 N N . ALA B 1 28 ? -8.092 5.731 5.503 1 33 28 ALA B N 1
ATOM 2753 C CA . ALA B 1 28 ? -8.935 4.702 4.898 1 33 28 ALA B CA 1
ATOM 2754 C C . ALA B 1 28 ? -8.722 3.351 5.574 1 33 28 ALA B C 1
ATOM 2756 O O . ALA B 1 28 ? -9.661 2.565 5.714 1 33 28 ALA B O 1
ATOM 2757 N N . LEU B 1 29 ? -7.423 3.046 5.97 1 33.05 29 LEU B N 1
ATOM 2758 C CA . LEU B 1 29 ? -6.573 1.916 6.332 1 33.05 29 LEU B CA 1
ATOM 2759 C C . LEU B 1 29 ? -6.715 1.581 7.813 1 33.05 29 LEU B C 1
ATOM 2761 O O . LEU B 1 29 ? -6.095 0.634 8.302 1 33.05 29 LEU B O 1
ATOM 2765 N N . LEU B 1 30 ? -6.949 2.304 8.672 1 30.55 30 LEU B N 1
ATOM 2766 C CA . LEU B 1 30 ? -6.729 1.592 9.927 1 30.55 30 LEU B CA 1
ATOM 2767 C C . LEU B 1 30 ? -7.57 0.322 9.987 1 30.55 30 LEU B C 1
ATOM 2769 O O . LEU B 1 30 ? -8.762 0.376 10.298 1 30.55 30 LEU B O 1
ATOM 2773 N N . ILE B 1 31 ? -7.246 -0.53 8.853 1 31.14 31 ILE B N 1
ATOM 2774 C CA . ILE B 1 31 ? -7.775 -1.835 8.472 1 31.14 31 ILE B CA 1
ATOM 2775 C C . ILE B 1 31 ? -7.987 -2.69 9.719 1 31.14 31 ILE B C 1
ATOM 2777 O O . ILE B 1 31 ? -8.998 -3.388 9.836 1 31.14 31 ILE B O 1
ATOM 2781 N N . GLY B 1 32 ? -6.949 -2.956 10.539 1 28.98 32 GLY B N 1
ATOM 2782 C CA . GLY B 1 32 ? -6.908 -4.337 10.992 1 28.98 32 GLY B CA 1
ATOM 2783 C C . GLY B 1 32 ? -7.971 -4.659 12.025 1 28.98 32 GLY B C 1
ATOM 2784 O O . GLY B 1 32 ? -7.931 -5.716 12.657 1 28.98 32 GLY B O 1
ATOM 2785 N N . VAL B 1 33 ? -8.622 -3.706 12.521 1 27.21 33 VAL B N 1
ATOM 2786 C CA . VAL B 1 33 ? -9.036 -4.264 13.804 1 27.21 33 VAL B CA 1
ATOM 2787 C C . VAL B 1 33 ? -10.074 -5.362 13.579 1 27.21 33 VAL B C 1
ATOM 2789 O O . VAL B 1 33 ? -11.086 -5.141 12.911 1 27.21 33 VAL B O 1
ATOM 2792 N N . GLY B 1 34 ? -9.688 -6.575 13.648 1 27.39 34 GLY B N 1
ATOM 2793 C CA . GLY B 1 34 ? -10.252 -7.909 13.524 1 27.39 34 GLY B CA 1
ATOM 2794 C C . GLY B 1 34 ? -11.552 -8.081 14.287 1 27.39 34 GLY B C 1
ATOM 2795 O O . GLY B 1 34 ? -12.004 -9.206 14.509 1 27.39 34 GLY B O 1
ATOM 2796 N N . GLY B 1 35 ? -12.399 -7.095 14.581 1 25.73 35 GLY B N 1
ATOM 2797 C CA . GLY B 1 35 ? -13.43 -7.68 15.424 1 25.73 35 GLY B CA 1
ATOM 2798 C C . GLY B 1 35 ? -14.368 -8.6 14.667 1 25.73 35 GLY B C 1
ATOM 2799 O O . GLY B 1 35 ? -14.686 -8.351 13.503 1 25.73 35 GLY B O 1
ATOM 2800 N N . THR B 1 36 ? -14.4 -9.812 14.855 1 28.02 36 THR B N 1
ATOM 2801 C CA . THR B 1 36 ? -15.247 -10.918 14.421 1 28.02 36 THR B CA 1
ATOM 2802 C C . THR B 1 36 ? -16.721 -10.586 14.632 1 28.02 36 THR B C 1
ATOM 2804 O O . THR B 1 36 ? -17.462 -11.373 15.225 1 28.02 36 THR B O 1
ATOM 2807 N N . TYR B 1 37 ? -17.374 -9.429 14.339 1 27.66 37 TYR B N 1
ATOM 2808 C CA . TYR B 1 37 ? -18.755 -9.432 14.808 1 27.66 37 TYR B CA 1
ATOM 2809 C C . TYR B 1 37 ? -19.654 -10.208 13.854 1 27.66 37 TYR B C 1
ATOM 2811 O O . TYR B 1 37 ? -19.346 -10.335 12.666 1 27.66 37 TYR B O 1
ATOM 2819 N N . ALA B 1 38 ? -20.689 -10.822 14.337 1 27.94 38 ALA B N 1
ATOM 2820 C CA . ALA B 1 38 ? -21.844 -11.607 13.908 1 27.94 38 ALA B CA 1
ATOM 2821 C C . ALA B 1 38 ? -22.75 -10.792 12.989 1 27.94 38 ALA B C 1
ATOM 2823 O O . ALA B 1 38 ? -23.027 -9.621 13.259 1 27.94 38 ALA B O 1
ATOM 2824 N N . ALA B 1 39 ? -22.882 -11.098 11.718 1 30.72 39 ALA B N 1
ATOM 2825 C CA . ALA B 1 39 ? -23.78 -10.675 10.646 1 30.72 39 ALA B CA 1
ATOM 2826 C C . ALA B 1 39 ? -25.234 -10.703 11.107 1 30.72 39 ALA B C 1
ATOM 2828 O O . ALA B 1 39 ? -25.761 -11.761 11.458 1 30.72 39 ALA B O 1
ATOM 2829 N N . THR B 1 40 ? -25.781 -9.743 11.821 1 31.25 40 THR B N 1
ATOM 2830 C CA . THR B 1 40 ? -27.228 -9.759 12.005 1 31.25 40 THR B CA 1
ATOM 2831 C C . THR B 1 40 ? -27.943 -9.443 10.694 1 31.25 40 THR B C 1
ATOM 2833 O O . THR B 1 40 ? -27.621 -8.458 10.027 1 31.25 40 THR B O 1
ATOM 2836 N N . SER B 1 41 ? -28.616 -10.352 9.954 1 32.72 41 SER B N 1
ATOM 2837 C CA . SER B 1 41 ? -29.4 -10.498 8.732 1 32.72 41 SER B CA 1
ATOM 2838 C C . SER B 1 41 ? -30.661 -9.64 8.779 1 32.72 41 SER B C 1
ATOM 2840 O O . SER B 1 41 ? -31.555 -9.795 7.944 1 32.72 41 SER B O 1
ATOM 2842 N N . GLY B 1 42 ? -31.025 -8.75 9.617 1 34.66 42 GLY B N 1
ATOM 2843 C CA . GLY B 1 42 ? -32.456 -8.493 9.662 1 34.66 42 GLY B CA 1
ATOM 2844 C C . GLY B 1 42 ? -32.982 -7.823 8.407 1 34.66 42 GLY B C 1
ATOM 2845 O O . GLY B 1 42 ? -34.189 -7.617 8.266 1 34.66 42 GLY B O 1
ATOM 2846 N N . GLY B 1 43 ? -32.369 -6.757 7.829 1 40.56 43 GLY B N 1
ATOM 2847 C CA . GLY B 1 43 ? -33.223 -5.809 7.131 1 40.56 43 GLY B CA 1
ATOM 2848 C C . GLY B 1 43 ? -33.749 -6.34 5.81 1 40.56 43 GLY B C 1
ATOM 2849 O O . GLY B 1 43 ? -33.279 -7.367 5.317 1 40.56 43 GLY B O 1
ATOM 2850 N N . SER B 1 44 ? -34.958 -6.024 5.315 1 47.8 44 SER B N 1
ATOM 2851 C CA . SER B 1 44 ? -35.691 -6.247 4.073 1 47.8 44 SER B CA 1
ATOM 2852 C C . SER B 1 44 ? -34.792 -6.052 2.857 1 47.8 44 SER B C 1
ATOM 2854 O O . SER B 1 44 ? -34.268 -4.959 2.635 1 47.8 44 SER B O 1
ATOM 2856 N N . SER B 1 45 ? -34.005 -7.098 2.44 1 58.62 45 SER B N 1
ATOM 2857 C CA . SER B 1 45 ? -32.949 -7.212 1.439 1 58.62 45 SER B CA 1
ATOM 2858 C C . SER B 1 45 ? -33.422 -6.717 0.077 1 58.62 45 SER B C 1
ATOM 2860 O O . SER B 1 45 ? -34.492 -7.108 -0.394 1 58.62 45 SER B O 1
ATOM 2862 N N . ASP B 1 46 ? -33.23 -5.474 -0.363 1 72.4 46 ASP B N 1
ATOM 2863 C CA . ASP B 1 46 ? -33.338 -4.993 -1.737 1 72.4 46 ASP B CA 1
ATOM 2864 C C . ASP B 1 46 ? -32.981 -6.093 -2.734 1 72.4 46 ASP B C 1
ATOM 2866 O O . ASP B 1 46 ? -31.814 -6.47 -2.859 1 72.4 46 ASP B O 1
ATOM 2870 N N . ASN B 1 47 ? -34.125 -6.723 -3.289 1 83.56 47 ASN B N 1
ATOM 2871 C CA . ASN B 1 47 ? -33.929 -7.868 -4.172 1 83.56 47 ASN B CA 1
ATOM 2872 C C . ASN B 1 47 ? -33.74 -7.433 -5.622 1 83.56 47 ASN B C 1
ATOM 2874 O O . ASN B 1 47 ? -33.826 -8.254 -6.537 1 83.56 47 ASN B O 1
ATOM 2878 N N . SER B 1 48 ? -33.5 -6.035 -5.789 1 90.98 48 SER B N 1
ATOM 2879 C CA . SER B 1 48 ? -33.206 -5.593 -7.148 1 90.98 48 SER B CA 1
ATOM 2880 C C . SER B 1 48 ? -31.944 -6.259 -7.685 1 90.98 48 SER B C 1
ATOM 2882 O O . SER B 1 48 ? -30.978 -6.459 -6.946 1 90.98 48 SER B O 1
ATOM 2884 N N . THR B 1 49 ? -32.055 -6.668 -8.967 1 95.3 49 THR B N 1
ATOM 2885 C CA . THR B 1 49 ? -30.959 -7.403 -9.589 1 95.3 49 THR B CA 1
ATOM 2886 C C . THR B 1 49 ? -29.85 -6.451 -10.027 1 95.3 49 THR B C 1
ATOM 2888 O O . THR B 1 49 ? -30.113 -5.442 -10.685 1 95.3 49 THR B O 1
ATOM 2891 N N . VAL B 1 50 ? -28.667 -6.711 -9.636 1 96.81 50 VAL B N 1
ATOM 2892 C CA . VAL B 1 50 ? -27.49 -5.935 -10.01 1 96.81 50 VAL B CA 1
ATOM 2893 C C . VAL B 1 50 ? -26.816 -6.569 -11.225 1 96.81 50 VAL B C 1
ATOM 2895 O O . VAL B 1 50 ? -26.414 -5.867 -12.156 1 96.81 50 VAL B O 1
ATOM 2898 N N . VAL B 1 51 ? -26.664 -7.887 -11.181 1 97.87 51 VAL B N 1
ATOM 2899 C CA . VAL B 1 51 ? -26.114 -8.676 -12.278 1 97.87 51 VAL B CA 1
ATOM 2900 C C . VAL B 1 51 ? -26.975 -9.915 -12.507 1 97.87 51 VAL B C 1
ATOM 2902 O O . VAL B 1 51 ? -27.37 -10.589 -11.552 1 97.87 51 VAL B O 1
ATOM 2905 N N . SER B 1 52 ? -27.298 -10.181 -13.731 1 97.92 52 SER B N 1
ATOM 2906 C CA . SER B 1 52 ? -28.005 -11.41 -14.074 1 97.92 52 SER B CA 1
ATOM 2907 C C . SER B 1 52 ? -27.166 -12.294 -14.99 1 97.92 52 SER B C 1
ATOM 2909 O O . SER B 1 52 ? -26.329 -11.796 -15.746 1 97.92 52 SER B O 1
ATOM 2911 N N . PHE B 1 53 ? -27.285 -13.571 -14.834 1 97.59 53 PHE B N 1
ATOM 2912 C CA . PHE B 1 53 ? -26.645 -14.569 -15.683 1 97.59 53 PHE B CA 1
ATOM 2913 C C . PHE B 1 53 ? -27.498 -15.828 -15.776 1 97.59 53 PHE B C 1
ATOM 2915 O O . PHE B 1 53 ? -28.463 -15.988 -15.025 1 97.59 53 PHE B O 1
ATOM 2922 N N . GLU B 1 54 ? -27.21 -16.676 -16.745 1 96.91 54 GLU B N 1
ATOM 2923 C CA . GLU B 1 54 ? -27.997 -17.893 -16.92 1 96.91 54 GLU B CA 1
ATOM 2924 C C . GLU B 1 54 ? -27.934 -18.774 -15.675 1 96.91 54 GLU B C 1
ATOM 2926 O O . GLU B 1 54 ? -26.873 -19.301 -15.333 1 96.91 54 GLU B O 1
ATOM 2931 N N . GLY B 1 55 ? -29.006 -18.829 -14.959 1 94.83 55 GLY B N 1
ATOM 2932 C CA . GLY B 1 55 ? -29.088 -19.722 -13.815 1 94.83 55 GLY B CA 1
ATOM 2933 C C . GLY B 1 55 ? -28.968 -19.001 -12.485 1 94.83 55 GLY B C 1
ATOM 2934 O O . GLY B 1 55 ? -28.96 -19.635 -11.428 1 94.83 55 GLY B O 1
ATOM 2935 N N . GLY B 1 56 ? -28.814 -17.624 -12.598 1 96.1 56 GLY B N 1
ATOM 2936 C CA . GLY B 1 56 ? -28.724 -16.95 -11.312 1 96.1 56 GLY B CA 1
ATOM 2937 C C . GLY B 1 56 ? -28.616 -15.442 -11.435 1 96.1 56 GLY B C 1
ATOM 2938 O O . GLY B 1 56 ? -28.769 -14.891 -12.527 1 96.1 56 GLY B O 1
ATOM 2939 N N . GLU B 1 57 ? -28.602 -14.749 -10.287 1 97.12 57 GLU B N 1
ATOM 2940 C CA . GLU B 1 57 ? -28.449 -13.299 -10.236 1 97.12 57 GLU B CA 1
ATOM 2941 C C . GLU B 1 57 ? -27.754 -12.862 -8.949 1 97.12 57 GLU B C 1
ATOM 2943 O O . GLU B 1 57 ? -27.686 -13.627 -7.984 1 97.12 57 GLU B O 1
ATOM 2948 N N . VAL B 1 58 ? -27.197 -11.75 -8.98 1 96.24 58 VAL B N 1
ATOM 2949 C CA . VAL B 1 58 ? -26.67 -11.045 -7.816 1 96.24 58 VAL B CA 1
ATOM 2950 C C . VAL B 1 58 ? -27.543 -9.831 -7.507 1 96.24 58 VAL B C 1
ATOM 2952 O O . VAL B 1 58 ? -27.819 -9.017 -8.391 1 96.24 58 VAL B O 1
ATOM 2955 N N . THR B 1 59 ? -27.999 -9.744 -6.248 1 95.84 59 THR B N 1
ATOM 2956 C CA . THR B 1 59 ? -28.971 -8.715 -5.895 1 95.84 59 THR B CA 1
ATOM 2957 C C . THR B 1 59 ? -28.295 -7.566 -5.152 1 95.84 59 THR B C 1
ATOM 2959 O O . THR B 1 59 ? -27.191 -7.723 -4.626 1 95.84 59 THR B O 1
ATOM 2962 N N . ARG B 1 60 ? -28.988 -6.446 -5.146 1 94.02 60 ARG B N 1
ATOM 2963 C CA . ARG B 1 60 ? -28.498 -5.273 -4.429 1 94.02 60 ARG B CA 1
ATOM 2964 C C . ARG B 1 60 ? -28.39 -5.552 -2.934 1 94.02 60 ARG B C 1
ATOM 2966 O O . ARG B 1 60 ? -27.446 -5.103 -2.28 1 94.02 60 ARG B O 1
ATOM 2973 N N . GLY B 1 61 ? -29.352 -6.241 -2.388 1 90.86 61 GLY B N 1
ATOM 2974 C CA . GLY B 1 61 ? -29.346 -6.585 -0.975 1 90.86 61 GLY B CA 1
ATOM 2975 C C . GLY B 1 61 ? -28.118 -7.372 -0.558 1 90.86 61 GLY B C 1
ATOM 2976 O O . GLY B 1 61 ? -27.52 -7.094 0.483 1 90.86 61 GLY B O 1
ATOM 2977 N N . GLU B 1 62 ? -27.737 -8.314 -1.411 1 91.57 62 GLU B N 1
ATOM 2978 C CA . GLU B 1 62 ? -26.555 -9.125 -1.134 1 91.57 62 GLU B CA 1
ATOM 2979 C C . GLU B 1 62 ? -25.294 -8.266 -1.091 1 91.57 62 GLU B C 1
ATOM 2981 O O . GLU B 1 62 ? -24.495 -8.373 -0.158 1 91.57 62 GLU B O 1
ATOM 2986 N N . ILE B 1 63 ? -25.209 -7.362 -2.01 1 92.62 63 ILE B N 1
ATOM 2987 C CA . ILE B 1 63 ? -24.028 -6.51 -2.087 1 92.62 63 ILE B CA 1
ATOM 2988 C C . ILE B 1 63 ? -24.05 -5.494 -0.947 1 92.62 63 ILE B C 1
ATOM 2990 O O . ILE B 1 63 ? -23.014 -5.211 -0.34 1 92.62 63 ILE B O 1
ATOM 2994 N N . ALA B 1 64 ? -25.192 -4.99 -0.714 1 90.84 64 ALA B N 1
ATOM 2995 C CA . ALA B 1 64 ? -25.334 -3.995 0.345 1 90.84 64 ALA B CA 1
ATOM 2996 C C . ALA B 1 64 ? -24.934 -4.573 1.7 1 90.84 64 ALA B C 1
ATOM 2998 O O . ALA B 1 64 ? -24.243 -3.916 2.482 1 90.84 64 ALA B O 1
ATOM 2999 N N . ASP B 1 65 ? -25.288 -5.802 1.939 1 89.27 65 ASP B N 1
ATOM 3000 C CA . ASP B 1 65 ? -24.964 -6.441 3.21 1 89.27 65 ASP B CA 1
ATOM 3001 C C . ASP B 1 65 ? -23.46 -6.671 3.342 1 89.27 65 ASP B C 1
ATOM 3003 O O . ASP B 1 65 ? -22.869 -6.369 4.38 1 89.27 65 ASP B O 1
ATOM 3007 N N . MET B 1 66 ? -22.919 -7.129 2.308 1 88.13 66 MET B N 1
ATOM 3008 C CA . MET B 1 66 ? -21.484 -7.395 2.335 1 88.13 66 MET B CA 1
ATOM 3009 C C . MET B 1 66 ? -20.692 -6.1 2.475 1 88.13 66 MET B C 1
ATOM 3011 O O . MET B 1 66 ? -19.716 -6.042 3.224 1 88.13 66 MET B O 1
ATOM 3015 N N . SER B 1 67 ? -21.177 -5.076 1.718 1 91.14 67 SER B N 1
ATOM 3016 C CA . SER B 1 67 ? -20.505 -3.782 1.783 1 91.14 67 SER B CA 1
ATOM 3017 C C . SER B 1 67 ? -20.626 -3.166 3.173 1 91.14 67 SER B C 1
ATOM 3019 O O . SER B 1 67 ? -19.655 -2.62 3.702 1 91.14 67 SER B O 1
ATOM 3021 N N . TYR B 1 68 ? -21.814 -3.266 3.724 1 91.11 68 TYR B N 1
ATOM 3022 C CA . TYR B 1 68 ? -22.063 -2.729 5.056 1 91.11 68 TYR B CA 1
ATOM 3023 C C . TYR B 1 68 ? -21.143 -3.375 6.086 1 91.11 68 TYR B C 1
ATOM 3025 O O . TYR B 1 68 ? -20.501 -2.68 6.876 1 91.11 68 TYR B O 1
ATOM 3033 N N . ASP B 1 69 ? -21.074 -4.649 6.053 1 88.47 69 ASP B N 1
ATOM 3034 C CA . ASP B 1 69 ? -20.279 -5.387 7.029 1 88.47 69 ASP B CA 1
ATOM 3035 C C . ASP B 1 69 ? -18.808 -4.983 6.958 1 88.47 69 ASP B C 1
ATOM 3037 O O . ASP B 1 69 ? -18.142 -4.86 7.988 1 88.47 69 ASP B O 1
ATOM 3041 N N . ARG B 1 70 ? -18.4 -4.683 5.791 1 85.22 70 ARG B N 1
ATOM 3042 C CA . ARG B 1 70 ? -16.988 -4.38 5.581 1 85.22 70 ARG B CA 1
ATOM 3043 C C . ARG B 1 70 ? -16.675 -2.935 5.955 1 85.22 70 ARG B C 1
ATOM 3045 O O . ARG B 1 70 ? -15.582 -2.637 6.44 1 85.22 70 ARG B O 1
ATOM 3052 N N . MET B 1 71 ? -17.701 -2.026 5.821 1 89.1 71 MET B N 1
ATOM 3053 C CA . MET B 1 71 ? -17.346 -0.61 5.855 1 89.1 71 MET B CA 1
ATOM 3054 C C . MET B 1 71 ? -17.933 0.069 7.088 1 89.1 71 MET B C 1
ATOM 3056 O O . MET B 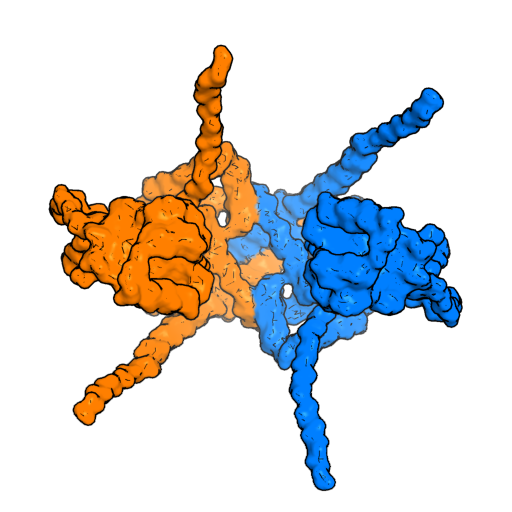1 71 ? -17.542 1.186 7.432 1 89.1 71 MET B O 1
ATOM 3060 N N . VAL B 1 72 ? -18.83 -0.586 7.821 1 92.56 72 VAL B N 1
ATOM 3061 C CA . VAL B 1 72 ? -19.605 0.073 8.868 1 92.56 72 VAL B CA 1
ATOM 3062 C C . VAL B 1 72 ? -18.667 0.597 9.952 1 92.56 72 VAL B C 1
ATOM 3064 O O . VAL B 1 72 ? -18.851 1.707 10.458 1 92.56 72 VAL B O 1
ATOM 3067 N N . PRO B 1 73 ? -17.614 -0.109 10.369 1 89.92 73 PRO B N 1
ATOM 3068 C CA . PRO B 1 73 ? -16.763 0.463 11.415 1 89.92 73 PRO B CA 1
ATOM 3069 C C . PRO B 1 73 ? -16.17 1.814 11.02 1 89.92 73 PRO B C 1
ATOM 3071 O O . PRO B 1 73 ? -16.214 2.765 11.804 1 89.92 73 PRO B O 1
ATOM 3074 N N . GLN B 1 74 ? -15.754 1.925 9.837 1 89.28 74 GLN B N 1
ATOM 3075 C CA . GLN B 1 74 ? -15.076 3.137 9.387 1 89.28 74 GLN B CA 1
ATOM 3076 C C . GLN B 1 74 ? -16.081 4.23 9.034 1 89.28 74 GLN B C 1
ATOM 3078 O O . GLN B 1 74 ? -15.92 5.383 9.439 1 89.28 74 GLN B O 1
ATOM 3083 N N . LEU B 1 75 ? -17.137 3.9 8.332 1 92.54 75 LEU B N 1
ATOM 3084 C CA . LEU B 1 75 ? -18.07 4.902 7.827 1 92.54 75 LEU B CA 1
ATOM 3085 C C . LEU B 1 75 ? -18.923 5.468 8.957 1 92.54 75 LEU B C 1
ATOM 3087 O O . LEU B 1 75 ? -19.27 6.651 8.945 1 92.54 75 LEU B O 1
ATOM 3091 N N . ALA B 1 76 ? -19.262 4.573 9.895 1 94.96 76 ALA B N 1
ATOM 3092 C CA . ALA B 1 76 ? -20.024 5.061 11.041 1 94.96 76 ALA B CA 1
ATOM 3093 C C . ALA B 1 76 ? -19.236 6.116 11.814 1 94.96 76 ALA B C 1
ATOM 3095 O O . ALA B 1 76 ? -19.784 7.152 12.198 1 94.96 76 ALA B O 1
ATOM 3096 N N . PHE B 1 77 ? -17.983 5.841 12.035 1 95.15 77 PHE B N 1
ATOM 3097 C CA . PHE B 1 77 ? -17.123 6.785 12.737 1 95.15 77 PHE B CA 1
ATOM 3098 C C . PHE B 1 77 ? -16.957 8.069 11.933 1 95.15 77 PHE B C 1
ATOM 3100 O O . PHE B 1 77 ? -17.14 9.167 12.462 1 95.15 77 PHE B O 1
ATOM 3107 N N . GLN B 1 78 ? -16.628 7.895 10.733 1 93.42 78 GLN B N 1
ATOM 3108 C CA . GLN B 1 78 ? -16.372 9.044 9.871 1 93.42 78 GLN B CA 1
ATOM 3109 C C . GLN B 1 78 ? -17.596 9.951 9.785 1 93.42 78 GLN B C 1
ATOM 3111 O O . GLN B 1 78 ? -17.482 11.171 9.926 1 93.42 78 GLN B O 1
ATOM 3116 N N . GLU B 1 79 ? -18.738 9.388 9.538 1 94.17 79 GLU B N 1
ATOM 3117 C CA . GLU B 1 79 ? -19.959 10.176 9.403 1 94.17 79 GLU B CA 1
ATOM 3118 C C . GLU B 1 79 ? -20.314 10.874 10.713 1 94.17 79 GLU B C 1
ATOM 3120 O O . GLU B 1 79 ? -20.734 12.033 10.711 1 94.17 79 GLU B O 1
ATOM 3125 N N . THR B 1 80 ? -20.153 10.148 11.789 1 97.04 80 THR B N 1
ATOM 3126 C CA . THR B 1 80 ? -20.423 10.741 13.094 1 97.04 80 THR B CA 1
ATOM 3127 C C . THR B 1 80 ? -19.501 11.93 13.349 1 97.04 80 THR B C 1
ATOM 3129 O O . THR B 1 80 ? -19.964 13.017 13.701 1 97.04 80 THR B O 1
ATOM 3132 N N . MET B 1 81 ? -18.182 11.714 13.117 1 96.6 81 MET B N 1
ATOM 3133 C CA . MET B 1 81 ? -17.204 12.764 13.384 1 96.6 81 MET B CA 1
ATOM 3134 C C . MET B 1 81 ? -17.406 13.948 12.443 1 96.6 81 MET B C 1
ATOM 3136 O O . MET B 1 81 ? -17.274 15.102 12.854 1 96.6 81 MET B O 1
ATOM 3140 N N . ASN B 1 82 ? -17.717 13.669 11.231 1 95.86 82 ASN B N 1
ATOM 3141 C CA . ASN B 1 82 ? -17.99 14.753 10.294 1 95.86 82 ASN B CA 1
ATOM 3142 C C . ASN B 1 82 ? -19.148 15.626 10.769 1 95.86 82 ASN B C 1
ATOM 3144 O O . ASN B 1 82 ? -19.071 16.854 10.705 1 95.86 82 ASN B O 1
ATOM 3148 N N . GLU B 1 83 ? -20.178 14.992 11.214 1 96.4 83 GLU B N 1
ATOM 3149 C CA . GLU B 1 83 ? -21.339 15.738 11.689 1 96.4 83 GLU B CA 1
ATOM 3150 C C . GLU B 1 83 ? -20.994 16.57 12.92 1 96.4 83 GLU B C 1
ATOM 3152 O O . GLU B 1 83 ? -21.379 17.738 13.015 1 96.4 83 GLU B O 1
ATOM 3157 N N . LEU B 1 84 ? -20.253 15.977 13.839 1 97.74 84 LEU B N 1
ATOM 3158 C CA . LEU B 1 84 ? -19.916 16.669 15.078 1 97.74 84 LEU B CA 1
ATOM 3159 C C . LEU B 1 84 ? -18.936 17.808 14.816 1 97.74 84 LEU B C 1
ATOM 3161 O O . LEU B 1 84 ? -19.046 18.878 15.42 1 97.74 84 LEU B O 1
ATOM 3165 N N . LEU B 1 85 ? -17.965 17.548 13.919 1 97.45 85 LEU B N 1
ATOM 3166 C CA . LEU B 1 85 ? -17.036 18.605 13.534 1 97.45 85 LEU B CA 1
ATOM 3167 C C . LEU B 1 85 ? -17.776 19.771 12.888 1 97.45 85 LEU B C 1
ATOM 3169 O O . LEU B 1 85 ? -17.463 20.934 13.152 1 97.45 85 LEU B O 1
ATOM 3173 N N . GLU B 1 86 ? -18.734 19.468 12.079 1 96.76 86 GLU B N 1
ATOM 3174 C CA . GLU B 1 86 ? -19.532 20.512 11.443 1 96.76 86 GLU B CA 1
ATOM 3175 C C . GLU B 1 86 ? -20.313 21.317 12.478 1 96.76 86 GLU B C 1
ATOM 3177 O O . GLU B 1 86 ? -20.387 22.544 12.391 1 96.76 86 GLU B O 1
ATOM 3182 N N . LYS B 1 87 ? -20.824 20.695 13.453 1 96.23 87 LYS B N 1
ATOM 3183 C CA . LYS B 1 87 ? -21.598 21.347 14.506 1 96.23 87 LYS B CA 1
ATOM 3184 C C . LYS B 1 87 ? -20.716 22.262 15.35 1 96.23 87 LYS B C 1
ATOM 3186 O O . LYS B 1 87 ? -21.121 23.373 15.7 1 96.23 87 LYS B O 1
ATOM 3191 N N . GLU B 1 88 ? -19.541 21.819 15.618 1 96.21 88 GLU B N 1
ATOM 3192 C CA . GLU B 1 88 ? -18.69 22.528 16.569 1 96.21 88 GLU B CA 1
ATOM 3193 C C . GLU B 1 88 ? -17.836 23.58 15.868 1 96.21 88 GLU B C 1
ATOM 3195 O O . GLU B 1 88 ? -17.592 24.657 16.418 1 96.21 88 GLU B O 1
ATOM 3200 N N . TYR B 1 89 ? -17.431 23.24 14.574 1 95.87 89 TYR B N 1
ATOM 3201 C CA . TYR B 1 89 ? -16.411 24.082 13.958 1 95.87 89 TYR B CA 1
ATOM 3202 C C . TYR B 1 89 ? -16.844 24.537 12.57 1 95.87 89 TYR B C 1
ATOM 3204 O O . TYR B 1 89 ? -16.051 25.117 11.824 1 95.87 89 TYR B O 1
ATOM 3212 N N . GLY B 1 90 ? -18.041 24.257 12.153 1 96.37 90 GLY B N 1
ATOM 3213 C CA . GLY B 1 90 ? -18.528 24.588 10.823 1 96.37 90 GLY B CA 1
ATOM 3214 C C . GLY B 1 90 ? -18.351 26.052 10.47 1 96.37 90 GLY B C 1
ATOM 3215 O O . GLY B 1 90 ? -18.043 26.387 9.323 1 96.37 90 GLY B O 1
ATOM 3216 N N . ASP B 1 91 ? -18.434 26.911 11.465 1 95.4 91 ASP B N 1
ATOM 3217 C CA . ASP B 1 91 ? -18.357 28.353 11.25 1 95.4 91 ASP B CA 1
ATOM 3218 C C . ASP B 1 91 ? -16.914 28.796 11.016 1 95.4 91 ASP B C 1
ATOM 3220 O O . ASP B 1 91 ? -16.67 29.905 10.535 1 95.4 91 ASP B O 1
ATOM 3224 N N . LYS B 1 92 ? -16.023 27.871 11.3 1 93.36 92 LYS B N 1
ATOM 3225 C CA . LYS B 1 92 ? -14.612 28.222 11.172 1 93.36 92 LYS B CA 1
ATOM 3226 C C . LYS B 1 92 ? -14.1 27.936 9.763 1 93.36 92 LYS B C 1
ATOM 3228 O O . LYS B 1 92 ? -13.003 28.362 9.397 1 93.36 92 LYS B O 1
ATOM 3233 N N . VAL B 1 93 ? -14.941 27.195 8.977 1 94.91 93 VAL B N 1
ATOM 3234 C CA . VAL B 1 93 ? -14.518 26.823 7.631 1 94.91 93 VAL B CA 1
ATOM 3235 C C . VAL B 1 93 ? -15.545 27.314 6.612 1 94.91 93 VAL B C 1
ATOM 3237 O O . VAL B 1 93 ? -16.574 26.67 6.399 1 94.91 93 VAL B O 1
ATOM 3240 N N . GLU B 1 94 ? -15.175 28.338 5.975 1 95.23 94 GLU B N 1
ATOM 3241 C CA . GLU B 1 94 ? -16.062 28.9 4.962 1 95.23 94 GLU B CA 1
ATOM 3242 C C . GLU B 1 94 ? -16.04 28.066 3.685 1 95.23 94 GLU B C 1
ATOM 3244 O O . GLU B 1 94 ? -14.988 27.566 3.281 1 95.23 94 GLU B O 1
ATOM 3249 N N . GLN B 1 95 ? -17.178 28.005 3.047 1 94.28 95 GLN B N 1
ATOM 3250 C CA . GLN B 1 95 ? -17.301 27.195 1.84 1 94.28 95 GLN B CA 1
ATOM 3251 C C . GLN B 1 95 ? -16.392 27.719 0.731 1 94.28 95 GLN B C 1
ATOM 3253 O O . GLN B 1 95 ? -15.857 26.94 -0.06 1 94.28 95 GLN B O 1
ATOM 3258 N N . GLU B 1 96 ? -16.265 29.004 0.709 1 95.53 96 GLU B N 1
ATOM 3259 C CA . GLU B 1 96 ? -15.412 29.606 -0.311 1 95.53 96 GLU B CA 1
ATOM 3260 C C . GLU B 1 96 ? -13.976 29.102 -0.198 1 95.53 96 GLU B C 1
ATOM 3262 O O . GLU B 1 96 ? -13.311 28.873 -1.21 1 95.53 96 GLU B O 1
ATOM 3267 N N . LYS B 1 97 ? -13.534 28.934 1.007 1 93.72 97 LYS B N 1
ATOM 3268 C CA . LYS B 1 97 ? -12.177 28.441 1.228 1 93.72 97 LYS B CA 1
ATOM 3269 C C . LYS B 1 97 ? -12.041 26.986 0.787 1 93.72 97 LYS B C 1
ATOM 3271 O O . LYS B 1 97 ? -10.994 26.581 0.28 1 93.72 97 LYS B O 1
ATOM 3276 N N . VAL B 1 98 ? -13.129 26.223 0.972 1 95.26 98 VAL B N 1
ATOM 3277 C CA . VAL B 1 98 ? -13.131 24.828 0.544 1 95.26 98 VAL B CA 1
ATOM 3278 C C . VAL B 1 98 ? -13.029 24.753 -0.977 1 95.26 98 VAL B C 1
ATOM 3280 O O . VAL B 1 98 ? -12.256 23.958 -1.516 1 95.26 98 VAL B O 1
ATOM 3283 N N . ASP B 1 99 ? -13.77 25.606 -1.623 1 95.57 99 ASP B N 1
ATOM 3284 C CA . ASP B 1 99 ? -13.753 25.638 -3.083 1 95.57 99 ASP B CA 1
ATOM 3285 C C . ASP B 1 99 ? -12.381 26.055 -3.607 1 95.57 99 ASP B C 1
ATOM 3287 O O . ASP B 1 99 ? -11.904 25.517 -4.609 1 95.57 99 ASP B O 1
ATOM 3291 N N . GLU B 1 100 ? -11.849 27.013 -2.958 1 94.67 100 GLU B N 1
ATOM 3292 C CA . GLU B 1 100 ? -10.517 27.474 -3.339 1 94.67 100 GLU B CA 1
ATOM 3293 C C . GLU B 1 100 ? -9.487 26.356 -3.206 1 94.67 100 GLU B C 1
ATOM 3295 O O . GLU B 1 100 ? -8.678 26.139 -4.111 1 94.67 100 GLU B O 1
ATOM 3300 N N . GLU B 1 101 ? -9.566 25.723 -2.053 1 92.59 101 GLU B N 1
ATOM 3301 C CA . GLU B 1 101 ? -8.641 24.614 -1.838 1 92.59 101 GLU B CA 1
ATOM 3302 C C . GLU B 1 101 ? -8.87 23.499 -2.854 1 92.59 101 GLU B C 1
ATOM 3304 O O . GLU B 1 101 ? -7.916 22.874 -3.323 1 92.59 101 GLU B O 1
ATOM 3309 N N . PHE B 1 102 ? -10.134 23.223 -3.154 1 93.99 102 PHE B N 1
ATOM 3310 C CA . PHE B 1 102 ? -10.482 22.228 -4.162 1 93.99 102 PHE B CA 1
ATOM 3311 C C . PHE B 1 102 ? -9.863 22.583 -5.509 1 93.99 102 PHE B C 1
ATOM 3313 O O . PHE B 1 102 ? -9.24 21.737 -6.154 1 93.99 102 PHE B O 1
ATOM 3320 N N . SER B 1 103 ? -10.011 23.82 -5.885 1 93.54 103 SER B N 1
ATOM 3321 C CA . SER B 1 103 ? -9.495 24.28 -7.17 1 93.54 103 SER B CA 1
ATOM 3322 C C . SER B 1 103 ? -7.974 24.179 -7.223 1 93.54 103 SER B C 1
ATOM 3324 O O . SER B 1 103 ? -7.41 23.752 -8.232 1 93.54 103 SER B O 1
ATOM 3326 N N . LYS B 1 104 ? -7.352 24.552 -6.198 1 92.25 104 LYS B N 1
ATOM 3327 C CA . LYS B 1 104 ? -5.897 24.459 -6.119 1 92.25 104 LYS B CA 1
ATOM 3328 C C . LYS B 1 104 ? -5.43 23.014 -6.273 1 92.25 104 LYS B C 1
ATOM 3330 O O . LYS B 1 104 ? -4.437 22.746 -6.953 1 92.25 104 LYS B O 1
ATOM 3335 N N . THR B 1 105 ? -6.169 22.123 -5.688 1 92.15 105 THR B N 1
ATOM 3336 C CA . THR B 1 105 ? -5.814 20.71 -5.763 1 92.15 105 THR B CA 1
ATOM 3337 C C . THR B 1 105 ? -6.024 20.174 -7.176 1 92.15 105 THR B C 1
ATOM 3339 O O . THR B 1 105 ? -5.184 19.438 -7.698 1 92.15 105 THR B O 1
ATOM 3342 N N . GLU B 1 106 ? -7.152 20.522 -7.701 1 91.83 106 GLU B N 1
ATOM 3343 C CA . GLU B 1 106 ? -7.478 20.081 -9.054 1 91.83 106 GLU B CA 1
ATOM 3344 C C . GLU B 1 106 ? -6.435 20.563 -10.058 1 91.83 106 GLU B C 1
ATOM 3346 O O . GLU B 1 106 ? -6.071 19.832 -10.982 1 91.83 106 GLU B O 1
ATOM 3351 N N . GLU B 1 107 ? -5.893 21.761 -9.815 1 91.93 107 GLU B N 1
ATOM 3352 C CA . GLU B 1 107 ? -4.956 22.391 -10.741 1 91.93 107 GLU B CA 1
ATOM 3353 C C . GLU B 1 107 ? -3.605 21.681 -10.727 1 91.93 107 GLU B C 1
ATOM 3355 O O . GLU B 1 107 ? -2.788 21.872 -11.63 1 91.93 107 GLU B O 1
ATOM 3360 N N . GLN B 1 108 ? -3.407 20.958 -9.77 1 87.57 108 GLN B N 1
ATOM 3361 C CA . GLN B 1 108 ? -2.141 20.24 -9.669 1 87.57 108 GLN B CA 1
ATOM 3362 C C . GLN B 1 108 ? -2.111 19.043 -10.615 1 87.57 108 GLN B C 1
ATOM 3364 O O . GLN B 1 108 ? -1.061 18.427 -10.812 1 87.57 108 GLN B O 1
ATOM 3369 N N . PHE B 1 109 ? -3.264 18.749 -11.091 1 89.24 109 PHE B N 1
ATOM 3370 C CA . PHE B 1 109 ? -3.368 17.64 -12.032 1 89.24 109 PHE B CA 1
ATOM 3371 C C . PHE B 1 109 ? -3.454 18.152 -13.465 1 89.24 109 PHE B C 1
ATOM 3373 O O . PHE B 1 109 ? -3.858 19.293 -13.699 1 89.24 109 PHE B O 1
ATOM 3380 N N . ASN B 1 110 ? -3.031 17.289 -14.378 1 88.44 110 ASN B N 1
ATOM 3381 C CA . ASN B 1 110 ? -2.919 17.699 -15.774 1 88.44 110 ASN B CA 1
ATOM 3382 C C . ASN B 1 110 ? -4.288 17.809 -16.438 1 88.44 110 ASN B C 1
ATOM 3384 O O . ASN B 1 110 ? -4.426 18.443 -17.485 1 88.44 110 ASN B O 1
ATOM 3388 N N . SER B 1 111 ? -5.24 16.985 -15.965 1 90.38 111 SER B N 1
ATOM 3389 C CA . SER B 1 111 ? -6.581 16.988 -16.541 1 90.38 111 SER B CA 1
ATOM 3390 C C . SER B 1 111 ? -7.631 16.62 -15.499 1 90.38 111 SER B C 1
ATOM 3392 O O . SER B 1 111 ? -7.298 16.101 -14.431 1 90.38 111 SER B O 1
ATOM 3394 N N . LYS B 1 112 ? -8.874 16.931 -15.918 1 89 112 LYS B N 1
ATOM 3395 C CA . LYS B 1 112 ? -9.99 16.572 -15.048 1 89 112 LYS B CA 1
ATOM 3396 C C . LYS B 1 112 ? -10.107 15.057 -14.901 1 89 112 LYS B C 1
ATOM 3398 O O . LYS B 1 112 ? -10.435 14.556 -13.824 1 89 112 LYS B O 1
ATOM 3403 N N . GLU B 1 113 ? -9.753 14.419 -15.919 1 87.12 113 GLU B N 1
ATOM 3404 C CA . GLU B 1 113 ? -9.81 12.96 -15.917 1 87.12 113 GLU B CA 1
ATOM 3405 C C . GLU B 1 113 ? -8.774 12.368 -14.966 1 87.12 113 GLU B C 1
ATOM 3407 O O . GLU B 1 113 ? -9.07 11.429 -14.224 1 87.12 113 GLU B O 1
ATOM 3412 N N . GLU B 1 114 ? -7.654 12.902 -15.062 1 86.66 114 GLU B N 1
ATOM 3413 C CA . GLU B 1 114 ? -6.59 12.448 -14.171 1 86.66 114 GLU B CA 1
ATOM 3414 C C . GLU B 1 114 ? -6.949 12.699 -12.709 1 86.66 114 GLU B C 1
ATOM 3416 O O . GLU B 1 114 ? -6.672 11.865 -11.845 1 86.66 114 GLU B O 1
ATOM 3421 N N . PHE B 1 115 ? -7.509 13.877 -12.546 1 89.5 115 PHE B N 1
ATOM 3422 C CA . PHE B 1 115 ? -7.946 14.224 -11.199 1 89.5 115 PHE B CA 1
ATOM 3423 C C . PHE B 1 115 ? -9.005 13.246 -10.705 1 89.5 115 PHE B C 1
ATOM 3425 O O . PHE B 1 115 ? -8.925 12.753 -9.577 1 89.5 115 PHE B O 1
ATOM 3432 N N . GLU B 1 116 ? -9.907 12.836 -11.481 1 87.6 116 GLU B N 1
ATOM 3433 C CA . GLU B 1 116 ? -10.968 11.898 -11.126 1 87.6 116 GLU B CA 1
ATOM 3434 C C . GLU B 1 116 ? -10.406 10.504 -10.861 1 87.6 116 GLU B C 1
ATOM 3436 O O . GLU B 1 116 ? -10.863 9.807 -9.952 1 87.6 116 GLU B O 1
ATOM 3441 N N . GLN B 1 117 ? -9.473 10.167 -11.591 1 80.9 117 GLN B N 1
ATOM 3442 C CA . GLN B 1 117 ? -8.836 8.87 -11.388 1 80.9 117 GLN B CA 1
ATOM 3443 C C . GLN B 1 117 ? -8.114 8.817 -10.045 1 80.9 117 GLN B C 1
ATOM 3445 O O . GLN B 1 117 ? -8.17 7.804 -9.343 1 80.9 117 GLN B O 1
ATOM 3450 N N . ALA B 1 118 ? -7.535 9.93 -9.778 1 81.91 118 ALA B N 1
ATOM 3451 C CA . ALA B 1 118 ? -6.839 10.013 -8.497 1 81.91 118 ALA B CA 1
ATOM 3452 C C . ALA B 1 118 ? -7.821 9.912 -7.333 1 81.91 118 ALA B C 1
ATOM 3454 O O . ALA B 1 118 ? -7.534 9.263 -6.324 1 81.91 118 ALA B O 1
ATOM 3455 N N . ILE B 1 119 ? -8.953 10.498 -7.47 1 86.44 119 ILE B N 1
ATOM 3456 C CA . ILE B 1 119 ? -9.996 10.474 -6.451 1 86.44 119 ILE B CA 1
ATOM 3457 C C . ILE B 1 119 ? -10.494 9.044 -6.256 1 86.44 119 ILE B C 1
ATOM 3459 O O . ILE B 1 119 ? -10.648 8.583 -5.123 1 86.44 119 ILE B O 1
ATOM 3463 N N . GLN B 1 120 ? -10.568 8.356 -7.339 1 76.69 120 GLN B N 1
ATOM 3464 C CA . GLN B 1 120 ? -11.027 6.972 -7.279 1 76.69 120 GLN B CA 1
ATOM 3465 C C . GLN B 1 120 ? -9.976 6.072 -6.635 1 76.69 120 GLN B C 1
ATOM 3467 O O . GLN B 1 120 ? -10.308 5.198 -5.831 1 76.69 120 GLN B O 1
ATOM 3472 N N . GLN B 1 121 ? -8.782 6.342 -6.978 1 75.15 121 GLN B N 1
ATOM 3473 C CA . GLN B 1 121 ? -7.687 5.554 -6.423 1 75.15 121 GLN B CA 1
ATOM 3474 C C . GLN B 1 121 ? -7.576 5.752 -4.914 1 75.15 121 GLN B C 1
ATOM 3476 O O . GLN B 1 121 ? -7.133 4.854 -4.195 1 75.15 121 GLN B O 1
ATOM 3481 N N . ALA B 1 122 ? -8.087 6.913 -4.616 1 76.49 122 ALA B N 1
ATOM 3482 C CA . ALA B 1 122 ? -8.072 7.215 -3.187 1 76.49 122 ALA B CA 1
ATOM 3483 C C . ALA B 1 122 ? -9.286 6.613 -2.486 1 76.49 122 ALA B C 1
ATOM 3485 O O . ALA B 1 122 ? -9.448 6.764 -1.273 1 76.49 122 ALA B O 1
ATOM 3486 N N . GLY B 1 123 ? -10.077 5.932 -3.241 1 71.99 123 GLY B N 1
ATOM 3487 C CA . GLY B 1 123 ? -11.196 5.212 -2.655 1 71.99 123 GLY B CA 1
ATOM 3488 C C . GLY B 1 123 ? -12.466 6.039 -2.584 1 71.99 123 GLY B C 1
ATOM 3489 O O . GLY B 1 123 ? -13.392 5.701 -1.844 1 71.99 123 GLY B O 1
ATOM 3490 N N . MET B 1 124 ? -12.426 7.161 -3.307 1 81.32 124 MET B N 1
ATOM 3491 C CA . MET B 1 124 ? -13.614 8.011 -3.324 1 81.32 124 MET B CA 1
ATOM 3492 C C . MET B 1 124 ? -14.374 7.857 -4.637 1 81.32 124 MET B C 1
ATOM 3494 O O . MET B 1 124 ? -13.787 7.503 -5.661 1 81.32 124 MET B O 1
ATOM 3498 N N . THR B 1 125 ? -15.671 8.168 -4.602 1 76.62 125 THR B N 1
ATOM 3499 C CA . THR B 1 125 ? -16.536 7.84 -5.73 1 76.62 125 THR B CA 1
ATOM 3500 C C . THR B 1 125 ? -16.555 8.979 -6.746 1 76.62 125 THR B C 1
ATOM 3502 O O . THR B 1 125 ? -16.726 8.746 -7.944 1 76.62 125 THR B O 1
ATOM 3505 N N . ASN B 1 126 ? -16.516 10.192 -6.18 1 84.5 126 ASN B N 1
ATOM 3506 C CA . ASN B 1 126 ? -16.657 11.339 -7.07 1 84.5 126 ASN B CA 1
ATOM 3507 C C . ASN B 1 126 ? -16.077 12.606 -6.448 1 84.5 126 ASN B C 1
ATOM 3509 O O . ASN B 1 126 ? -15.567 12.575 -5.327 1 84.5 126 ASN B O 1
ATOM 3513 N N . THR B 1 127 ? -16.215 13.693 -7.155 1 88.82 127 THR B N 1
ATOM 3514 C CA . THR B 1 127 ? -15.645 14.971 -6.743 1 88.82 127 THR B CA 1
ATOM 3515 C C . THR B 1 127 ? -16.403 15.543 -5.549 1 88.82 127 THR B C 1
ATOM 3517 O O . THR B 1 127 ? -15.825 16.246 -4.718 1 88.82 127 THR B O 1
ATOM 3520 N N . ASP B 1 128 ? -17.635 15.202 -5.446 1 88.51 128 ASP B N 1
ATOM 3521 C CA . ASP B 1 128 ? -18.41 15.673 -4.302 1 88.51 128 ASP B CA 1
ATOM 3522 C C . ASP B 1 128 ? -17.907 15.049 -3.003 1 88.51 128 ASP B C 1
ATOM 3524 O O . ASP B 1 128 ? -17.786 15.734 -1.985 1 88.51 128 ASP B O 1
ATOM 3528 N N . GLU B 1 129 ? -17.643 13.784 -3.125 1 86.55 129 GLU B N 1
ATOM 3529 C CA . GLU B 1 129 ? -17.093 13.107 -1.955 1 86.55 129 GLU B CA 1
ATOM 3530 C C . GLU B 1 129 ? -15.734 13.684 -1.571 1 86.55 129 GLU B C 1
ATOM 3532 O O . GLU B 1 129 ? -15.413 13.796 -0.386 1 86.55 129 GLU B O 1
ATOM 3537 N N . PHE B 1 130 ? -14.929 14.008 -2.56 1 89.8 130 PHE B N 1
ATOM 3538 C CA . PHE B 1 130 ? -13.629 14.612 -2.295 1 89.8 130 PHE B CA 1
ATOM 3539 C C . PHE B 1 130 ? -13.789 15.956 -1.595 1 89.8 130 PHE B C 1
ATOM 3541 O O . PHE B 1 130 ? -13.073 16.252 -0.636 1 89.8 130 PHE B O 1
ATOM 3548 N N . LYS B 1 131 ? -14.692 16.767 -2.033 1 93.35 131 LYS B N 1
ATOM 3549 C CA . LYS B 1 131 ? -14.941 18.072 -1.426 1 93.35 131 LYS B CA 1
ATOM 3550 C C . LYS B 1 131 ? -15.369 17.927 0.032 1 93.35 131 LYS B C 1
ATOM 3552 O O . LYS B 1 131 ? -14.94 18.701 0.89 1 93.35 131 LYS B O 1
ATOM 3557 N N . GLU B 1 132 ? -16.207 16.939 0.254 1 90.86 132 GLU B N 1
ATOM 3558 C CA . GLU B 1 132 ? -16.634 16.677 1.625 1 90.86 132 GLU B CA 1
ATOM 3559 C C . GLU B 1 132 ? -15.454 16.265 2.501 1 90.86 132 GLU B C 1
ATOM 3561 O O . GLU B 1 132 ? -15.351 16.693 3.653 1 90.86 132 GLU B O 1
ATOM 3566 N N . ALA B 1 133 ? -14.651 15.443 1.924 1 90.7 133 ALA B N 1
ATOM 3567 C CA . ALA B 1 133 ? -13.465 15.006 2.655 1 90.7 133 ALA B CA 1
ATOM 3568 C C . ALA B 1 133 ? -12.53 16.179 2.935 1 90.7 133 ALA B C 1
ATOM 3570 O O . ALA B 1 133 ? -11.961 16.281 4.025 1 90.7 133 ALA B O 1
ATOM 3571 N N . LEU B 1 134 ? -12.401 17.019 1.957 1 93.19 134 LEU B N 1
ATOM 3572 C CA . LEU B 1 134 ? -11.585 18.219 2.098 1 93.19 134 LEU B CA 1
ATOM 3573 C C . LEU B 1 134 ? -12.115 19.11 3.216 1 93.19 134 LEU B C 1
ATOM 3575 O O . LEU B 1 134 ? -11.349 19.572 4.064 1 93.19 134 LEU B O 1
ATOM 3579 N N . ARG B 1 135 ? -13.408 19.385 3.189 1 95.63 135 ARG B N 1
ATOM 3580 C CA . ARG B 1 135 ? -14.003 20.193 4.249 1 95.63 135 ARG B CA 1
ATOM 3581 C C . ARG B 1 135 ? -13.787 19.549 5.614 1 95.63 135 ARG B C 1
ATOM 3583 O O . ARG B 1 135 ? -13.459 20.235 6.585 1 95.63 135 ARG B O 1
ATOM 3590 N N . GLY B 1 136 ? -13.963 18.204 5.703 1 94.74 136 GLY B N 1
ATOM 3591 C CA . GLY B 1 136 ? -13.715 17.502 6.952 1 94.74 136 GLY B CA 1
ATOM 3592 C C . GLY B 1 136 ? -12.308 17.704 7.48 1 94.74 136 GLY B C 1
ATOM 3593 O O . GLY B 1 136 ? -12.116 17.949 8.673 1 94.74 136 GLY B O 1
ATOM 3594 N N . GLN B 1 137 ? -11.378 17.645 6.602 1 93.43 137 GLN B N 1
ATOM 3595 C CA . GLN B 1 137 ? -9.987 17.84 6.995 1 93.43 137 GLN B CA 1
ATOM 3596 C C . GLN B 1 137 ? -9.75 19.263 7.493 1 93.43 137 GLN B C 1
ATOM 3598 O O . GLN B 1 137 ? -9.035 19.472 8.475 1 93.43 137 GLN B O 1
ATOM 3603 N N . MET B 1 138 ? -10.337 20.216 6.794 1 93.91 138 MET B N 1
ATOM 3604 C CA . MET B 1 138 ? -10.186 21.615 7.184 1 93.91 138 MET B CA 1
ATOM 3605 C C . MET B 1 138 ? -10.835 21.875 8.539 1 93.91 138 MET B C 1
ATOM 3607 O O . MET B 1 138 ? -10.342 22.69 9.322 1 93.91 138 MET B O 1
ATOM 3611 N N . LEU B 1 139 ? -11.926 21.165 8.819 1 96.16 139 LEU B N 1
ATOM 3612 C CA . LEU B 1 139 ? -12.567 21.274 10.125 1 96.16 139 LEU B CA 1
ATOM 3613 C C . LEU B 1 139 ? -11.666 20.712 11.22 1 96.16 139 LEU B C 1
ATOM 3615 O O . LEU B 1 139 ? -11.56 21.294 12.302 1 96.16 139 LEU B O 1
ATOM 3619 N N . VAL B 1 140 ? -11.002 19.6 10.925 1 95.75 140 VAL B N 1
ATOM 3620 C CA . VAL B 1 140 ? -10.068 19.018 11.883 1 95.75 140 VAL B CA 1
ATOM 3621 C C . VAL B 1 140 ? -8.919 19.99 12.14 1 95.75 140 VAL B C 1
ATOM 3623 O O . VAL B 1 140 ? -8.52 20.2 13.288 1 95.75 140 VAL B O 1
ATOM 3626 N N . ASP B 1 141 ? -8.441 20.601 11.075 1 92.5 141 ASP B N 1
ATOM 3627 C CA . ASP B 1 141 ? -7.351 21.561 11.208 1 92.5 141 ASP B CA 1
ATOM 3628 C C . ASP B 1 141 ? -7.777 22.762 12.05 1 92.5 141 ASP B C 1
ATOM 3630 O O . ASP B 1 141 ? -7.002 23.258 12.871 1 92.5 141 ASP B O 1
ATOM 3634 N N . ALA B 1 142 ? -8.994 23.221 11.787 1 92.6 142 ALA B N 1
ATOM 3635 C CA . ALA B 1 142 ? -9.53 24.321 12.585 1 92.6 142 ALA B CA 1
ATOM 3636 C C . ALA B 1 142 ? -9.632 23.932 14.057 1 92.6 142 ALA B C 1
ATOM 3638 O O . ALA B 1 142 ? -9.292 24.724 14.939 1 92.6 142 ALA B O 1
ATOM 3639 N N . ALA B 1 143 ? -10.05 22.707 14.316 1 94.97 143 ALA B N 1
ATOM 3640 C CA . ALA B 1 143 ? -10.158 22.21 15.686 1 94.97 143 ALA B CA 1
ATOM 3641 C C . ALA B 1 143 ? -8.788 22.147 16.356 1 94.97 143 ALA B C 1
ATOM 3643 O O . ALA B 1 143 ? -8.633 22.565 17.506 1 94.97 143 ALA B O 1
ATOM 3644 N N . LYS B 1 144 ? -7.826 21.649 15.636 1 94.31 144 LYS B N 1
ATOM 3645 C CA . LYS B 1 144 ? -6.469 21.549 16.166 1 94.31 144 LYS B CA 1
ATOM 3646 C C . LYS B 1 144 ? -5.908 22.928 16.503 1 94.31 144 LYS B C 1
ATOM 3648 O O . LYS B 1 144 ? -5.233 23.097 17.52 1 94.31 144 LYS B O 1
ATOM 3653 N N . SER B 1 145 ? -6.189 23.87 15.606 1 90.4 145 SER B N 1
ATOM 3654 C CA . SER B 1 145 ? -5.688 25.224 15.814 1 90.4 145 SER B CA 1
ATOM 3655 C C . SER B 1 145 ? -6.239 25.827 17.102 1 90.4 145 SER B C 1
ATOM 3657 O O . SER B 1 145 ? -5.579 26.649 17.741 1 90.4 145 SER B O 1
ATOM 3659 N N . GLU B 1 146 ? -7.363 25.352 17.475 1 89.05 146 GLU B N 1
ATOM 3660 C CA . GLU B 1 146 ? -7.984 25.886 18.683 1 89.05 146 GLU B CA 1
ATOM 3661 C C . GLU B 1 146 ? -7.375 25.265 19.937 1 89.05 146 GLU B C 1
ATOM 3663 O O . GLU B 1 146 ? -7.525 25.802 21.037 1 89.05 146 GLU B O 1
ATOM 3668 N N . LEU B 1 147 ? -6.737 24.185 19.685 1 88.75 147 LEU B N 1
ATOM 3669 C CA . LEU B 1 147 ? -6.17 23.491 20.836 1 88.75 147 LEU B CA 1
ATOM 3670 C C . LEU B 1 147 ? -4.756 23.983 21.125 1 88.75 147 LEU B C 1
ATOM 3672 O O . LEU B 1 147 ? -4.169 23.63 22.15 1 88.75 147 LEU B O 1
ATOM 3676 N N . VAL B 1 148 ? -4.228 24.777 20.238 1 89.71 148 VAL B N 1
ATOM 3677 C CA . VAL B 1 148 ? -2.846 25.205 20.428 1 89.71 148 VAL B CA 1
ATOM 3678 C C . VAL B 1 148 ? -2.802 26.708 20.692 1 89.71 148 VAL B C 1
ATOM 3680 O O . VAL B 1 148 ? -3.614 27.463 20.153 1 89.71 148 VAL B O 1
ATOM 3683 N N . GLU B 1 149 ? -2.002 27.127 21.573 1 88.99 149 GLU B N 1
ATOM 3684 C CA . GLU B 1 149 ? -1.761 28.533 21.886 1 88.99 149 GLU B CA 1
ATOM 3685 C C . GLU B 1 149 ? -0.346 28.95 21.496 1 88.99 149 GLU B C 1
ATOM 3687 O O . GLU B 1 149 ? 0.616 28.225 21.761 1 88.99 149 GLU B O 1
ATOM 3692 N N . VAL B 1 150 ? -0.36 30.014 20.675 1 91.49 150 VAL B N 1
ATOM 3693 C CA . VAL B 1 150 ? 0.928 30.616 20.347 1 91.49 150 VAL B CA 1
ATOM 3694 C C . VAL B 1 150 ? 1.155 31.853 21.214 1 91.49 150 VAL B C 1
ATOM 3696 O O . VAL B 1 150 ? 0.44 32.85 21.084 1 91.49 150 VAL B O 1
ATOM 3699 N N . THR B 1 151 ? 2.221 31.809 22.011 1 93.17 151 THR B N 1
ATOM 3700 C CA . THR B 1 151 ? 2.501 32.92 22.914 1 93.17 151 THR B CA 1
ATOM 3701 C C . THR B 1 151 ? 3.482 33.9 22.279 1 93.17 151 THR B C 1
ATOM 3703 O O . THR B 1 151 ? 4.118 33.585 21.271 1 93.17 151 THR B O 1
ATOM 3706 N N . ASP B 1 152 ? 3.509 35.022 22.872 1 92.99 152 ASP B N 1
ATOM 3707 C CA . ASP B 1 152 ? 4.488 36.005 22.417 1 92.99 152 ASP B CA 1
ATOM 3708 C C . ASP B 1 152 ? 5.912 35.479 22.582 1 92.99 152 ASP B C 1
ATOM 3710 O O . ASP B 1 152 ? 6.788 35.778 21.768 1 92.99 152 ASP B O 1
ATOM 3714 N N . GLU B 1 153 ? 6.054 34.716 23.598 1 93.51 153 GLU B N 1
ATOM 3715 C CA . GLU B 1 153 ? 7.36 34.106 23.829 1 93.51 153 GLU B CA 1
ATOM 3716 C C . GLU B 1 153 ? 7.743 33.173 22.684 1 93.51 153 GLU B C 1
ATOM 3718 O O . GLU B 1 153 ? 8.902 33.138 22.265 1 93.51 153 GLU B O 1
ATOM 3723 N N . ASP B 1 154 ? 6.764 32.442 22.202 1 93.7 154 ASP B N 1
ATOM 3724 C CA . ASP B 1 154 ? 6.998 31.562 21.061 1 93.7 154 ASP B CA 1
ATOM 3725 C C . ASP B 1 154 ? 7.448 32.358 19.838 1 93.7 154 ASP B C 1
ATOM 3727 O O . ASP B 1 154 ? 8.375 31.952 19.133 1 93.7 154 ASP B O 1
ATOM 3731 N N . ILE B 1 155 ? 6.812 33.447 19.619 1 93.88 155 ILE B N 1
ATOM 3732 C CA . ILE B 1 155 ? 7.067 34.277 18.447 1 93.88 155 ILE B CA 1
ATOM 3733 C C . ILE B 1 155 ? 8.465 34.883 18.538 1 93.88 155 ILE B C 1
ATOM 3735 O O . ILE B 1 155 ? 9.223 34.861 17.565 1 93.88 155 ILE B O 1
ATOM 3739 N N . GLU B 1 156 ? 8.8 35.363 19.712 1 92.43 156 GLU B N 1
ATOM 3740 C CA . GLU B 1 156 ? 10.112 35.97 19.917 1 92.43 156 GLU B CA 1
ATOM 3741 C C . GLU B 1 156 ? 11.229 34.948 19.728 1 92.43 156 GLU B C 1
ATOM 3743 O O . GLU B 1 156 ? 12.259 35.252 19.122 1 92.43 156 GLU B O 1
ATOM 3748 N N . ALA B 1 157 ? 10.988 33.806 20.19 1 88.49 157 ALA B N 1
ATOM 3749 C CA . ALA B 1 157 ? 11.991 32.752 20.061 1 88.49 157 ALA B CA 1
ATOM 3750 C C . ALA B 1 157 ? 12.198 32.368 18.599 1 88.49 157 ALA B C 1
ATOM 3752 O O . ALA B 1 157 ? 13.334 32.203 18.149 1 88.49 157 ALA B O 1
ATOM 3753 N N . GLN B 1 158 ? 11.094 32.23 17.949 1 89.22 158 GLN B N 1
ATOM 3754 C CA . GLN B 1 158 ? 11.182 31.888 16.533 1 89.22 158 GLN B CA 1
ATOM 3755 C C . GLN B 1 158 ? 11.818 33.021 15.732 1 89.22 158 GLN B C 1
ATOM 3757 O O . GLN B 1 158 ? 12.605 32.775 14.815 1 89.22 158 GLN B O 1
ATOM 3762 N N . PHE B 1 159 ? 11.508 34.191 15.999 1 90.97 159 PHE B N 1
ATOM 3763 C CA . PHE B 1 159 ? 12.095 35.353 15.344 1 90.97 159 PHE B CA 1
ATOM 3764 C C . PHE B 1 159 ? 13.602 35.397 15.566 1 90.97 159 PHE B C 1
ATOM 3766 O O . PHE B 1 159 ? 14.362 35.697 14.643 1 90.97 159 PHE B O 1
ATOM 3773 N N . ALA B 1 160 ? 14.021 35.083 16.764 1 87.03 160 ALA B N 1
ATOM 3774 C CA . ALA B 1 160 ? 15.443 35.098 17.094 1 87.03 160 ALA B CA 1
ATOM 3775 C C . ALA B 1 160 ? 16.218 34.108 16.227 1 87.03 160 ALA B C 1
ATOM 3777 O O . ALA B 1 160 ? 17.339 34.393 15.8 1 87.03 160 ALA B O 1
ATOM 3778 N N . LYS B 1 161 ? 15.566 33.057 15.934 1 84.22 161 LYS B N 1
ATOM 3779 C CA . LYS B 1 161 ? 16.2 32.045 15.095 1 84.22 161 LYS B CA 1
ATOM 3780 C C . LYS B 1 161 ? 16.225 32.481 13.632 1 84.22 161 LYS B C 1
ATOM 3782 O O . LYS B 1 161 ? 17.227 32.293 12.94 1 84.22 161 LYS B O 1
ATOM 3787 N N . GLU B 1 162 ? 15.191 33.047 13.231 1 87.35 162 GLU B N 1
ATOM 3788 C CA . GLU B 1 162 ? 15.066 33.396 11.819 1 87.35 162 GLU B CA 1
ATOM 3789 C C . GLU B 1 162 ? 15.871 34.649 11.487 1 87.35 162 GLU B C 1
ATOM 3791 O O . GLU B 1 162 ? 16.213 34.885 10.326 1 87.35 162 GLU B O 1
ATOM 3796 N N . ASN B 1 163 ? 16.117 35.412 12.479 1 90.81 163 ASN B N 1
ATOM 3797 C CA . ASN B 1 163 ? 16.79 36.689 12.267 1 90.81 163 ASN B CA 1
ATOM 3798 C C . ASN B 1 163 ? 18.307 36.528 12.254 1 90.81 163 ASN B C 1
ATOM 3800 O O . ASN B 1 163 ? 19.041 37.517 12.304 1 90.81 163 ASN B O 1
ATOM 3804 N N . VAL B 1 164 ? 18.765 35.276 12.238 1 91.77 164 VAL B N 1
ATOM 3805 C CA . VAL B 1 164 ? 20.204 35.037 12.271 1 91.77 164 VAL B CA 1
ATOM 3806 C C . VAL B 1 164 ? 20.618 34.205 11.059 1 91.77 164 VAL B C 1
ATOM 3808 O O . VAL B 1 164 ? 19.855 33.356 10.592 1 91.77 164 VAL B O 1
ATOM 3811 N N . GLU B 1 165 ? 21.651 34.535 10.473 1 93.86 165 GLU B N 1
ATOM 3812 C CA . GLU B 1 165 ? 22.349 33.718 9.485 1 93.86 165 GLU B CA 1
ATOM 3813 C C . GLU B 1 165 ? 23.712 33.268 10.003 1 93.86 165 GLU B C 1
ATOM 3815 O O . GLU B 1 165 ? 24.408 34.03 10.677 1 93.86 165 GLU B O 1
ATOM 3820 N N . VAL B 1 166 ? 23.994 32.064 9.682 1 94.9 166 VAL B N 1
ATOM 3821 C CA . VAL B 1 166 ? 25.287 31.557 10.13 1 94.9 166 VAL B CA 1
ATOM 3822 C C . VAL B 1 166 ? 26.102 31.084 8.928 1 94.9 166 VAL B C 1
ATOM 3824 O O . VAL B 1 166 ? 25.54 30.617 7.934 1 94.9 166 VAL B O 1
ATOM 3827 N N . LYS B 1 167 ? 27.306 31.36 8.937 1 96.16 167 LYS B N 1
ATOM 3828 C CA . LYS B 1 167 ? 28.277 30.77 8.019 1 96.16 167 LYS B CA 1
ATOM 3829 C C . LYS B 1 167 ? 28.997 29.59 8.665 1 96.16 167 LYS B C 1
ATOM 3831 O O . LYS B 1 167 ? 29.571 29.724 9.748 1 96.16 167 LYS B O 1
ATOM 3836 N N . ALA B 1 168 ? 28.868 28.448 8.026 1 96.62 168 ALA B N 1
ATOM 3837 C CA . ALA B 1 168 ? 29.478 27.277 8.65 1 96.62 168 ALA B CA 1
ATOM 3838 C C . ALA B 1 168 ? 30.162 26.395 7.609 1 96.62 168 ALA B C 1
ATOM 3840 O O . ALA B 1 168 ? 29.881 26.503 6.413 1 96.62 168 ALA B O 1
ATOM 3841 N N . SER B 1 169 ? 31.138 25.717 8.062 1 97.26 169 SER B N 1
ATOM 3842 C CA . SER B 1 169 ? 31.787 24.631 7.334 1 97.26 169 SER B CA 1
ATOM 3843 C C . SER B 1 169 ? 31.54 23.287 8.011 1 97.26 169 SER B C 1
ATOM 3845 O O . SER B 1 169 ? 31.328 23.226 9.224 1 97.26 169 SER B O 1
ATOM 3847 N N . HIS B 1 170 ? 31.445 22.278 7.142 1 98.04 170 HIS B N 1
ATOM 3848 C CA . HIS B 1 170 ? 31.266 20.983 7.788 1 98.04 170 HIS B CA 1
ATOM 3849 C C . HIS B 1 170 ? 32.062 19.896 7.073 1 98.04 170 HIS B C 1
ATOM 3851 O O . HIS B 1 170 ? 32.481 20.08 5.927 1 98.04 170 HIS B O 1
ATOM 3857 N N . ILE B 1 171 ? 32.427 18.875 7.777 1 97.24 171 ILE B N 1
ATOM 3858 C CA . ILE B 1 171 ? 32.987 17.627 7.269 1 97.24 171 ILE B CA 1
ATOM 3859 C C . ILE B 1 171 ? 32.024 16.476 7.551 1 97.24 171 ILE B C 1
ATOM 3861 O O . ILE B 1 171 ? 31.637 16.25 8.7 1 97.24 171 ILE B O 1
ATOM 3865 N N . LEU B 1 172 ? 31.566 15.839 6.489 1 97.57 172 LEU B N 1
ATOM 3866 C CA . LEU B 1 172 ? 30.625 14.73 6.609 1 97.57 172 LEU B CA 1
ATOM 3867 C C . LEU B 1 172 ? 31.342 13.391 6.468 1 97.57 172 LEU B C 1
ATOM 3869 O O . LEU B 1 172 ? 32.124 13.196 5.535 1 97.57 172 LEU B O 1
ATOM 3873 N N . VAL B 1 173 ? 31.043 12.511 7.424 1 95.95 173 VAL B N 1
ATOM 3874 C CA . VAL B 1 173 ? 31.621 11.174 7.344 1 95.95 173 VAL B CA 1
ATOM 3875 C C . VAL B 1 173 ? 30.564 10.131 7.698 1 95.95 173 VAL B C 1
ATOM 3877 O O . VAL B 1 173 ? 29.501 10.47 8.225 1 95.95 173 VAL B O 1
ATOM 3880 N N . GLU B 1 174 ? 30.818 8.997 7.481 1 92.74 174 GLU B N 1
ATOM 3881 C CA . GLU B 1 174 ? 29.824 7.935 7.61 1 92.74 174 GLU B CA 1
ATOM 3882 C C . GLU B 1 174 ? 29.71 7.457 9.055 1 92.74 174 GLU B C 1
ATOM 3884 O O . GLU B 1 174 ? 28.632 7.059 9.499 1 92.74 174 GLU B O 1
ATOM 3889 N N . THR B 1 175 ? 30.851 7.488 9.773 1 93.27 175 THR B N 1
ATOM 3890 C CA . THR B 1 175 ? 30.831 6.896 11.106 1 93.27 175 THR B CA 1
ATOM 3891 C C . THR B 1 175 ? 31.229 7.925 12.16 1 93.27 175 THR B C 1
ATOM 3893 O O . THR B 1 175 ? 31.907 8.907 11.852 1 93.27 175 THR B O 1
ATOM 3896 N N . GLU B 1 176 ? 30.791 7.655 13.353 1 95.28 176 GLU B N 1
ATOM 3897 C CA . GLU B 1 176 ? 31.129 8.53 14.471 1 95.28 176 GLU B CA 1
ATOM 3898 C C . GLU B 1 176 ? 32.628 8.508 14.756 1 95.28 176 GLU B C 1
ATOM 3900 O O . GLU B 1 176 ? 33.212 9.53 15.121 1 95.28 176 GLU B O 1
ATOM 3905 N N . GLU B 1 177 ? 33.186 7.337 14.585 1 94.53 177 GLU B N 1
ATOM 3906 C CA . GLU B 1 177 ? 34.617 7.176 14.824 1 94.53 177 GLU B CA 1
ATOM 3907 C C . GLU B 1 177 ? 35.435 8.08 13.905 1 94.53 177 GLU B C 1
ATOM 3909 O O . GLU B 1 177 ? 36.4 8.708 14.343 1 94.53 177 GLU B O 1
ATOM 3914 N N . GLU B 1 178 ? 35.048 8.102 12.717 1 95.64 178 GLU B N 1
ATOM 3915 C CA . GLU B 1 178 ? 35.732 8.966 11.758 1 95.64 178 GLU B CA 1
ATOM 3916 C C . GLU B 1 178 ? 35.596 10.436 12.145 1 95.64 178 GLU B C 1
ATOM 3918 O O . GLU B 1 178 ? 36.552 11.204 12.029 1 95.64 178 GLU B O 1
ATOM 3923 N N . ALA B 1 179 ? 34.472 10.762 12.591 1 97.38 179 ALA B N 1
ATOM 3924 C CA . ALA B 1 179 ? 34.228 12.143 12.999 1 97.38 179 ALA B CA 1
ATOM 3925 C C . ALA B 1 179 ? 35.103 12.526 14.189 1 97.38 179 ALA B C 1
ATOM 3927 O O . ALA B 1 179 ? 35.685 13.613 14.215 1 97.38 179 ALA B O 1
ATOM 3928 N N . GLN B 1 180 ? 35.2 11.666 15.128 1 96.97 180 GLN B N 1
ATOM 3929 C CA . GLN B 1 180 ? 36.021 11.919 16.308 1 96.97 180 GLN B CA 1
ATOM 3930 C C . GLN B 1 180 ? 37.493 12.061 15.933 1 96.97 180 GLN B C 1
ATOM 3932 O O . GLN B 1 180 ? 38.205 12.896 16.496 1 96.97 180 GLN B O 1
ATOM 3937 N N . ALA B 1 181 ? 37.856 11.216 15.062 1 96.36 181 ALA B N 1
ATOM 3938 C CA . ALA B 1 181 ? 39.234 11.296 14.584 1 96.36 181 ALA B CA 1
ATOM 3939 C C . ALA B 1 181 ? 39.512 12.649 13.936 1 96.36 181 ALA B C 1
ATOM 3941 O O . ALA B 1 181 ? 40.585 13.227 14.127 1 96.36 181 ALA B O 1
ATOM 3942 N N . ILE B 1 182 ? 38.577 13.055 13.21 1 97.07 182 ILE B N 1
ATOM 3943 C CA . ILE B 1 182 ? 38.719 14.34 12.536 1 97.07 182 ILE B CA 1
ATOM 3944 C C . ILE B 1 182 ? 38.793 15.461 13.571 1 97.07 182 ILE B C 1
ATOM 3946 O O . ILE B 1 182 ? 39.624 16.365 13.456 1 97.07 182 ILE B O 1
ATOM 3950 N N . ILE B 1 183 ? 37.992 15.434 14.557 1 97.25 183 ILE B N 1
ATOM 3951 C CA . ILE B 1 183 ? 37.979 16.451 15.602 1 97.25 183 ILE B CA 1
ATOM 3952 C C . ILE B 1 183 ? 39.332 16.48 16.31 1 97.25 183 ILE B C 1
ATOM 3954 O O . ILE B 1 183 ? 39.864 17.554 16.602 1 97.25 183 ILE B O 1
ATOM 3958 N N . LYS B 1 184 ? 39.884 15.334 16.563 1 96.15 184 LYS B N 1
ATOM 3959 C CA . LYS B 1 184 ? 41.211 15.252 17.166 1 96.15 184 LYS B CA 1
ATOM 3960 C C . LYS B 1 184 ? 42.261 15.909 16.275 1 96.15 184 LYS B C 1
ATOM 3962 O O . LYS B 1 184 ? 43.107 16.665 16.758 1 96.15 184 LYS B O 1
ATOM 3967 N N . GLU B 1 185 ? 42.161 15.596 15.052 1 95.85 185 GLU B N 1
ATOM 3968 C CA . GLU B 1 185 ? 43.098 16.182 14.098 1 95.85 185 GLU B CA 1
ATOM 3969 C C . GLU B 1 185 ? 42.976 17.703 14.069 1 95.85 185 GLU B C 1
ATOM 3971 O O . GLU B 1 185 ? 43.983 18.411 13.998 1 95.85 185 GLU B O 1
ATOM 3976 N N . LEU B 1 186 ? 41.872 18.155 14.118 1 96.07 186 LEU B N 1
ATOM 3977 C CA . LEU B 1 186 ? 41.634 19.594 14.113 1 96.07 186 LEU B CA 1
ATOM 3978 C C . LEU B 1 186 ? 42.154 20.235 15.395 1 96.07 186 LEU B C 1
ATOM 3980 O O . LEU B 1 186 ? 42.739 21.32 15.359 1 96.07 186 LEU B O 1
ATOM 3984 N N . ASN B 1 187 ? 41.935 19.599 16.488 1 93.64 187 ASN B N 1
ATOM 3985 C CA . ASN B 1 187 ? 42.421 20.105 17.768 1 93.64 187 ASN B CA 1
ATOM 3986 C C . ASN B 1 187 ? 43.946 20.125 17.819 1 93.64 187 ASN B C 1
ATOM 3988 O O . ASN B 1 187 ? 44.536 20.923 18.55 1 93.64 187 ASN B O 1
ATOM 3992 N N . ASP B 1 188 ? 44.519 19.287 17.011 1 93.81 188 ASP B N 1
ATOM 3993 C CA . ASP B 1 188 ? 45.975 19.212 16.948 1 93.81 188 ASP B CA 1
ATOM 3994 C C . ASP B 1 188 ? 46.533 20.211 15.938 1 93.81 188 ASP B C 1
ATOM 3996 O O . ASP B 1 188 ? 47.72 20.169 15.605 1 93.81 188 ASP B O 1
ATOM 4000 N N . GLY B 1 189 ? 45.687 20.973 15.429 1 92.3 189 GLY B N 1
ATOM 4001 C CA . GLY B 1 189 ? 46.153 22.063 14.586 1 92.3 189 GLY B CA 1
ATOM 4002 C C . GLY B 1 189 ? 45.904 21.822 13.108 1 92.3 189 GLY B C 1
ATOM 4003 O O . GLY B 1 189 ? 46.398 22.569 12.261 1 92.3 189 GLY B O 1
ATOM 4004 N N . GLY B 1 190 ? 45.184 20.801 12.807 1 93.46 190 GLY B N 1
ATOM 4005 C CA . GLY B 1 190 ? 44.859 20.566 11.409 1 93.46 190 GLY B CA 1
ATOM 4006 C C . GLY B 1 190 ? 43.981 21.648 10.811 1 93.46 190 GLY B C 1
ATOM 4007 O O . GLY B 1 190 ? 43.223 22.306 11.527 1 93.46 190 GLY B O 1
ATOM 4008 N N . ASP B 1 191 ? 44.168 21.762 9.494 1 95.08 191 ASP B N 1
ATOM 4009 C CA . ASP B 1 191 ? 43.375 22.761 8.784 1 95.08 191 ASP B CA 1
ATOM 4010 C C . ASP B 1 191 ? 42.02 22.193 8.369 1 95.08 191 ASP B C 1
ATOM 4012 O O . ASP B 1 191 ? 41.951 21.138 7.735 1 95.08 191 ASP B O 1
ATOM 4016 N N . PHE B 1 192 ? 41.004 22.878 8.766 1 96.95 192 PHE B N 1
ATOM 4017 C CA . PHE B 1 192 ? 39.647 22.398 8.531 1 96.95 192 PHE B CA 1
ATOM 4018 C C . PHE B 1 192 ? 39.398 22.188 7.042 1 96.95 192 PHE B C 1
ATOM 4020 O O . PHE B 1 192 ? 38.854 21.158 6.638 1 96.95 192 PHE B O 1
ATOM 4027 N N . ALA B 1 193 ? 39.754 23.088 6.218 1 96.12 193 ALA B N 1
ATOM 4028 C CA . ALA B 1 193 ? 39.51 23.042 4.779 1 96.12 193 ALA B CA 1
ATOM 4029 C C . ALA B 1 193 ? 40.239 21.866 4.136 1 96.12 193 ALA B C 1
ATOM 4031 O O . ALA B 1 193 ? 39.681 21.172 3.283 1 96.12 193 ALA B O 1
ATOM 4032 N N . ASP B 1 194 ? 41.425 21.655 4.545 1 96.19 194 ASP B N 1
ATOM 4033 C CA . ASP B 1 194 ? 42.223 20.569 3.984 1 96.19 194 ASP B CA 1
ATOM 4034 C C . ASP B 1 194 ? 41.624 19.209 4.336 1 96.19 194 ASP B C 1
ATOM 4036 O O . ASP B 1 194 ? 41.529 18.327 3.48 1 96.19 194 ASP B O 1
ATOM 4040 N N . ILE B 1 195 ? 41.233 19.19 5.593 1 96.95 195 ILE B N 1
ATOM 4041 C CA . ILE B 1 195 ? 40.68 17.917 6.045 1 96.95 195 ILE B CA 1
ATOM 4042 C C . ILE B 1 195 ? 39.348 17.656 5.346 1 96.95 195 ILE B C 1
ATOM 4044 O O . ILE B 1 195 ? 39.046 16.519 4.978 1 96.95 195 ILE B O 1
ATOM 4048 N N . ALA B 1 196 ? 38.536 18.651 5.173 1 96.92 196 ALA B N 1
ATOM 4049 C CA . ALA B 1 196 ? 37.264 18.524 4.467 1 96.92 196 ALA B CA 1
ATOM 4050 C C . ALA B 1 196 ? 37.475 18.03 3.039 1 96.92 196 ALA B C 1
ATOM 4052 O O . ALA B 1 196 ? 36.762 17.139 2.572 1 96.92 196 ALA B O 1
ATOM 4053 N N . LYS B 1 197 ? 38.444 18.521 2.346 1 95.01 197 LYS B N 1
ATOM 4054 C CA . LYS B 1 197 ? 38.75 18.131 0.973 1 95.01 197 LYS B CA 1
ATOM 4055 C C . LYS B 1 197 ? 39.156 16.661 0.897 1 95.01 197 LYS B C 1
ATOM 4057 O O . LYS B 1 197 ? 38.8 15.962 -0.054 1 95.01 197 LYS B O 1
ATOM 4062 N N . GLU B 1 198 ? 39.72 16.308 1.907 1 93.51 198 GLU B N 1
ATOM 4063 C CA . GLU B 1 198 ? 40.321 14.978 1.888 1 93.51 198 GLU B CA 1
ATOM 4064 C C . GLU B 1 198 ? 39.331 13.918 2.362 1 93.51 198 GLU B C 1
ATOM 4066 O O . GLU B 1 198 ? 39.29 12.812 1.82 1 93.51 198 GLU B O 1
ATOM 4071 N N . LYS B 1 199 ? 38.562 14.343 3.332 1 94.64 199 LYS B N 1
ATOM 4072 C CA . LYS B 1 199 ? 37.925 13.253 4.065 1 94.64 199 LYS B CA 1
ATOM 4073 C C . LYS B 1 199 ? 36.405 13.352 3.988 1 94.64 199 LYS B C 1
ATOM 4075 O O . LYS B 1 199 ? 35.698 12.387 4.286 1 94.64 199 LYS B O 1
ATOM 4080 N N . SER B 1 200 ? 35.942 14.464 3.632 1 96.33 200 SER B N 1
ATOM 4081 C CA . SER B 1 200 ? 34.494 14.643 3.653 1 96.33 200 SER B CA 1
ATOM 4082 C C . SER B 1 200 ? 33.818 13.801 2.576 1 96.33 200 SER B C 1
ATOM 4084 O O . SER B 1 200 ? 34.282 13.752 1.435 1 96.33 200 SER B O 1
ATOM 4086 N N . THR B 1 201 ? 32.776 13.132 2.983 1 93.21 201 THR B N 1
ATOM 4087 C CA . THR B 1 201 ? 32.005 12.354 2.018 1 93.21 201 THR B CA 1
ATOM 4088 C C . THR B 1 201 ? 31.092 13.262 1.198 1 93.21 201 THR B C 1
ATOM 4090 O O . THR B 1 201 ? 30.577 12.854 0.155 1 93.21 201 THR B O 1
ATOM 4093 N N . ASP B 1 202 ? 30.787 14.401 1.791 1 92.49 202 ASP B N 1
ATOM 4094 C CA . ASP B 1 202 ? 30.101 15.415 0.997 1 92.49 202 ASP B CA 1
ATOM 4095 C C . ASP B 1 202 ? 31.068 16.116 0.046 1 92.49 202 ASP B C 1
ATOM 4097 O O . ASP B 1 202 ? 31.666 17.134 0.399 1 92.49 202 ASP B O 1
ATOM 4101 N N . THR B 1 203 ? 31.073 15.654 -1.114 1 87.91 203 THR B N 1
ATOM 4102 C CA . THR B 1 203 ? 32.078 16.133 -2.058 1 87.91 203 THR B CA 1
ATOM 4103 C C . THR B 1 203 ? 31.777 17.566 -2.488 1 87.91 203 THR B C 1
ATOM 4105 O O . THR B 1 203 ? 32.689 18.323 -2.824 1 87.91 203 THR B O 1
ATOM 4108 N N . GLY B 1 204 ? 30.555 17.932 -2.558 1 87.75 204 GLY B N 1
ATOM 4109 C CA . GLY B 1 204 ? 30.178 19.285 -2.936 1 87.75 204 GLY B CA 1
ATOM 4110 C C . GLY B 1 204 ? 30.808 20.348 -2.056 1 87.75 204 GLY B C 1
ATOM 4111 O O . GLY B 1 204 ? 31.529 21.219 -2.546 1 87.75 204 GLY B O 1
ATOM 4112 N N . SER B 1 205 ? 30.578 20.235 -0.827 1 92.88 205 SER B N 1
ATOM 4113 C CA . SER B 1 205 ? 31.15 21.199 0.108 1 92.88 205 SER B CA 1
ATOM 4114 C C . SER B 1 205 ? 32.611 20.881 0.404 1 92.88 205 SER B C 1
ATOM 4116 O O . SER B 1 205 ? 33.395 21.778 0.723 1 92.88 205 SER B O 1
ATOM 4118 N N . GLY B 1 206 ? 32.993 19.616 0.364 1 92.09 206 GLY B N 1
ATOM 4119 C CA . GLY B 1 206 ? 34.369 19.213 0.607 1 92.09 206 GLY B CA 1
ATOM 4120 C C . GLY B 1 206 ? 35.369 19.951 -0.263 1 92.09 206 GLY B C 1
ATOM 4121 O O . GLY B 1 206 ? 36.384 20.445 0.232 1 92.09 206 GLY B O 1
ATOM 4122 N N . GLU B 1 207 ? 35.035 20.036 -1.502 1 91.77 207 GLU B N 1
ATOM 4123 C CA . GLU B 1 207 ? 35.924 20.695 -2.454 1 91.77 207 GLU B CA 1
ATOM 4124 C C . GLU B 1 207 ? 36.109 22.169 -2.108 1 91.77 207 GLU B C 1
ATOM 4126 O O . GLU B 1 207 ? 37.116 22.778 -2.476 1 91.77 207 GLU B O 1
ATOM 4131 N N . LYS B 1 208 ? 35.19 22.707 -1.436 1 93.74 208 LYS B N 1
ATOM 4132 C CA . LYS B 1 208 ? 35.258 24.105 -1.02 1 93.74 208 LYS B CA 1
ATOM 4133 C C . LYS B 1 208 ? 35.715 24.225 0.431 1 93.74 208 LYS B C 1
ATOM 4135 O O . LYS B 1 208 ? 35.365 25.186 1.12 1 93.74 208 LYS B O 1
ATOM 4140 N N . GLY B 1 209 ? 36.339 23.147 0.93 1 94.55 209 GLY B N 1
ATOM 4141 C CA . GLY B 1 209 ? 36.842 23.157 2.294 1 94.55 209 GLY B CA 1
ATOM 4142 C C . GLY B 1 209 ? 35.752 22.974 3.333 1 94.55 209 GLY B C 1
ATOM 4143 O O . GLY B 1 209 ? 35.903 23.397 4.481 1 94.55 209 GLY B O 1
ATOM 4144 N N . GLY B 1 210 ? 34.63 22.495 2.858 1 96.32 210 GLY B N 1
ATOM 4145 C CA . GLY B 1 210 ? 33.5 22.264 3.744 1 96.32 210 GLY B CA 1
ATOM 4146 C C . GLY B 1 210 ? 32.6 23.475 3.892 1 96.32 210 GLY B C 1
ATOM 4147 O O . GLY B 1 210 ? 31.639 23.452 4.664 1 96.32 210 GLY B O 1
ATOM 4148 N N . ASP B 1 211 ? 32.912 24.536 3.173 1 96.02 211 ASP B N 1
ATOM 4149 C CA . ASP B 1 211 ? 32.215 25.812 3.306 1 96.02 211 ASP B CA 1
ATOM 4150 C C . ASP B 1 211 ? 30.787 25.716 2.772 1 96.02 211 ASP B C 1
ATOM 4152 O O . ASP B 1 211 ? 30.575 25.341 1.617 1 96.02 211 ASP B O 1
ATOM 4156 N N . LEU B 1 212 ? 29.841 26.118 3.54 1 95.95 212 LEU B N 1
ATOM 4157 C CA . LEU B 1 212 ? 28.436 26.064 3.153 1 95.95 212 LEU B CA 1
ATOM 4158 C C . LEU B 1 212 ? 27.887 27.465 2.903 1 95.95 212 LEU B C 1
ATOM 4160 O O . LEU B 1 212 ? 26.731 27.622 2.504 1 95.95 212 LEU B O 1
ATOM 4164 N N . GLY B 1 213 ? 28.753 28.447 3.169 1 94.25 213 GLY B N 1
ATOM 4165 C CA . GLY B 1 213 ? 28.275 29.817 3.087 1 94.25 213 GLY B CA 1
ATOM 4166 C C . GLY B 1 213 ? 27.309 30.18 4.199 1 94.25 213 GLY B C 1
ATOM 4167 O O . GLY B 1 213 ? 27.299 29.541 5.253 1 94.25 213 GLY B O 1
ATOM 4168 N N . TYR B 1 214 ? 26.641 31.348 4.039 1 95.18 214 TYR B N 1
ATOM 4169 C CA . TYR B 1 214 ? 25.627 31.79 4.99 1 95.18 214 TYR B CA 1
ATOM 4170 C C . TYR B 1 214 ? 24.298 31.089 4.734 1 95.18 214 TYR B C 1
ATOM 4172 O O . TYR B 1 214 ? 23.905 30.891 3.582 1 95.18 214 TYR B O 1
ATOM 4180 N N . PHE B 1 215 ? 23.691 30.641 5.739 1 94.17 215 PHE B N 1
ATOM 4181 C CA . PHE B 1 215 ? 22.352 30.078 5.614 1 94.17 215 PHE B CA 1
ATOM 4182 C C . PHE B 1 215 ? 21.5 30.432 6.827 1 94.17 215 PHE B C 1
ATOM 4184 O O . PHE B 1 215 ? 22.031 30.731 7.899 1 94.17 215 PHE B O 1
ATOM 4191 N N . SER B 1 216 ? 20.21 30.422 6.556 1 90.64 216 SER B N 1
ATOM 4192 C CA . SER B 1 216 ? 19.236 30.711 7.604 1 90.64 216 SER B CA 1
ATOM 4193 C C . SER B 1 216 ? 18.561 29.436 8.098 1 90.64 216 SER B C 1
ATOM 4195 O O . SER B 1 216 ? 18.748 28.364 7.519 1 90.64 216 SER B O 1
ATOM 4197 N N . ALA B 1 217 ? 17.873 29.656 9.159 1 87 217 ALA B N 1
ATOM 4198 C CA . ALA B 1 217 ? 17.133 28.52 9.702 1 87 217 ALA B CA 1
ATOM 4199 C C . ALA B 1 217 ? 16.25 27.881 8.635 1 87 217 ALA B C 1
ATOM 4201 O O . ALA B 1 217 ? 15.631 28.582 7.83 1 87 217 ALA B O 1
ATOM 4202 N N . GLY B 1 218 ? 16.262 26.603 8.587 1 87.47 218 GLY B N 1
ATOM 4203 C CA . GLY B 1 218 ? 15.423 25.877 7.647 1 87.47 218 GLY B CA 1
ATOM 4204 C C . GLY B 1 218 ? 16.184 25.367 6.438 1 87.47 218 GLY B C 1
ATOM 4205 O O . GLY B 1 218 ? 15.653 24.583 5.649 1 87.47 218 GLY B O 1
ATOM 4206 N N . ALA B 1 219 ? 17.368 25.736 6.289 1 88.05 219 ALA B N 1
ATOM 4207 C CA . ALA B 1 219 ? 18.16 25.397 5.11 1 88.05 219 ALA B CA 1
ATOM 4208 C C . ALA B 1 219 ? 18.865 24.055 5.29 1 88.05 219 ALA B C 1
ATOM 4210 O O . ALA B 1 219 ? 19.258 23.417 4.311 1 88.05 219 ALA B O 1
ATOM 4211 N N . MET B 1 220 ? 19.06 23.681 6.516 1 90.85 220 MET B N 1
ATOM 4212 C CA . MET B 1 220 ? 19.789 22.454 6.823 1 90.85 220 MET B CA 1
ATOM 4213 C C . MET B 1 220 ? 18.92 21.491 7.626 1 90.85 220 MET B C 1
ATOM 4215 O O . MET B 1 220 ? 17.838 21.862 8.086 1 90.85 220 MET B O 1
ATOM 4219 N N . VAL B 1 221 ? 19.497 20.306 7.778 1 90.22 221 VAL B N 1
ATOM 4220 C CA . VAL B 1 221 ? 18.771 19.324 8.577 1 90.22 221 VAL B CA 1
ATOM 4221 C C . VAL B 1 221 ? 18.729 19.773 10.036 1 90.22 221 VAL B C 1
ATOM 4223 O O . VAL B 1 221 ? 19.652 20.437 10.514 1 90.22 221 VAL B O 1
ATOM 4226 N N . PRO B 1 222 ? 17.759 19.404 10.735 1 89.67 222 PRO B N 1
ATOM 4227 C CA . PRO B 1 222 ? 17.51 19.915 12.085 1 89.67 222 PRO B CA 1
ATOM 4228 C C . PRO B 1 222 ? 18.696 19.706 13.023 1 89.67 222 PRO B C 1
ATOM 4230 O O . PRO B 1 222 ? 19.046 20.606 13.791 1 89.67 222 PRO B O 1
ATOM 4233 N N . GLU B 1 223 ? 19.281 18.561 13.014 1 93.01 223 GLU B N 1
ATOM 4234 C CA . GLU B 1 223 ? 20.399 18.259 13.903 1 93.01 223 GLU B CA 1
ATOM 4235 C C . GLU B 1 223 ? 21.569 19.209 13.661 1 93.01 223 GLU B C 1
ATOM 4237 O O . GLU B 1 223 ? 22.239 19.63 14.607 1 93.01 223 GLU B O 1
ATOM 4242 N N . PHE B 1 224 ? 21.709 19.519 12.443 1 94.83 224 PHE B N 1
ATOM 4243 C CA . PHE B 1 224 ? 22.748 20.464 12.053 1 94.83 224 PHE B CA 1
ATOM 4244 C C . PHE B 1 224 ? 22.428 21.863 12.566 1 94.83 224 PHE B C 1
ATOM 4246 O O . PHE B 1 224 ? 23.28 22.517 13.171 1 94.83 224 PHE B O 1
ATOM 4253 N N . GLU B 1 225 ? 21.283 22.211 12.34 1 92.49 225 GLU B N 1
ATOM 4254 C CA . GLU B 1 225 ? 20.864 23.559 12.711 1 92.49 225 GLU B CA 1
ATOM 4255 C C . GLU B 1 225 ? 20.855 23.737 14.227 1 92.49 225 GLU B C 1
ATOM 4257 O O . GLU B 1 225 ? 21.127 24.829 14.731 1 92.49 225 GLU B O 1
ATOM 4262 N N . GLU B 1 226 ? 20.541 22.699 14.951 1 91.02 226 GLU B N 1
ATOM 4263 C CA . GLU B 1 226 ? 20.527 22.771 16.409 1 91.02 226 GLU B CA 1
ATOM 4264 C C . GLU B 1 226 ? 21.879 23.225 16.952 1 91.02 226 GLU B C 1
ATOM 4266 O O . GLU B 1 226 ? 21.942 24.023 17.89 1 91.02 226 GLU B O 1
ATOM 4271 N N . TYR B 1 227 ? 22.883 22.789 16.374 1 94.27 227 TYR B N 1
ATOM 4272 C CA . TYR B 1 227 ? 24.211 23.211 16.804 1 94.27 227 TYR B CA 1
ATOM 4273 C C . TYR B 1 227 ? 24.556 24.584 16.24 1 94.27 227 TYR B C 1
ATOM 4275 O O . TYR B 1 227 ? 24.975 25.479 16.978 1 94.27 227 TYR B O 1
ATOM 4283 N N . ALA B 1 228 ? 24.411 24.766 14.951 1 94.15 228 ALA B N 1
ATOM 4284 C CA . ALA B 1 228 ? 24.925 25.925 14.226 1 94.15 228 ALA B CA 1
ATOM 4285 C C . ALA B 1 228 ? 24.307 27.218 14.75 1 94.15 228 ALA B C 1
ATOM 4287 O O . ALA B 1 228 ? 24.928 28.281 14.683 1 94.15 228 ALA B O 1
ATOM 4288 N N . PHE B 1 229 ? 23.141 27.108 15.27 1 91.57 229 PHE B N 1
ATOM 4289 C CA . PHE B 1 229 ? 22.455 28.332 15.666 1 91.57 229 PHE B CA 1
ATOM 4290 C C . PHE B 1 229 ? 22.562 28.551 17.171 1 91.57 229 PHE B C 1
ATOM 4292 O O . PHE B 1 229 ? 21.997 29.506 17.707 1 91.57 229 PHE B O 1
ATOM 4299 N N . GLN B 1 230 ? 23.295 27.643 17.824 1 88.66 230 GLN B N 1
ATOM 4300 C CA . GLN B 1 230 ? 23.576 27.893 19.234 1 88.66 230 GLN B CA 1
ATOM 4301 C C . GLN B 1 230 ? 24.411 29.158 19.412 1 88.66 230 GLN B C 1
ATOM 4303 O O . GLN B 1 230 ? 25.183 29.529 18.524 1 88.66 230 GLN B O 1
ATOM 4308 N N . GLU B 1 231 ? 24.087 29.691 20.599 1 85.23 231 GLU B N 1
ATOM 4309 C CA . GLU B 1 231 ? 24.892 30.863 20.929 1 85.23 231 GLU B CA 1
ATOM 4310 C C . GLU B 1 231 ? 26.313 30.464 21.319 1 85.23 231 GLU B C 1
ATOM 4312 O O . GLU B 1 231 ? 26.536 29.365 21.832 1 85.23 231 GLU B O 1
ATOM 4317 N N . ASP B 1 232 ? 27.296 31.189 21.018 1 90.35 232 ASP B N 1
ATOM 4318 C CA . ASP B 1 232 ? 28.673 31.105 21.495 1 90.35 232 ASP B CA 1
ATOM 4319 C C . ASP B 1 232 ? 29.411 29.937 20.844 1 90.35 232 ASP B C 1
ATOM 4321 O O . ASP B 1 232 ? 30.263 29.307 21.473 1 90.35 232 ASP B O 1
ATOM 4325 N N . VAL B 1 233 ? 29.035 29.606 19.581 1 93.31 233 VAL B N 1
ATOM 4326 C CA . VAL B 1 233 ? 29.722 28.486 18.947 1 93.31 233 VAL B CA 1
ATOM 4327 C C . VAL B 1 233 ? 30.601 28.996 17.807 1 93.31 233 VAL B C 1
ATOM 4329 O O . VAL B 1 233 ? 31.294 28.215 17.152 1 93.31 233 VAL B O 1
ATOM 4332 N N . VAL B 1 234 ? 30.538 30.238 17.597 1 94.95 234 VAL B N 1
ATOM 4333 C CA . VAL B 1 234 ? 31.354 30.796 16.524 1 94.95 234 VAL B CA 1
ATOM 4334 C C . VAL B 1 234 ? 32.827 30.487 16.781 1 94.95 234 VAL B C 1
ATOM 4336 O O . VAL B 1 234 ? 33.338 30.736 17.876 1 94.95 234 VAL B O 1
ATOM 4339 N N . GLY B 1 235 ? 33.444 29.891 15.806 1 93.34 235 GLY B N 1
ATOM 4340 C CA . GLY B 1 235 ? 34.866 29.601 15.899 1 93.34 235 GLY B CA 1
ATOM 4341 C C . GLY B 1 235 ? 35.161 28.254 16.53 1 93.34 235 GLY B C 1
ATOM 4342 O O . GLY B 1 235 ? 36.309 27.806 16.541 1 93.34 235 GLY B O 1
ATOM 4343 N N . LYS B 1 236 ? 34.109 27.567 16.936 1 94.13 236 LYS B N 1
ATOM 4344 C CA . LYS B 1 236 ? 34.308 26.296 17.627 1 94.13 236 LYS B CA 1
ATOM 4345 C C . LYS B 1 236 ? 33.951 25.118 16.725 1 94.13 236 LYS B C 1
ATOM 4347 O O . LYS B 1 236 ? 33.11 25.245 15.833 1 94.13 236 LYS B O 1
ATOM 4352 N N . VAL B 1 237 ? 34.654 24.074 16.974 1 95.79 237 VAL B N 1
ATOM 4353 C CA . VAL B 1 237 ? 34.362 22.828 16.272 1 95.79 237 VAL B CA 1
ATOM 4354 C C . VAL B 1 237 ? 33.387 21.988 17.094 1 95.79 237 VAL B C 1
ATOM 4356 O O . VAL B 1 237 ? 33.547 21.852 18.309 1 95.79 237 VAL B O 1
ATOM 4359 N N . SER B 1 238 ? 32.408 21.518 16.509 1 96.69 238 SER B N 1
ATOM 4360 C CA . SER B 1 238 ? 31.37 20.761 17.201 1 96.69 238 SER B CA 1
ATOM 4361 C C . SER B 1 238 ? 31.854 19.361 17.561 1 96.69 238 SER B C 1
ATOM 4363 O O . SER B 1 238 ? 32.815 18.86 16.974 1 96.69 238 SER B O 1
ATOM 4365 N N . ASP B 1 239 ? 31.089 18.75 18.547 1 95.82 239 ASP B N 1
ATOM 4366 C CA . ASP B 1 239 ? 31.105 17.292 18.62 1 95.82 239 ASP B CA 1
ATOM 4367 C C . ASP B 1 239 ? 30.419 16.673 17.405 1 95.82 239 ASP B C 1
ATOM 4369 O O . ASP B 1 239 ? 29.786 17.379 16.616 1 95.82 239 ASP B O 1
ATOM 4373 N N . PRO B 1 240 ? 30.664 15.383 17.185 1 97.35 240 PRO B N 1
ATOM 4374 C CA . PRO B 1 240 ? 29.975 14.764 16.051 1 97.35 240 PRO B CA 1
ATOM 4375 C C . PRO B 1 240 ? 28.458 14.929 16.12 1 97.35 240 PRO B C 1
ATOM 4377 O O . PRO B 1 240 ? 27.848 14.642 17.153 1 97.35 240 PRO B O 1
ATOM 4380 N N . VAL B 1 241 ? 27.851 15.451 15.107 1 96.43 241 VAL B N 1
ATOM 4381 C CA . VAL B 1 241 ? 26.405 15.63 15.023 1 96.43 241 VAL B CA 1
ATOM 4382 C C . VAL B 1 241 ? 25.811 14.595 14.071 1 96.43 241 VAL B C 1
ATOM 4384 O O . VAL B 1 241 ? 26.14 14.573 12.883 1 96.43 241 VAL B O 1
ATOM 4387 N N . GLN B 1 242 ? 24.994 13.79 14.487 1 96.07 242 GLN B N 1
ATOM 4388 C CA . GLN B 1 242 ? 24.419 12.718 13.682 1 96.07 242 GLN B CA 1
ATOM 4389 C C . GLN B 1 242 ? 23.2 13.206 12.905 1 96.07 242 GLN B C 1
ATOM 4391 O O . GLN B 1 242 ? 22.332 13.881 13.461 1 96.07 242 GLN B O 1
ATOM 4396 N N . SER B 1 243 ? 23.114 12.885 11.608 1 93.05 243 SER B N 1
ATOM 4397 C CA . SER B 1 243 ? 21.95 13.093 10.753 1 93.05 243 SER B CA 1
ATOM 4398 C C . SER B 1 243 ? 21.684 11.876 9.874 1 93.05 243 SER B C 1
ATOM 4400 O O . SER B 1 243 ? 22.367 10.857 9.993 1 93.05 243 SER B O 1
ATOM 4402 N N . GLN B 1 244 ? 20.694 11.933 9.05 1 88.76 244 GLN B N 1
ATOM 4403 C CA . GLN B 1 244 ? 20.362 10.847 8.134 1 88.76 244 GLN B CA 1
ATOM 4404 C C . GLN B 1 244 ? 21.47 10.636 7.106 1 88.76 244 GLN B C 1
ATOM 4406 O O . GLN B 1 244 ? 21.543 9.582 6.471 1 88.76 244 GLN B O 1
ATOM 4411 N N . PHE B 1 245 ? 22.343 11.536 7.027 1 90.9 245 PHE B N 1
ATOM 4412 C CA . PHE B 1 245 ? 23.379 11.481 6.003 1 90.9 245 PHE B CA 1
ATOM 4413 C C . PHE B 1 245 ? 24.69 10.969 6.586 1 90.9 245 PHE B C 1
ATOM 4415 O O . PHE B 1 245 ? 25.647 10.716 5.85 1 90.9 245 PHE B O 1
ATOM 4422 N N . GLY B 1 246 ? 24.704 10.848 7.976 1 94 246 GLY B N 1
ATOM 4423 C CA . GLY B 1 246 ? 25.917 10.46 8.678 1 94 246 GLY B CA 1
ATOM 4424 C C . GLY B 1 246 ? 26.246 11.369 9.847 1 94 246 GLY B C 1
ATOM 4425 O O . GLY B 1 246 ? 25.356 11.763 10.604 1 94 246 GLY B O 1
ATOM 4426 N N . PHE B 1 247 ? 27.588 11.543 9.95 1 96.38 247 PHE B N 1
ATOM 4427 C CA . PHE B 1 247 ? 28.038 12.37 11.064 1 96.38 247 PHE B CA 1
ATOM 4428 C C . PHE B 1 247 ? 28.719 13.636 10.557 1 96.38 247 PHE B C 1
ATOM 4430 O O . PHE B 1 247 ? 29.605 13.571 9.702 1 96.38 247 PHE B O 1
ATOM 4437 N N . HIS B 1 248 ? 28.304 14.747 11.093 1 97.89 248 HIS B N 1
ATOM 4438 C CA . HIS B 1 248 ? 28.84 16.053 10.729 1 97.89 248 HIS B CA 1
ATOM 4439 C C . HIS B 1 248 ? 29.822 16.559 11.781 1 97.89 248 HIS B C 1
ATOM 4441 O O . HIS B 1 248 ? 29.58 16.416 12.981 1 97.89 248 HIS B O 1
ATOM 4447 N N . VAL B 1 249 ? 30.971 17.04 11.368 1 97.87 249 VAL B N 1
ATOM 4448 C CA . VAL B 1 249 ? 31.825 17.931 12.146 1 97.87 249 VAL B CA 1
ATOM 4449 C C . VAL B 1 249 ? 31.638 19.371 11.673 1 97.87 249 VAL B C 1
ATOM 4451 O O . VAL B 1 249 ? 31.944 19.698 10.524 1 97.87 249 VAL B O 1
ATOM 4454 N N . ILE B 1 250 ? 31.079 20.217 12.572 1 97.93 250 ILE B N 1
ATOM 4455 C CA . ILE B 1 250 ? 30.624 21.542 12.163 1 97.93 250 ILE B CA 1
ATOM 4456 C C . ILE B 1 250 ? 31.512 22.611 12.795 1 97.93 250 ILE B C 1
ATOM 4458 O O . ILE B 1 250 ? 31.863 22.517 13.974 1 97.93 250 ILE B O 1
ATOM 4462 N N . LYS B 1 251 ? 31.917 23.555 12.053 1 97.17 251 LYS B N 1
ATOM 4463 C CA . LYS B 1 251 ? 32.58 24.763 12.535 1 97.17 251 LYS B CA 1
ATOM 4464 C C . LYS B 1 251 ? 31.838 26.016 12.078 1 97.17 251 LYS B C 1
ATOM 4466 O O . LYS B 1 251 ? 31.756 26.293 10.879 1 97.17 251 LYS B O 1
ATOM 4471 N N . VAL B 1 252 ? 31.3 26.755 13.011 1 96.86 252 VAL B N 1
ATOM 4472 C CA . VAL B 1 252 ? 30.612 28.004 12.703 1 96.86 252 VAL B CA 1
ATOM 4473 C C . VAL B 1 252 ? 31.627 29.139 12.59 1 96.86 252 VAL B C 1
ATOM 4475 O O . VAL B 1 252 ? 32.385 29.398 13.528 1 96.86 252 VAL B O 1
ATOM 4478 N N . MET B 1 253 ? 31.623 29.711 11.44 1 95.69 253 MET B N 1
ATOM 4479 C CA . MET B 1 253 ? 32.648 30.71 11.152 1 95.69 253 MET B CA 1
ATOM 4480 C C . MET B 1 253 ? 32.151 32.112 11.486 1 95.69 253 MET B C 1
ATOM 4482 O O . MET B 1 253 ? 32.944 32.99 11.834 1 95.69 253 MET B O 1
ATOM 4486 N N . ASP B 1 254 ? 30.895 32.317 11.267 1 95.45 254 ASP B N 1
ATOM 4487 C CA . ASP B 1 254 ? 30.347 33.656 11.466 1 95.45 254 ASP B CA 1
ATOM 4488 C C . ASP B 1 254 ? 28.855 33.597 11.783 1 95.45 254 ASP B C 1
ATOM 4490 O O . ASP B 1 254 ? 28.192 32.599 11.493 1 95.45 254 ASP B O 1
ATOM 4494 N N . ARG B 1 255 ? 28.439 34.585 12.455 1 94.48 255 ARG B N 1
ATOM 4495 C CA . ARG B 1 255 ? 27.035 34.776 12.802 1 94.48 255 ARG B CA 1
ATOM 4496 C C . ARG B 1 255 ? 26.611 36.226 12.592 1 94.48 255 ARG B C 1
ATOM 4498 O O . ARG B 1 255 ? 27.245 37.145 13.114 1 94.48 255 ARG B O 1
ATOM 4505 N N . LYS B 1 256 ? 25.617 36.34 11.743 1 91.84 256 LYS B N 1
ATOM 4506 C CA . LYS B 1 256 ? 25.128 37.681 11.434 1 91.84 256 LYS B CA 1
ATOM 4507 C C . LYS B 1 256 ? 23.636 37.803 11.73 1 91.84 256 LYS B C 1
ATOM 4509 O O . LYS B 1 256 ? 22.866 36.881 11.457 1 91.84 256 LYS B O 1
ATOM 4514 N N . GLU B 1 257 ? 23.336 38.881 12.428 1 89.66 257 GLU B N 1
ATOM 4515 C CA . GLU B 1 257 ? 21.919 39.18 12.614 1 89.66 257 GLU B CA 1
ATOM 4516 C C . GLU B 1 257 ? 21.34 39.893 11.396 1 89.66 257 GLU B C 1
ATOM 4518 O O . GLU B 1 257 ? 21.994 40.757 10.807 1 89.66 257 GLU B O 1
ATOM 4523 N N . LYS B 1 258 ? 20.188 39.412 11.129 1 86.55 258 LYS B N 1
ATOM 4524 C CA . LYS B 1 258 ? 19.503 40.108 10.044 1 86.55 258 LYS B CA 1
ATOM 4525 C C . LYS B 1 258 ? 18.794 41.359 10.555 1 86.55 258 LYS B C 1
ATOM 4527 O O . LYS B 1 258 ? 18.646 41.545 11.765 1 86.55 258 LYS B O 1
ATOM 4532 N N . ASP B 1 259 ? 18.671 42.372 9.707 1 85.59 259 ASP B N 1
ATOM 4533 C CA . ASP B 1 259 ? 17.975 43.596 10.091 1 85.59 259 ASP B CA 1
ATOM 4534 C C . ASP B 1 259 ? 16.468 43.459 9.886 1 85.59 259 ASP B C 1
ATOM 4536 O O . ASP B 1 259 ? 15.848 44.293 9.222 1 85.59 259 ASP B O 1
ATOM 4540 N N . LEU B 1 260 ? 15.94 42.283 10.389 1 85.39 260 LEU B N 1
ATOM 4541 C CA . LEU B 1 260 ? 14.492 42.12 10.315 1 85.39 260 LEU B CA 1
ATOM 4542 C C . LEU B 1 260 ? 13.813 42.726 11.538 1 85.39 260 LEU B C 1
ATOM 4544 O O . LEU B 1 260 ? 14.375 42.714 12.635 1 85.39 260 LEU B O 1
ATOM 4548 N N . LYS B 1 261 ? 12.734 43.333 11.392 1 91.48 261 LYS B N 1
ATOM 4549 C CA . LYS B 1 261 ? 11.939 43.875 12.489 1 91.48 261 LYS B CA 1
ATOM 4550 C C . LYS B 1 261 ? 10.863 42.886 12.929 1 91.48 261 LYS B C 1
ATOM 4552 O O . LYS B 1 261 ? 10.107 42.374 12.1 1 91.48 261 LYS B O 1
ATOM 4557 N N . LEU B 1 262 ? 10.798 42.608 14.162 1 91.78 262 LEU B N 1
ATOM 4558 C CA . LEU B 1 262 ? 9.827 41.672 14.718 1 91.78 262 LEU B CA 1
ATOM 4559 C C . LEU B 1 262 ? 8.409 42.047 14.298 1 91.78 262 LEU B C 1
ATOM 4561 O O . LEU B 1 262 ? 7.619 41.178 13.92 1 91.78 262 LEU B O 1
ATOM 4565 N N . GLU B 1 263 ? 8.111 43.301 14.339 1 91.32 263 GLU B N 1
ATOM 4566 C CA . GLU B 1 263 ? 6.765 43.791 14.059 1 91.32 263 GLU B CA 1
ATOM 4567 C C . GLU B 1 263 ? 6.327 43.422 12.644 1 91.32 263 GLU B C 1
ATOM 4569 O O . GLU B 1 263 ? 5.143 43.183 12.398 1 91.32 263 GLU B O 1
ATOM 4574 N N . ASP B 1 264 ? 7.286 43.275 11.779 1 91.63 264 ASP B N 1
ATOM 4575 C CA . ASP B 1 264 ? 6.985 42.98 10.381 1 91.63 264 ASP B CA 1
ATOM 4576 C C . ASP B 1 264 ? 6.801 41.48 10.164 1 91.63 264 ASP B C 1
ATOM 4578 O O . ASP B 1 264 ? 6.175 41.061 9.188 1 91.63 264 ASP B O 1
ATOM 4582 N N . GLU B 1 265 ? 7.4 40.761 11.117 1 91.62 265 GLU B N 1
ATOM 4583 C CA . GLU B 1 265 ? 7.411 39.316 10.915 1 91.62 265 GLU B CA 1
ATOM 4584 C C . GLU B 1 265 ? 6.436 38.619 11.86 1 91.62 265 GLU B C 1
ATOM 4586 O O . GLU B 1 265 ? 6.18 37.421 11.722 1 91.62 265 GLU B O 1
ATOM 4591 N N . LYS B 1 266 ? 5.908 39.33 12.71 1 92.6 266 LYS B N 1
ATOM 4592 C CA . LYS B 1 266 ? 5.134 38.784 13.821 1 92.6 266 LYS B CA 1
ATOM 4593 C C . LYS B 1 266 ? 3.961 37.948 13.317 1 92.6 266 LYS B C 1
ATOM 4595 O O . LYS B 1 266 ? 3.777 36.806 13.743 1 92.6 266 LYS B O 1
ATOM 4600 N N . ASP B 1 267 ? 3.21 38.49 12.413 1 90.97 267 ASP B N 1
ATOM 4601 C CA . ASP B 1 267 ? 2.017 37.806 11.924 1 90.97 267 ASP B CA 1
ATOM 4602 C C . ASP B 1 267 ? 2.386 36.536 11.16 1 90.97 267 ASP B C 1
ATOM 4604 O O . ASP B 1 267 ? 1.762 35.49 11.347 1 90.97 267 ASP B O 1
ATOM 4608 N N . ARG B 1 268 ? 3.343 36.658 10.361 1 91.61 268 ARG B N 1
ATOM 4609 C CA . ARG B 1 268 ? 3.792 35.503 9.591 1 91.61 268 ARG B CA 1
ATOM 4610 C C . ARG B 1 268 ? 4.293 34.393 10.509 1 91.61 268 ARG B C 1
ATOM 4612 O O . ARG B 1 268 ? 3.944 33.225 10.327 1 91.61 268 ARG B O 1
ATOM 4619 N N . ILE B 1 269 ? 5.042 34.727 11.487 1 92.26 269 ILE B N 1
ATOM 4620 C CA . ILE B 1 269 ? 5.607 33.765 12.427 1 92.26 269 ILE B CA 1
ATOM 4621 C C . ILE B 1 269 ? 4.49 33.136 13.256 1 92.26 269 ILE B C 1
ATOM 4623 O O . ILE B 1 269 ? 4.492 31.926 13.496 1 92.26 269 ILE B O 1
ATOM 4627 N N . ARG B 1 270 ? 3.6 33.988 13.664 1 91.22 270 ARG B N 1
ATOM 4628 C CA . ARG B 1 270 ? 2.473 33.469 14.432 1 91.22 270 ARG B CA 1
ATOM 4629 C C . ARG B 1 270 ? 1.711 32.412 13.64 1 91.22 270 ARG B C 1
ATOM 4631 O O . ARG B 1 270 ? 1.396 31.343 14.165 1 91.22 270 ARG B O 1
ATOM 4638 N N . GLU B 1 271 ? 1.48 32.636 12.445 1 88.11 271 GLU B N 1
ATOM 4639 C CA . GLU B 1 271 ? 0.75 31.705 11.59 1 88.11 271 GLU B CA 1
ATOM 4640 C C . GLU B 1 271 ? 1.541 30.418 11.375 1 88.11 271 GLU B C 1
ATOM 4642 O O . GLU B 1 271 ? 0.978 29.322 11.42 1 88.11 271 GLU B O 1
ATOM 4647 N N . ALA B 1 272 ? 2.732 30.558 11.126 1 87.62 272 ALA B N 1
ATOM 4648 C CA . ALA B 1 272 ? 3.581 29.391 10.902 1 87.62 272 ALA B CA 1
ATOM 4649 C C . ALA B 1 272 ? 3.641 28.51 12.146 1 87.62 272 ALA B C 1
ATOM 4651 O O . ALA B 1 272 ? 3.518 27.286 12.054 1 87.62 272 ALA B O 1
ATOM 4652 N N . LEU B 1 273 ? 3.832 29.163 13.252 1 90.65 273 LEU B N 1
ATOM 4653 C CA . LEU B 1 273 ? 3.905 28.423 14.507 1 90.65 273 LEU B CA 1
ATOM 4654 C C . LEU B 1 273 ? 2.57 27.759 14.825 1 90.65 273 LEU B C 1
ATOM 4656 O O . LEU B 1 273 ? 2.534 26.616 15.287 1 90.65 273 LEU B O 1
ATOM 4660 N N . ALA B 1 274 ? 1.549 28.509 14.617 1 87.98 274 ALA B N 1
ATOM 4661 C CA . ALA B 1 274 ? 0.22 27.952 14.856 1 87.98 274 ALA B CA 1
ATOM 4662 C C . ALA B 1 274 ? -0.011 26.703 14.01 1 87.98 274 ALA B C 1
ATOM 4664 O O . ALA B 1 274 ? -0.522 25.696 14.505 1 87.98 274 ALA B O 1
ATOM 4665 N N . THR B 1 275 ? 0.402 26.732 12.804 1 88.42 275 THR B N 1
ATOM 4666 C CA . THR B 1 275 ? 0.253 25.607 11.887 1 88.42 275 THR B CA 1
ATOM 4667 C C . THR B 1 275 ? 1.104 24.424 12.34 1 88.42 275 THR B C 1
ATOM 4669 O O . THR B 1 275 ? 0.635 23.285 12.355 1 88.42 275 THR B O 1
ATOM 4672 N N . GLU B 1 276 ? 2.237 24.791 12.631 1 87.31 276 GLU B N 1
ATOM 4673 C CA . GLU B 1 276 ? 3.149 23.744 13.082 1 87.31 276 GLU B CA 1
ATOM 4674 C C . GLU B 1 276 ? 2.634 23.073 14.352 1 87.31 276 GLU B C 1
ATOM 4676 O O . GLU B 1 276 ? 2.581 21.844 14.433 1 87.31 276 GLU B O 1
ATOM 4681 N N . LYS B 1 277 ? 2.297 23.858 15.347 1 90.54 277 LYS B N 1
ATOM 4682 C CA . LYS B 1 277 ? 1.793 23.317 16.606 1 90.54 277 LYS B CA 1
ATOM 4683 C C . LYS B 1 277 ? 0.503 22.531 16.389 1 90.54 277 LYS B C 1
ATOM 4685 O O . LYS B 1 277 ? 0.313 21.465 16.979 1 90.54 277 LYS B O 1
ATOM 4690 N N . ALA B 1 278 ? -0.295 23.028 15.573 1 91.26 278 ALA B N 1
ATOM 4691 C CA . ALA B 1 278 ? -1.555 22.351 15.279 1 91.26 278 ALA B CA 1
ATOM 4692 C C . ALA B 1 278 ? -1.309 21.004 14.605 1 91.26 278 ALA B C 1
ATOM 4694 O O . ALA B 1 278 ? -2.026 20.034 14.863 1 91.26 278 ALA B O 1
ATOM 4695 N N . ALA B 1 279 ? -0.333 21.026 13.74 1 86.72 279 ALA B N 1
ATOM 4696 C CA . ALA B 1 279 ? -0.021 19.803 13.005 1 86.72 279 ALA B CA 1
ATOM 4697 C C . ALA B 1 279 ? 0.428 18.694 13.952 1 86.72 279 ALA B C 1
ATOM 4699 O O . ALA B 1 279 ? 0.285 17.509 13.642 1 86.72 279 ALA B O 1
ATOM 4700 N N . SER B 1 280 ? 0.886 19.03 15.051 1 87.82 280 SER B N 1
ATOM 4701 C CA . SER B 1 280 ? 1.419 18.051 15.993 1 87.82 280 SER B CA 1
ATOM 4702 C C . SER B 1 280 ? 0.322 17.505 16.901 1 87.82 280 SER B C 1
ATOM 4704 O O . SER B 1 280 ? 0.526 16.508 17.598 1 87.82 280 SER B O 1
ATOM 4706 N N . VAL B 1 281 ? -0.77 18.153 16.859 1 88.17 281 VAL B N 1
ATOM 4707 C CA . VAL B 1 281 ? -1.883 17.696 17.685 1 88.17 281 VAL B CA 1
ATOM 4708 C C . VAL B 1 281 ? -2.471 16.415 17.097 1 88.17 281 VAL B C 1
ATOM 4710 O O . VAL B 1 281 ? -2.748 16.346 15.897 1 88.17 281 VAL B O 1
ATOM 4713 N N . ASP B 1 282 ? -2.662 15.372 17.943 1 88.32 282 ASP B N 1
ATOM 4714 C CA . ASP B 1 282 ? -3.328 14.138 17.536 1 88.32 282 ASP B CA 1
ATOM 4715 C C . ASP B 1 282 ? -4.826 14.361 17.342 1 88.32 282 ASP B C 1
ATOM 4717 O O . ASP B 1 282 ? -5.523 14.777 18.27 1 88.32 282 ASP B O 1
ATOM 4721 N N . ALA B 1 283 ? -5.289 14.049 16.25 1 91.54 283 ALA B N 1
ATOM 4722 C CA . ALA B 1 283 ? -6.699 14.235 15.917 1 91.54 283 ALA B CA 1
ATOM 4723 C C . ALA B 1 283 ? -7.597 13.458 16.876 1 91.54 283 ALA B C 1
ATOM 4725 O O . ALA B 1 283 ? -8.749 13.835 17.101 1 91.54 283 ALA B O 1
ATOM 4726 N N . ASN B 1 284 ? -7.104 12.414 17.484 1 92.75 284 ASN B N 1
ATOM 4727 C CA . ASN B 1 284 ? -7.884 11.582 18.395 1 92.75 284 ASN B CA 1
ATOM 4728 C C . ASN B 1 284 ? -8.299 12.356 19.643 1 92.75 284 ASN B C 1
ATOM 4730 O O . ASN B 1 284 ? -9.33 12.058 20.249 1 92.75 284 ASN B O 1
ATOM 4734 N N . LYS B 1 285 ? -7.543 13.317 19.958 1 91.25 285 LYS B N 1
ATOM 4735 C CA . LYS B 1 285 ? -7.926 14.153 21.092 1 91.25 285 LYS B CA 1
ATOM 4736 C C . LYS B 1 285 ? -9.213 14.918 20.8 1 91.25 285 LYS B C 1
ATOM 4738 O O . LYS B 1 285 ? -10.106 14.987 21.647 1 91.25 285 LYS B O 1
ATOM 4743 N N . ILE B 1 286 ? -9.271 15.42 19.639 1 94.34 286 ILE B N 1
ATOM 4744 C CA . ILE B 1 286 ? -10.458 16.153 19.213 1 94.34 286 ILE B CA 1
ATOM 4745 C C . ILE B 1 286 ? -11.661 15.213 19.182 1 94.34 286 ILE B C 1
ATOM 4747 O O . ILE B 1 286 ? -12.729 15.543 19.704 1 94.34 286 ILE B O 1
ATOM 4751 N N . TYR B 1 287 ? -11.503 14.031 18.618 1 96.31 287 TYR B N 1
ATOM 4752 C CA . TYR B 1 287 ? -12.587 13.063 18.488 1 96.31 287 TYR B CA 1
ATOM 4753 C C . TYR B 1 287 ? -13.098 12.63 19.857 1 96.31 287 TYR B C 1
ATOM 4755 O O . TYR B 1 287 ? -14.309 12.531 20.071 1 96.31 287 TYR B O 1
ATOM 4763 N N . ALA B 1 288 ? -12.197 12.409 20.727 1 94.31 288 ALA B N 1
ATOM 4764 C CA . ALA B 1 288 ? -12.581 11.988 22.072 1 94.31 288 ALA B CA 1
ATOM 4765 C C . ALA B 1 288 ? -13.409 13.064 22.768 1 94.31 288 ALA B C 1
ATOM 4767 O O . ALA B 1 288 ? -14.411 12.76 23.421 1 94.31 288 ALA B O 1
ATOM 4768 N N . GLU B 1 289 ? -12.961 14.289 22.626 1 94.26 289 GLU B N 1
ATOM 4769 C CA . GLU B 1 289 ? -13.695 15.396 23.232 1 94.26 289 GLU B CA 1
ATOM 4770 C C . GLU B 1 289 ? -15.109 15.496 22.667 1 94.26 289 GLU B C 1
ATOM 4772 O O . GLU B 1 289 ? -16.066 15.718 23.411 1 94.26 289 GLU B O 1
ATOM 4777 N N . LEU B 1 290 ? -15.214 15.309 21.421 1 96.62 290 LEU B N 1
ATOM 4778 C CA . LEU B 1 290 ? -16.523 15.388 20.782 1 96.62 290 LEU B CA 1
ATOM 4779 C C . LEU B 1 290 ? -17.411 14.227 21.218 1 96.62 290 LEU B C 1
ATOM 4781 O O . LEU B 1 290 ? -18.611 14.407 21.439 1 96.62 290 LEU B O 1
ATOM 4785 N N . ILE B 1 291 ? -16.838 13.001 21.302 1 96.9 291 ILE B N 1
ATOM 4786 C CA . ILE B 1 291 ? -17.576 11.817 21.728 1 96.9 291 ILE B CA 1
ATOM 4787 C C . ILE B 1 291 ? -18.171 12.051 23.115 1 96.9 291 ILE B C 1
ATOM 4789 O O . ILE B 1 291 ? -19.337 11.732 23.359 1 96.9 291 ILE B O 1
ATOM 4793 N N . GLU B 1 292 ? -17.391 12.666 23.953 1 95.13 292 GLU B N 1
ATOM 4794 C CA . GLU B 1 292 ? -17.835 12.936 25.318 1 95.13 292 GLU B CA 1
ATOM 4795 C C . GLU B 1 292 ? -18.844 14.08 25.353 1 95.13 292 GLU B C 1
ATOM 4797 O O . GLU B 1 292 ? -19.91 13.956 25.961 1 95.13 292 GLU B O 1
ATOM 4802 N N . LYS B 1 293 ? -18.524 15.148 24.715 1 96.14 293 LYS B N 1
ATOM 4803 C CA . LYS B 1 293 ? -19.338 16.359 24.751 1 96.14 293 LYS B CA 1
ATOM 4804 C C . LYS B 1 293 ? -20.746 16.091 24.227 1 96.14 293 LYS B C 1
ATOM 4806 O O . LYS B 1 293 ? -21.726 16.6 24.777 1 96.14 293 LYS B O 1
ATOM 4811 N N . TYR B 1 294 ? -20.823 15.241 23.227 1 97.65 294 TYR B N 1
ATOM 4812 C CA . TYR B 1 294 ? -22.112 15.039 22.575 1 97.65 294 TYR B CA 1
ATOM 4813 C C . TYR B 1 294 ? -22.719 13.698 22.969 1 97.65 294 TYR B C 1
ATOM 4815 O O . TYR B 1 294 ? -23.682 13.24 22.35 1 97.65 294 TYR B O 1
ATOM 4823 N N . ASN B 1 295 ? -22.233 12.994 23.881 1 97.18 295 ASN B N 1
ATOM 4824 C CA . ASN B 1 295 ? -22.749 11.736 24.408 1 97.18 295 ASN B CA 1
ATOM 4825 C C . ASN B 1 295 ? -22.997 10.721 23.296 1 97.18 295 ASN B C 1
ATOM 4827 O O . ASN B 1 295 ? -24.097 10.178 23.179 1 97.18 295 ASN B O 1
ATOM 4831 N N . VAL B 1 296 ? -21.95 10.446 22.55 1 97.79 296 VAL B N 1
ATOM 4832 C CA . VAL B 1 296 ? -22.042 9.521 21.425 1 97.79 296 VAL B CA 1
ATOM 4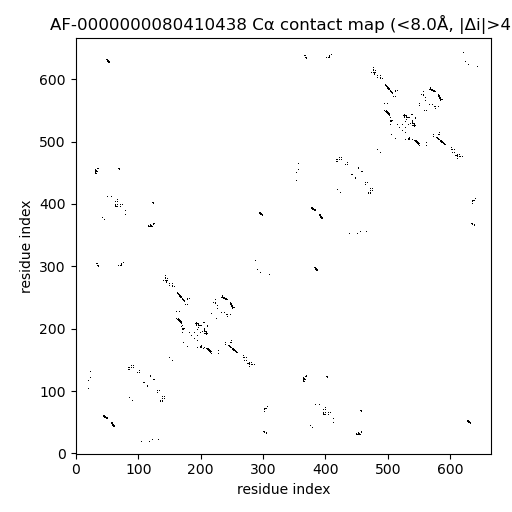833 C C . VAL B 1 296 ? -22.309 8.108 21.938 1 97.79 296 VAL B C 1
ATOM 4835 O O . VAL B 1 296 ? -21.615 7.625 22.836 1 97.79 296 VAL B O 1
ATOM 4838 N N . ASP B 1 297 ? -23.371 7.448 21.354 1 97.45 297 ASP B N 1
ATOM 4839 C CA . ASP B 1 297 ? -23.769 6.087 21.699 1 97.45 297 ASP B CA 1
ATOM 4840 C C . ASP B 1 297 ? -23.801 5.193 20.462 1 97.45 297 ASP B C 1
ATOM 4842 O O . ASP B 1 297 ? -24.639 5.38 19.576 1 97.45 297 ASP B O 1
ATOM 4846 N N . VAL B 1 298 ? -22.87 4.232 20.461 1 97.26 298 VAL B N 1
ATOM 4847 C CA . VAL B 1 298 ? -22.78 3.31 19.334 1 97.26 298 VAL B CA 1
ATOM 4848 C C . VAL B 1 298 ? -23.736 2.138 19.547 1 97.26 298 VAL B C 1
ATOM 4850 O O . VAL B 1 298 ? -23.533 1.319 20.446 1 97.26 298 VAL B O 1
ATOM 4853 N N . LYS B 1 299 ? -24.721 2.009 18.659 1 96.41 299 LYS B N 1
ATOM 4854 C CA . LYS B 1 299 ? -25.787 1.029 18.848 1 96.41 299 LYS B CA 1
ATOM 4855 C C . LYS B 1 299 ? -25.481 -0.268 18.106 1 96.41 299 LYS B C 1
ATOM 4857 O O . LYS B 1 299 ? -25.892 -1.348 18.536 1 96.41 299 LYS B O 1
ATOM 4862 N N . ASP B 1 300 ? -24.865 -0.114 16.969 1 94.12 300 ASP B N 1
ATOM 4863 C CA . ASP B 1 300 ? -24.446 -1.291 16.214 1 94.12 300 ASP B CA 1
ATOM 4864 C C . ASP B 1 300 ? -23.057 -1.754 16.645 1 94.12 300 ASP B C 1
ATOM 4866 O O . ASP B 1 300 ? -22.075 -1.027 16.479 1 94.12 300 ASP B O 1
ATOM 4870 N N . ALA B 1 301 ? -22.98 -2.921 17.12 1 90.9 301 ALA B N 1
ATOM 4871 C CA . ALA B 1 301 ? -21.731 -3.458 17.653 1 90.9 301 ALA B CA 1
ATOM 4872 C C . ALA B 1 301 ? -20.638 -3.466 16.587 1 90.9 301 ALA B C 1
ATOM 4874 O O . ALA B 1 301 ? -19.456 -3.312 16.9 1 90.9 301 ALA B O 1
ATOM 4875 N N . LYS B 1 302 ? -20.975 -3.582 15.328 1 88.71 302 LYS B N 1
ATOM 4876 C CA . LYS B 1 302 ? -19.994 -3.636 14.248 1 88.71 302 LYS B CA 1
ATOM 4877 C C . LYS B 1 302 ? -19.352 -2.27 14.02 1 88.71 302 LYS B C 1
ATOM 4879 O O . LYS B 1 302 ? -18.31 -2.169 13.37 1 88.71 302 LYS B O 1
ATOM 4884 N N . ALA B 1 303 ? -19.946 -1.249 14.584 1 93.42 303 ALA B N 1
ATOM 4885 C CA . ALA B 1 303 ? -19.481 0.114 14.342 1 93.42 303 ALA B CA 1
ATOM 4886 C C . ALA B 1 303 ? -18.555 0.584 15.46 1 93.42 303 ALA B C 1
ATOM 4888 O O . ALA B 1 303 ? -18.012 1.69 15.401 1 93.42 303 ALA B O 1
ATOM 4889 N N . SER B 1 304 ? -18.236 -0.225 16.404 1 93.8 304 SER B N 1
ATOM 4890 C CA . SER B 1 304 ? -17.669 0.256 17.66 1 93.8 304 SER B CA 1
ATOM 4891 C C . SER B 1 304 ? -16.15 0.359 17.577 1 93.8 304 SER B C 1
ATOM 4893 O O . SER B 1 304 ? -15.528 1.081 18.359 1 93.8 304 SER B O 1
ATOM 4895 N N . THR B 1 305 ? -15.562 -0.342 16.618 1 87.95 305 THR B N 1
ATOM 4896 C CA . THR B 1 305 ? -14.121 -0.572 16.596 1 87.95 305 THR B CA 1
ATOM 4897 C C . THR B 1 305 ? -13.362 0.751 16.632 1 87.95 305 THR B C 1
ATOM 4899 O O . THR B 1 305 ? -12.468 0.938 17.46 1 87.95 305 THR B O 1
ATOM 4902 N N . GLN B 1 306 ? -13.735 1.693 15.765 1 89.53 306 GLN B N 1
ATOM 4903 C CA . GLN B 1 306 ? -13.002 2.951 15.664 1 89.53 306 GLN B CA 1
ATOM 4904 C C . GLN B 1 306 ? -13.27 3.842 16.874 1 89.53 306 GLN B C 1
ATOM 4906 O O . GLN B 1 306 ? -12.376 4.553 17.337 1 89.53 306 GLN B O 1
ATOM 4911 N N . PHE B 1 307 ? -14.441 3.809 17.345 1 95.15 307 PHE B N 1
ATOM 4912 C CA . PHE B 1 307 ? -14.78 4.58 18.535 1 95.15 307 PHE B CA 1
ATOM 4913 C C . PHE B 1 307 ? -13.996 4.085 19.744 1 95.15 307 PHE B C 1
ATOM 4915 O O . PHE B 1 307 ? -13.478 4.885 20.525 1 95.15 307 PHE B O 1
ATOM 4922 N N . ASP B 1 308 ? -13.884 2.773 19.817 1 90.96 308 ASP B N 1
ATOM 4923 C CA . ASP B 1 308 ? -13.131 2.162 20.908 1 90.96 308 ASP B CA 1
ATOM 4924 C C . ASP B 1 308 ? -11.645 2.497 20.804 1 90.96 308 ASP B C 1
ATOM 4926 O O . ASP B 1 308 ? -10.989 2.751 21.817 1 90.96 308 ASP B O 1
ATOM 4930 N N . ALA B 1 309 ? -11.18 2.504 19.605 1 86.26 309 ALA B N 1
ATOM 4931 C CA . ALA B 1 309 ? -9.769 2.816 19.39 1 86.26 309 ALA B CA 1
ATOM 4932 C C . ALA B 1 309 ? -9.439 4.225 19.873 1 86.26 309 ALA B C 1
ATOM 4934 O O . ALA B 1 309 ? -8.374 4.457 20.45 1 86.26 309 ALA B O 1
ATOM 4935 N N . VAL B 1 310 ? -10.306 5.136 19.611 1 91.64 310 VAL B N 1
ATOM 4936 C CA . VAL B 1 310 ? -10.117 6.518 20.036 1 91.64 310 VAL B CA 1
ATOM 4937 C C . VAL B 1 310 ? -10.094 6.591 21.561 1 91.64 310 VAL B C 1
ATOM 4939 O O . VAL B 1 310 ? -9.24 7.264 22.144 1 91.64 310 VAL B O 1
ATOM 4942 N N . LYS B 1 311 ? -10.951 5.884 22.185 1 87.81 311 LYS B N 1
ATOM 4943 C CA . LYS B 1 311 ? -11.028 5.879 23.643 1 87.81 311 LYS B CA 1
ATOM 4944 C C . LYS B 1 311 ? -9.785 5.243 24.257 1 87.81 311 LYS B C 1
ATOM 4946 O O . LYS B 1 311 ? -9.256 5.737 25.254 1 87.81 311 LYS B O 1
ATOM 4951 N N . ASP B 1 312 ? -9.304 4.195 23.573 1 83.99 312 ASP B N 1
ATOM 4952 C CA . ASP B 1 312 ? -8.129 3.485 24.069 1 83.99 312 ASP B CA 1
ATOM 4953 C C . ASP B 1 312 ? -6.867 4.327 23.902 1 83.99 312 ASP B C 1
ATOM 4955 O O . ASP B 1 312 ? -5.982 4.305 24.759 1 83.99 312 ASP B O 1
ATOM 4959 N N . ALA B 1 313 ? -6.84 4.978 22.766 1 77.56 313 ALA B N 1
ATOM 4960 C CA . ALA B 1 313 ? -5.674 5.819 22.51 1 77.56 313 ALA B CA 1
ATOM 4961 C C . ALA B 1 313 ? -5.542 6.91 23.569 1 77.56 313 ALA B C 1
ATOM 4963 O O . ALA B 1 313 ? -4.435 7.218 24.018 1 77.56 313 ALA B O 1
ATOM 4964 N N . LEU B 1 314 ? -6.576 7.417 23.971 1 76.68 314 LEU B N 1
ATOM 4965 C CA . LEU B 1 314 ? -6.538 8.487 24.961 1 76.68 314 LEU B CA 1
ATOM 4966 C C . LEU B 1 314 ? -6.18 7.94 26.339 1 76.68 314 LEU B C 1
ATOM 4968 O O . LEU B 1 314 ? -5.446 8.581 27.095 1 76.68 314 LEU B O 1
ATOM 4972 N N . LYS B 1 315 ? -6.675 6.811 26.647 1 76.09 315 LYS B N 1
ATOM 4973 C CA . LYS B 1 315 ? -6.315 6.181 27.914 1 76.09 315 LYS B CA 1
ATOM 4974 C C . LYS B 1 315 ? -4.82 5.883 27.975 1 76.09 315 LYS B C 1
ATOM 4976 O O . LYS B 1 315 ? -4.184 6.078 29.013 1 76.09 315 LYS B O 1
ATOM 4981 N N . ALA B 1 316 ? -4.348 5.45 26.809 1 68.63 316 ALA B N 1
ATOM 4982 C CA . ALA B 1 316 ? -2.926 5.119 26.757 1 68.63 316 ALA B CA 1
ATOM 4983 C C . ALA B 1 316 ? -2.066 6.368 26.924 1 68.63 316 ALA B C 1
ATOM 4985 O O . ALA B 1 316 ? -1.013 6.323 27.565 1 68.63 316 ALA B O 1
ATOM 4986 N N . GLU B 1 317 ? -2.518 7.415 26.32 1 67.19 317 GLU B N 1
ATOM 4987 C CA . GLU B 1 317 ? -1.793 8.676 26.442 1 67.19 317 GLU B CA 1
ATOM 4988 C C . GLU B 1 317 ? -1.841 9.204 27.873 1 67.19 317 GLU B C 1
ATOM 4990 O O . GLU B 1 317 ? -0.853 9.746 28.373 1 67.19 317 GLU B O 1
ATOM 4995 N N . GLU B 1 318 ? -2.982 8.977 28.463 1 64.79 318 GLU B N 1
ATOM 4996 C CA . GLU B 1 318 ? -3.114 9.412 29.851 1 64.79 318 GLU B CA 1
ATOM 4997 C C . GLU B 1 318 ? -2.252 8.563 30.78 1 64.79 318 GLU B C 1
ATOM 4999 O O . GLU B 1 318 ? -1.676 9.075 31.742 1 64.79 318 GLU B O 1
ATOM 5004 N N . GLU B 1 319 ? -2.206 7.246 30.436 1 60.76 319 GLU B N 1
ATOM 5005 C CA . GLU B 1 319 ? -1.405 6.346 31.261 1 60.76 319 GLU B CA 1
ATOM 5006 C C . GLU B 1 319 ? 0.083 6.505 30.965 1 60.76 319 GLU B C 1
ATOM 5008 O O . GLU B 1 319 ? 0.92 6.341 31.856 1 60.76 319 GLU B O 1
ATOM 5013 N N . GLY B 1 320 ? 0.497 6.605 29.732 1 55.72 320 GLY B N 1
ATOM 5014 C CA . GLY B 1 320 ? 1.899 6.827 29.415 1 55.72 320 GLY B CA 1
ATOM 5015 C C . GLY B 1 320 ? 2.454 8.1 30.023 1 55.72 320 GLY B C 1
ATOM 5016 O O . GLY B 1 320 ? 3.636 8.166 30.368 1 55.72 320 GLY B O 1
ATOM 5017 N N . THR B 1 321 ? 1.747 9.162 30.121 1 51.84 321 THR B N 1
ATOM 5018 C CA . THR B 1 321 ? 2.167 10.368 30.825 1 51.84 321 THR B CA 1
ATOM 5019 C C . THR B 1 321 ? 2.293 10.104 32.323 1 51.84 321 THR B C 1
ATOM 5021 O O . THR B 1 321 ? 3.109 10.731 33.002 1 51.84 321 THR B O 1
ATOM 5024 N N . GLU B 1 322 ? 1.607 9.137 32.913 1 44.33 322 GLU B N 1
ATOM 5025 C CA . GLU B 1 322 ? 1.744 8.88 34.343 1 44.33 322 GLU B CA 1
ATOM 5026 C C . GLU B 1 322 ? 3.001 8.067 34.639 1 44.33 322 GLU B C 1
ATOM 5028 O O . GLU B 1 322 ? 3.623 8.236 35.69 1 44.33 322 GLU B O 1
ATOM 5033 N N . GLU B 1 323 ? 3.407 7.13 33.813 1 42.7 323 GLU B N 1
ATOM 5034 C CA . GLU B 1 323 ? 4.507 6.251 34.199 1 42.7 323 GLU B CA 1
ATOM 5035 C C . GLU B 1 323 ? 5.856 6.936 33.999 1 42.7 323 GLU B C 1
ATOM 5037 O O . GLU B 1 323 ? 6.899 6.382 34.355 1 42.7 323 GLU B O 1
ATOM 5042 N N . ALA B 1 324 ? 5.958 7.919 33.268 1 40.73 324 ALA B N 1
ATOM 5043 C CA . ALA B 1 324 ? 7.316 8.454 33.296 1 40.73 324 ALA B CA 1
ATOM 5044 C C . ALA B 1 324 ? 7.609 9.138 34.628 1 40.73 324 ALA B C 1
ATOM 5046 O O . ALA B 1 324 ? 7.07 10.21 34.915 1 40.73 324 ALA B O 1
ATOM 5047 N N . PRO B 1 325 ? 7.801 8.353 35.654 1 37.31 325 PRO B N 1
ATOM 5048 C CA . PRO B 1 325 ? 8.244 8.969 36.907 1 37.31 325 PRO B CA 1
ATOM 5049 C C . PRO B 1 325 ? 9.411 9.933 36.71 1 37.31 325 PRO B C 1
ATOM 5051 O O . PRO B 1 325 ? 10.269 9.703 35.853 1 37.31 325 PRO B O 1
ATOM 5054 N N . ALA B 1 326 ? 9.263 11.189 37.078 1 40.79 326 ALA B N 1
ATOM 5055 C CA . ALA B 1 326 ? 10.345 12.145 37.298 1 40.79 326 ALA B CA 1
ATOM 5056 C C . ALA B 1 326 ? 11.539 11.476 37.973 1 40.79 326 ALA B C 1
ATOM 5058 O O . ALA B 1 326 ? 11.463 11.09 39.142 1 40.79 326 ALA B O 1
ATOM 5059 N N . GLU B 1 327 ? 12.29 10.586 37.375 1 35.69 327 GLU B N 1
ATOM 5060 C CA . GLU B 1 327 ? 13.575 10.287 38.001 1 35.69 327 GLU B CA 1
ATOM 5061 C C . GLU B 1 327 ? 14.313 11.566 38.385 1 35.69 327 GLU B C 1
ATOM 5063 O O . GLU B 1 327 ? 14.578 12.416 37.532 1 35.69 327 GLU B O 1
ATOM 5068 N N . GLU B 1 328 ? 14.186 12.066 39.582 1 32.74 328 GLU B N 1
ATOM 5069 C CA . GLU B 1 328 ? 15.042 12.971 40.343 1 32.74 328 GLU B CA 1
ATOM 5070 C C . GLU B 1 328 ? 16.517 12.642 40.133 1 32.74 328 GLU B C 1
ATOM 5072 O O . GLU B 1 328 ? 16.956 11.526 40.418 1 32.74 328 GLU B O 1
ATOM 5077 N N . SER B 1 329 ? 17.119 13.174 39.023 1 32.6 329 SER B N 1
ATOM 5078 C CA . SER B 1 329 ? 18.57 13.33 38.986 1 32.6 329 SER B CA 1
ATOM 5079 C C . SER B 1 329 ? 19.109 13.803 40.332 1 32.6 329 SER B C 1
ATOM 5081 O O . SER B 1 329 ? 18.833 14.928 40.756 1 32.6 329 SER B O 1
ATOM 5083 N N . THR B 1 330 ? 19.116 13.012 41.362 1 31.61 330 THR B N 1
ATOM 5084 C CA . THR B 1 330 ? 19.959 13.249 42.529 1 31.61 330 THR B CA 1
ATOM 5085 C C . THR B 1 330 ? 21.378 13.617 42.105 1 31.61 330 THR B C 1
ATOM 5087 O O . THR B 1 330 ? 21.998 12.907 41.311 1 31.61 330 THR B O 1
ATOM 5090 N N . GLU B 1 331 ? 21.656 15.001 42.12 1 26.65 331 GLU B N 1
ATOM 5091 C CA . GLU B 1 331 ? 22.964 15.643 42.203 1 26.65 331 GLU B CA 1
ATOM 5092 C C . GLU B 1 331 ? 23.863 14.935 43.212 1 26.65 331 GLU B C 1
ATOM 5094 O O . GLU B 1 331 ? 23.528 14.847 44.395 1 26.65 331 GLU B O 1
ATOM 5099 N N . GLN B 1 332 ? 24.434 13.809 42.946 1 24.19 332 GLN B N 1
ATOM 5100 C CA . GLN B 1 332 ? 25.626 13.445 43.705 1 24.19 332 GLN B CA 1
ATOM 5101 C C . GLN B 1 332 ? 26.581 14.628 43.831 1 24.19 332 GLN B C 1
ATOM 5103 O O . GLN B 1 332 ? 27.027 15.183 42.825 1 24.19 332 GLN B O 1
ATOM 5108 N N . GLN B 1 333 ? 26.568 15.32 45.124 1 22.34 333 GLN B N 1
ATOM 5109 C CA . GLN B 1 333 ? 27.718 15.875 45.83 1 22.34 333 GLN B CA 1
ATOM 5110 C C . GLN B 1 333 ? 28.794 14.816 46.048 1 22.34 333 GLN B C 1
ATOM 5112 O O . GLN B 1 333 ? 28.49 13.682 46.422 1 22.34 333 GLN B O 1
#

Foldseek 3Di:
DDPPPPDDPPPDDLCPDPVAVPVLVPPVPVQDPPDPDDQPPDDPQQQDFPADDVPDTDGPSNVVSVVCLRCQQRVVLVVVLLVLLCVVQVVVDDLVVLVVVLVVNCVSDPDPVVVQVSSVVSVHDGSVRSSSVSSSVVSLLRVLLVVDDDDPVNLVVVCLQQQKKWKKFKAFDAALVVQVVVLVCVVVPDDQLVCLLPGGPPNVCNPVSRTPGIDGPPPDDPQVSVPRSDPPQAQHWDRWGQDPRHTMTMHTPDMDGHPDDSVVCRVVSRVVVSSVSSVPDDSLVVSVVSCVVVVDDDDDPSNCVVVVVSVVVVVVVVVVVVPPPPPPPPPDD/DDDPPPDDPPPDDPPPDPQALHVLPPPVPVPDPPDPDDQPPDDPQQQDFPADDVPDTDGPSNVVSVVCLRCQQPVVLVVVLLVLLCVVQVVVDDLVVLVVVLVVNCVVDPDPVRVQVSSVVSVHDGSVRSSSVSSSVVSLLRVLLVVDDDDPVNLVVVCLQQQKKWKKFKAFDAALVVQVVVLVCVVVPDDQLVCLLPGGPPNVCNPVSRTPGIDGPPPDDPQVSVPRSDPPQAQHWDRWGQDPRHTMTMHTPDMDGHPDDSVVCVVVSSVVVSSVSSVPDDSLVVSVVSCVVVVDDDDDPSNCVVVVVSVVVVVVVVVVVVPPPPPPPPPDD

pLDDT: mean 81.22, std 23.58, range [17.38, 98.06]

Radius of gyration: 33.51 Å; Cα contacts (8 Å, |Δi|>4): 886; chains: 2; bounding box: 82×87×95 Å

InterPro domains:
  IPR000297 Peptidyl-prolyl cis-trans isomerase, PpiC-type [PS50198] (163-254)
  IPR023059 Foldase protein PrsA [MF_01145] (15-311)
  IPR027304 Trigger factor/SurA domain superfamily [SSF109998] (48-193)
  IPR046357 Peptidyl-prolyl cis-trans isomerase domain superfamily [G3DSA:3.10.50.40] (162-263)
  IPR050245 Bacterial extracellular foldase PrsA [PTHR47245] (22-305)

Sequence (666 aa):
MSNGMTNEPNKQNKKFSTGALVGASAIALLIGVGGTYAATSGGSSDNSTVVSFEGGEVTRGEIADMSYDRMVPQLAFQETMNELLEKEYGDKVEQEKVDEEFSKTEEQFNSKEEFEQAIQQAGMTNTDEFKEALRGQMLVDAAKSELVEVTDEDIEAQFAKENVEVKASHILVETEEEAQAIIKELNDGGDFADIAKEKSTDTGSGEKGGDLGYFSAGAMVPEFEEYAFQEDVVGKVSDPVQSQFGFHVIKVMDRKEKDLKLEDEKDRIREALATEKAASVDANKIYAELIEKYNVDVKDAKASTQFDAVKDALKAEEEGTEEAPAEESTEQQMSNGMTNEPNKQNKKFSTGALVGASAIALLIGVGGTYAATSGGSSDNSTVVSFEGGEVTRGEIADMSYDRMVPQLAFQETMNELLEKEYGDKVEQEKVDEEFSKTEEQFNSKEEFEQAIQQAGMTNTDEFKEALRGQMLVDAAKSELVEVTDEDIEAQFAKENVEVKASHILVETEEEAQAIIKELNDGGDFADIAKEKSTDTGSGEKGGDLGYFSAGAMVPEFEEYAFQEDVVGKVSDPVQSQFGFHVIKVMDRKEKDLKLEDEKDRIREALATEKAASVDANKIYAELIEKYNVDVKDAKASTQFDAVKDALKAEEEGTEEAPAEESTEQQ

Solvent-accessible surface area (backbone atoms only — not comparable to full-atom values): 37212 Å² total; per-residue (Å²): 136,85,80,78,76,80,81,71,87,74,70,75,70,79,72,75,73,69,93,40,92,46,69,46,45,68,63,74,57,82,44,38,78,36,68,63,68,79,84,80,77,76,71,88,60,47,74,52,65,33,32,38,35,73,91,50,70,41,34,43,26,61,45,27,52,55,23,26,71,68,34,34,24,59,48,50,42,49,53,50,50,46,52,51,40,43,71,76,36,40,89,78,52,53,67,69,58,45,51,49,52,48,50,58,56,50,63,70,37,94,38,72,64,56,40,43,30,50,40,12,53,44,71,36,63,43,69,67,54,49,52,52,51,49,44,46,52,52,33,51,51,53,54,30,42,70,73,46,84,81,48,71,66,56,42,52,53,52,46,58,49,60,31,32,33,32,24,34,28,42,30,32,30,78,39,66,67,58,32,51,51,48,49,52,43,40,74,72,66,46,55,64,39,60,47,9,51,71,60,22,69,45,55,77,34,6,73,59,31,7,46,65,49,71,45,44,72,82,74,57,58,64,62,58,45,61,56,64,68,40,83,90,36,65,75,35,72,48,69,72,39,67,53,98,84,24,20,32,35,39,31,25,70,41,76,43,73,51,95,69,56,62,84,78,43,45,65,62,46,45,50,51,49,40,49,54,54,20,68,69,50,62,66,52,59,56,52,46,51,50,40,60,75,32,57,56,43,72,64,33,76,65,32,37,61,53,58,50,48,38,54,48,51,51,50,48,53,58,48,57,64,60,66,62,66,82,74,74,80,73,78,80,128,132,85,74,78,77,80,86,72,87,77,71,79,75,84,71,79,66,81,87,49,86,46,66,42,53,74,56,77,54,79,45,38,76,36,68,65,69,80,84,78,80,76,71,88,61,47,74,53,66,34,33,38,34,74,94,50,68,41,33,44,25,61,44,26,51,56,22,25,72,68,35,34,25,58,49,51,43,50,54,50,49,46,52,52,40,42,71,75,34,42,88,78,52,54,68,68,58,45,51,50,52,49,51,58,56,49,65,75,36,94,38,72,63,56,39,43,33,51,42,9,55,40,69,36,61,43,70,65,53,48,51,52,52,50,45,47,52,51,31,50,50,53,53,31,42,70,72,46,82,80,50,71,66,56,44,52,54,50,47,59,49,60,32,29,33,32,24,34,27,40,31,33,30,76,39,65,67,57,32,51,51,49,49,51,43,41,73,72,66,45,56,65,36,61,48,8,50,71,59,22,69,44,56,78,32,6,75,57,31,8,45,65,50,71,46,44,71,81,74,58,59,65,59,57,45,60,55,65,70,41,83,90,37,66,74,37,73,49,67,73,39,66,55,98,84,25,20,32,35,40,32,25,70,41,77,42,75,51,94,70,55,64,85,79,42,44,66,62,47,46,52,51,49,41,50,53,54,20,67,69,50,61,67,50,59,57,52,46,50,49,40,60,76,33,57,56,42,72,66,34,77,64,33,36,61,51,58,48,49,36,54,48,51,51,51,47,52,58,49,58,64,60,64,60,63,81,74,75,78,72,77,80,126

Organism: NCBI:txid1345023